Protein AF-A0AA38VNM4-F1 (afdb_monomer_lite)

Organism: NCBI:txid41990

pLDDT: mean 73.09, std 22.53, range [28.11, 98.56]

Sequence (414 aa):
MDPLDYALFFNTGIDGTDENDLSDDDDDDDLFGDGDLGDFEELPPVDTIAALPPLTLPQAPTPPLEPQTAAEAPQLTLPQIPPPPFSGSYGSVTRASYPNPTPFPPPTSPANPARPGQYLPVANQTSPVAYDHGMPLSGQVLPGSVARPQGTQWYPAVQSWVEDKTLEFRGYIAYSEDVADVKTIYTTLNNGSGRTQVPPCTDIPQTNEEKRKLVYRLFVAIRDTDDVIDTRRAVQSRDERGKPITGQWDFEDSCSVGRVKKMSSFEIELLAWELLEAIIEAQQGYVGFSPWAKDWKYERYDTFSERFNAVLREVKISKSLLIGMCDVPWLNRIAAAPFDEVSKKVSNGISNGEKNNDLMAYRQMKNGQAPKRASRAPVSTAAMAEIERITQRKAAKRKASSSDDHQGVKKRRQ

Secondary structure (DSSP, 8-state):
--TTGGGG----------------------------------PPP----PPPPP--PPPPPPPP-------PPPP--PPPPPPPPP----------PPPPPPPPPPPPPPPPPP----------------------------S--PPPPPGGGHHHHHHHHHH----S-------TTHHHHHHHHHHHHHHHHT---PPPPS-S--SHHHHHHHHHHHHHHHH--TT-SSPPEEEEEE-TTSPEEEEEEEEEPPHHHHHHHHS-HHHHHHHHHHHHHHHHHHHTT-----TT--S--PPP-SSHHHHHHHHHHHHHH-SHHHHHHHSPPHHHHHHH-HHHHHHHHHHHHHHHHHHHHHHHHHHHHHTT------------HHHHHHHHHHHHHHHHHHHHHHHHHHHHHHHT--

Foldseek 3Di:
DDPPPPPPPDDDDDDDDDDDDDDDDDDDDDDDDDDDDDDDDDDDDPPDDDDDDDDDDDDDDDDDDDDDDDDDDDDDDDDDDDDDDDDDDDDDDDDDDDDDDDDDDDDDDDDDDDDDDDDDDDDDDDDDDDDPPPDPPPDDPDPDPDPDDPAPVCQVVLVVVVVPPDPDDPCSPVDPVCVVRSLVNLLVVVLVVQQDPFPDAPPQDDDPVVLVVLLVLQLCLLLQPPQAPQFFDWDFDADPVRHGDPPDTDTHGHPLNVVSPPDDSVVSSVLSNVVSVCLSCLNSRRNSDDPPDPDDDRDHDNHSVVSSVVVSVCSNHHSVVVVVVVDDPVVVVCVVCVLVVLVVVVVVVVVVLVVVLVVQQVVCVVVVHHRPRPPRPPPPPVSVVVNVVVVVVVVVVVVVVVVVVVVVVVVVVD

Radius of gyration: 34.72 Å; chains: 1; bounding box: 80×88×98 Å

Structure (mmCIF, N/CA/C/O backbone):
data_AF-A0AA38VNM4-F1
#
_entry.id   AF-A0AA38VNM4-F1
#
loop_
_atom_site.group_PDB
_atom_site.id
_atom_site.type_symbol
_atom_site.label_atom_id
_atom_site.label_alt_id
_atom_site.label_comp_id
_atom_site.label_asym_id
_atom_site.label_entity_id
_atom_site.label_seq_id
_atom_site.pdbx_PDB_ins_code
_atom_site.Cartn_x
_atom_site.Cartn_y
_atom_site.Cartn_z
_atom_site.occupancy
_atom_site.B_iso_or_equiv
_atom_site.auth_seq_id
_atom_site.auth_comp_id
_atom_site.auth_asym_id
_atom_site.auth_atom_id
_atom_site.pdbx_PDB_model_num
ATOM 1 N N . MET A 1 1 ? -20.812 -15.150 -22.043 1.00 39.16 1 MET A N 1
ATOM 2 C CA . MET A 1 1 ? -19.853 -14.213 -21.421 1.00 39.16 1 MET A CA 1
ATOM 3 C C . MET A 1 1 ? -18.543 -14.957 -21.287 1.00 39.16 1 MET A C 1
ATOM 5 O O . MET A 1 1 ? -18.542 -16.021 -20.682 1.00 39.16 1 MET A O 1
ATOM 9 N N . ASP A 1 2 ? -17.506 -14.463 -21.956 1.00 31.34 2 ASP A N 1
ATOM 10 C CA . ASP A 1 2 ? -16.238 -15.159 -22.192 1.00 31.34 2 ASP A CA 1
ATOM 11 C C . ASP A 1 2 ? -15.255 -14.938 -21.013 1.00 31.34 2 ASP A C 1
ATOM 13 O O . ASP A 1 2 ? -15.162 -13.805 -20.533 1.00 31.34 2 ASP A O 1
ATOM 17 N N . PRO A 1 3 ? -14.513 -15.948 -20.511 1.00 36.22 3 PRO A N 1
ATOM 18 C CA . PRO A 1 3 ? -13.653 -15.815 -19.324 1.00 36.22 3 PRO A CA 1
ATOM 19 C C . PRO A 1 3 ? -12.335 -15.045 -19.540 1.00 36.22 3 PRO A C 1
ATOM 21 O O . PRO A 1 3 ? -11.512 -14.988 -18.627 1.00 36.22 3 PRO A O 1
ATOM 24 N N . LEU A 1 4 ? -12.100 -14.472 -20.726 1.00 36.69 4 LEU A N 1
ATOM 25 C CA . LEU A 1 4 ? -10.814 -13.867 -21.104 1.00 36.69 4 LEU A CA 1
ATOM 26 C C . LEU A 1 4 ? -10.732 -12.336 -20.954 1.00 36.69 4 LEU A C 1
ATOM 28 O O . LEU A 1 4 ? -9.645 -11.781 -21.101 1.00 36.69 4 LEU A O 1
ATOM 32 N N . ASP A 1 5 ? -11.813 -11.653 -20.565 1.00 39.25 5 ASP A N 1
ATOM 33 C CA . ASP A 1 5 ? -11.823 -10.181 -20.441 1.00 39.25 5 ASP A CA 1
ATOM 34 C C . ASP A 1 5 ? -11.394 -9.629 -19.063 1.00 39.25 5 ASP A C 1
ATOM 36 O O . ASP A 1 5 ? -11.282 -8.417 -18.878 1.00 39.25 5 ASP A O 1
ATOM 40 N N . TYR A 1 6 ? -11.082 -10.482 -18.080 1.00 40.19 6 TYR A N 1
ATOM 41 C CA . TYR A 1 6 ? -10.763 -10.026 -16.715 1.00 40.19 6 TYR A CA 1
ATOM 42 C C . TYR A 1 6 ? -9.297 -9.603 -16.478 1.00 40.19 6 TYR A C 1
ATOM 44 O O . TYR A 1 6 ? -8.968 -9.099 -15.405 1.00 40.19 6 TYR A O 1
ATOM 52 N N . ALA A 1 7 ? -8.401 -9.747 -17.460 1.00 37.00 7 ALA A N 1
ATOM 53 C CA . ALA A 1 7 ? -6.957 -9.568 -17.251 1.00 37.00 7 ALA A CA 1
ATOM 54 C C . ALA A 1 7 ? -6.400 -8.144 -17.500 1.00 37.00 7 ALA A C 1
ATOM 56 O O . ALA A 1 7 ? -5.182 -7.968 -17.496 1.00 37.00 7 ALA A O 1
ATOM 57 N N . LEU A 1 8 ? -7.235 -7.112 -17.700 1.00 38.75 8 LEU A N 1
ATOM 58 C CA . LEU A 1 8 ? -6.755 -5.759 -18.061 1.00 38.75 8 LEU A CA 1
ATOM 59 C C . LEU A 1 8 ? -7.098 -4.617 -17.085 1.00 38.75 8 LEU A C 1
ATOM 61 O O . LEU A 1 8 ? -6.762 -3.467 -17.361 1.00 38.75 8 LEU A O 1
ATOM 65 N N . PHE A 1 9 ? -7.662 -4.897 -15.908 1.00 34.09 9 PHE A N 1
ATOM 66 C CA . PHE A 1 9 ? -8.090 -3.860 -14.953 1.00 34.09 9 PHE A CA 1
ATOM 67 C C . PHE A 1 9 ? -7.186 -3.703 -13.718 1.00 34.09 9 PHE A C 1
ATOM 69 O O . PHE A 1 9 ? -7.661 -3.689 -12.594 1.00 34.09 9 PHE A O 1
ATOM 76 N N . PHE A 1 10 ? -5.879 -3.512 -13.907 1.00 33.75 10 PHE A N 1
ATOM 77 C CA . PHE A 1 10 ? -5.026 -2.858 -12.897 1.00 33.75 10 PHE A CA 1
ATOM 78 C C . PHE A 1 10 ? -3.936 -2.035 -13.589 1.00 33.75 10 PHE A C 1
ATOM 80 O O . PHE A 1 10 ? -2.748 -2.346 -13.535 1.00 33.75 10 PHE A O 1
ATOM 87 N N . ASN A 1 11 ? -4.348 -0.959 -14.259 1.00 32.94 11 ASN A N 1
ATOM 88 C CA . ASN A 1 11 ? -3.448 0.135 -14.602 1.00 32.94 11 ASN A CA 1
ATOM 89 C C . ASN A 1 11 ? -3.927 1.368 -13.832 1.00 32.94 11 ASN A C 1
ATOM 91 O O . ASN A 1 11 ? -5.045 1.838 -14.027 1.00 32.94 11 ASN A O 1
ATOM 95 N N . THR A 1 12 ? -3.113 1.827 -12.885 1.00 34.75 12 THR A N 1
ATOM 96 C CA . THR A 1 12 ? -3.387 2.999 -12.050 1.00 34.75 12 THR A CA 1
ATOM 97 C C . THR A 1 12 ? -3.655 4.211 -12.934 1.00 34.75 12 THR A C 1
ATOM 99 O O . THR A 1 12 ? -2.766 4.627 -13.682 1.00 34.75 12 THR A O 1
ATOM 102 N N . GLY A 1 13 ? -4.870 4.746 -12.833 1.00 28.11 13 GLY A N 1
ATOM 103 C CA . GLY A 1 13 ? -5.335 5.913 -13.564 1.00 28.11 13 GLY A CA 1
ATOM 104 C C . GLY A 1 13 ? -4.414 7.117 -13.379 1.00 28.11 13 GLY A C 1
ATOM 105 O O . GLY A 1 13 ? -4.150 7.577 -12.271 1.00 28.11 13 GLY A O 1
ATOM 106 N N . ILE A 1 14 ? -3.925 7.623 -14.503 1.00 37.06 14 ILE A N 1
ATOM 107 C CA . ILE A 1 14 ? -3.662 9.040 -14.709 1.00 37.06 14 ILE A CA 1
ATOM 108 C C . ILE A 1 14 ? -4.351 9.320 -16.035 1.00 37.06 14 ILE A C 1
ATOM 110 O O . ILE A 1 14 ? -3.781 9.011 -17.077 1.00 37.06 14 ILE A O 1
ATOM 114 N N . ASP A 1 15 ? -5.579 9.829 -15.983 1.00 35.97 15 ASP A N 1
ATOM 115 C CA . ASP A 1 15 ? -6.223 10.387 -17.164 1.00 35.97 15 ASP A CA 1
ATOM 116 C C . ASP A 1 15 ? -6.343 11.896 -16.973 1.00 35.97 15 ASP A C 1
ATOM 118 O O . ASP A 1 15 ? -6.948 12.389 -16.015 1.00 35.97 15 ASP A O 1
ATOM 122 N N . GLY A 1 16 ? -5.634 12.610 -17.841 1.00 32.44 16 GLY A N 1
ATOM 123 C CA . GLY A 1 16 ? -5.808 14.029 -18.063 1.00 32.44 16 GLY A CA 1
ATOM 124 C C . GLY A 1 16 ? -6.811 14.168 -19.191 1.00 32.44 16 GLY A C 1
ATOM 125 O O . GLY A 1 16 ? -6.517 13.810 -20.325 1.00 32.44 16 GLY A O 1
ATOM 126 N N . THR A 1 17 ? -7.989 14.679 -18.864 1.00 35.72 17 THR A N 1
ATOM 127 C CA . THR A 1 17 ? -8.937 15.198 -19.843 1.00 35.72 17 THR A CA 1
ATOM 128 C C . THR A 1 17 ? -8.306 16.410 -20.522 1.00 35.72 17 THR A C 1
ATOM 130 O O . THR A 1 17 ? -8.171 17.454 -19.884 1.00 35.72 17 THR A O 1
ATOM 133 N N . ASP A 1 18 ? -7.928 16.270 -21.788 1.00 34.50 18 ASP A N 1
ATOM 134 C CA . ASP A 1 18 ? -7.828 17.400 -22.709 1.00 34.50 18 ASP A CA 1
ATOM 135 C C . ASP A 1 18 ? -8.799 17.121 -23.856 1.00 34.50 18 ASP A C 1
ATOM 137 O O . ASP A 1 18 ? -8.580 16.256 -24.706 1.00 34.50 18 ASP A O 1
ATOM 141 N N . GLU A 1 19 ? -9.925 17.826 -23.805 1.00 43.19 19 GLU A N 1
ATOM 142 C CA . GLU A 1 19 ? -10.837 17.989 -24.922 1.00 43.19 19 GLU A CA 1
ATOM 143 C C . GLU A 1 19 ? -10.112 18.817 -25.985 1.00 43.19 19 GLU A C 1
ATOM 145 O O . GLU A 1 19 ? -9.837 19.996 -25.783 1.00 43.19 19 GLU A O 1
ATOM 150 N N . ASN A 1 20 ? -9.786 18.201 -27.117 1.00 40.03 20 ASN A N 1
ATOM 151 C CA . ASN A 1 20 ? -9.653 18.921 -28.375 1.00 40.03 20 ASN A CA 1
ATOM 152 C C . ASN A 1 20 ? -10.214 18.054 -29.496 1.00 40.03 20 ASN A C 1
ATOM 154 O O . ASN A 1 20 ? -9.561 17.175 -30.056 1.00 40.03 20 ASN A O 1
ATOM 158 N N . ASP A 1 21 ? -11.489 18.334 -29.720 1.00 44.72 21 ASP A N 1
ATOM 159 C CA . ASP A 1 21 ? -12.191 18.388 -30.989 1.00 44.72 21 ASP A CA 1
ATOM 160 C C . ASP A 1 21 ? -11.254 18.683 -32.177 1.00 44.72 21 ASP A C 1
ATOM 162 O O . ASP A 1 21 ? -10.745 19.794 -32.325 1.00 44.72 21 ASP A O 1
ATOM 166 N N . LEU A 1 22 ? -11.017 17.668 -33.006 1.00 43.31 22 LEU A N 1
ATOM 167 C CA . LEU A 1 22 ? -10.642 17.820 -34.407 1.00 43.31 22 LEU A CA 1
ATOM 168 C C . LEU A 1 22 ? -11.338 16.702 -35.180 1.00 43.31 22 LEU A C 1
ATOM 170 O O . LEU A 1 22 ? -10.845 15.578 -35.290 1.00 43.31 22 LEU A O 1
ATOM 174 N N . SER A 1 23 ? -12.526 17.049 -35.669 1.00 48.47 23 SER A N 1
ATOM 175 C CA . SER A 1 23 ? -13.037 16.575 -36.946 1.00 48.47 23 SER A CA 1
ATOM 176 C C . SER A 1 23 ? -11.930 16.637 -37.995 1.00 48.47 23 SER A C 1
ATOM 178 O O . SER A 1 23 ? -11.255 17.657 -38.088 1.00 48.47 23 SER A O 1
ATOM 180 N N . ASP A 1 24 ? -11.759 15.565 -38.752 1.00 40.00 24 ASP A N 1
ATOM 181 C CA . ASP A 1 24 ? -11.672 15.644 -40.207 1.00 40.00 24 ASP A CA 1
ATOM 182 C C . ASP A 1 24 ? -11.779 14.218 -40.756 1.00 40.00 24 ASP A C 1
ATOM 184 O O . ASP A 1 24 ? -10.956 13.341 -40.480 1.00 40.00 24 ASP A O 1
ATOM 188 N N . ASP A 1 25 ? -12.921 14.020 -41.409 1.00 47.03 25 ASP A N 1
ATOM 189 C CA . ASP A 1 25 ? -13.172 13.203 -42.588 1.00 47.03 25 ASP A CA 1
ATOM 190 C C . ASP A 1 25 ? -11.924 12.589 -43.234 1.00 47.03 25 ASP A C 1
ATOM 192 O O . ASP A 1 25 ? -10.979 13.295 -43.569 1.00 47.03 25 ASP A O 1
ATOM 196 N N . ASP A 1 26 ? -11.968 11.280 -43.475 1.00 41.75 26 ASP A N 1
ATOM 197 C CA . ASP A 1 26 ? -11.663 10.756 -44.803 1.00 41.75 26 ASP A CA 1
ATOM 198 C C . ASP A 1 26 ? -12.254 9.347 -44.934 1.00 41.75 26 ASP A C 1
ATOM 200 O O . ASP A 1 26 ? -12.048 8.456 -44.101 1.00 41.75 26 ASP A O 1
ATOM 204 N N . ASP A 1 27 ? -13.047 9.233 -45.991 1.00 48.78 27 ASP A N 1
ATOM 205 C CA . ASP A 1 27 ? -13.683 8.050 -46.536 1.00 48.78 27 ASP A CA 1
ATOM 206 C C . ASP A 1 27 ? -12.669 6.932 -46.804 1.00 48.78 27 ASP A C 1
ATOM 208 O O . ASP A 1 27 ? -11.605 7.185 -47.359 1.00 48.78 27 ASP A O 1
ATOM 212 N N . ASP A 1 28 ? -13.040 5.693 -46.486 1.00 44.41 28 ASP A N 1
ATOM 213 C CA . ASP A 1 28 ? -12.626 4.516 -47.251 1.00 44.41 28 ASP A CA 1
ATOM 214 C C . ASP A 1 28 ? -13.649 3.402 -46.987 1.00 44.41 28 ASP A C 1
ATOM 216 O O . ASP A 1 28 ? -13.585 2.633 -46.021 1.00 44.41 28 ASP A O 1
ATOM 220 N N . ASP A 1 29 ? -14.647 3.392 -47.868 1.00 44.78 29 ASP A N 1
ATOM 221 C CA . ASP A 1 29 ? -15.461 2.234 -48.195 1.00 44.78 29 ASP A CA 1
ATOM 222 C C . ASP A 1 29 ? -14.584 1.095 -48.760 1.00 44.78 29 ASP A C 1
ATOM 224 O O . ASP A 1 29 ? -13.509 1.308 -49.318 1.00 44.78 29 ASP A O 1
ATOM 228 N N . ASP A 1 30 ? -15.129 -0.118 -48.675 1.00 47.69 30 ASP A N 1
ATOM 229 C CA . ASP A 1 30 ? -14.712 -1.340 -49.369 1.00 47.69 30 ASP A CA 1
ATOM 230 C C . ASP A 1 30 ? -13.531 -2.139 -48.786 1.00 47.69 30 ASP A C 1
ATOM 232 O O . ASP A 1 30 ? -12.359 -1.841 -48.988 1.00 47.69 30 ASP A O 1
ATOM 236 N N . LEU A 1 31 ? -13.879 -3.267 -48.152 1.00 48.56 31 LEU A N 1
ATOM 237 C CA . LEU A 1 31 ? -13.368 -4.630 -48.408 1.00 48.56 31 LEU A CA 1
ATOM 238 C C . LEU A 1 31 ? -13.351 -5.465 -47.119 1.00 48.56 31 LEU A C 1
ATOM 240 O O . LEU A 1 31 ? -12.304 -5.688 -46.517 1.00 48.56 31 LEU A O 1
ATOM 244 N N . PHE A 1 32 ? -14.488 -6.062 -46.763 1.00 40.59 32 PHE A N 1
ATOM 245 C CA . PHE A 1 32 ? -14.458 -7.369 -46.107 1.00 40.59 32 PHE A CA 1
ATOM 246 C C . PHE A 1 32 ? -15.456 -8.288 -46.793 1.00 40.59 32 PHE A C 1
ATOM 248 O O . PHE A 1 32 ? -16.666 -8.138 -46.668 1.00 40.59 32 PHE A O 1
ATOM 255 N N . GLY A 1 33 ? -14.891 -9.205 -47.579 1.00 38.06 33 GLY A N 1
ATOM 256 C CA . GLY A 1 33 ? -15.604 -10.334 -48.140 1.00 38.06 33 GLY A CA 1
ATOM 257 C C . GLY A 1 33 ? -16.050 -11.290 -47.042 1.00 38.06 33 GLY A C 1
ATOM 258 O O . GLY A 1 33 ? -15.343 -11.512 -46.056 1.00 38.06 33 GLY A O 1
ATOM 259 N N . ASP A 1 34 ? -17.230 -11.847 -47.269 1.00 43.09 34 ASP A N 1
ATOM 260 C CA . ASP A 1 34 ? -17.873 -12.875 -46.471 1.00 43.09 34 ASP A CA 1
ATOM 261 C C . ASP A 1 34 ? -16.963 -14.104 -46.326 1.00 43.09 34 ASP A C 1
ATOM 263 O O . ASP A 1 34 ? -16.802 -14.917 -47.239 1.00 43.09 34 ASP A O 1
ATOM 267 N N . GLY A 1 35 ? -16.329 -14.211 -45.160 1.00 38.16 35 GLY A N 1
ATOM 268 C CA . GLY A 1 35 ? -15.582 -15.382 -44.723 1.00 38.16 35 GLY A CA 1
ATOM 269 C C . GLY A 1 35 ? -16.487 -16.324 -43.940 1.00 38.16 35 GLY A C 1
ATOM 270 O O . GLY A 1 35 ? -16.651 -16.163 -42.735 1.00 38.16 35 GLY A O 1
ATOM 271 N N . ASP A 1 36 ? -17.052 -17.279 -44.670 1.00 45.66 36 ASP A N 1
ATOM 272 C CA . ASP A 1 36 ? -17.715 -18.517 -44.252 1.00 45.66 36 ASP A CA 1
ATOM 273 C C . ASP A 1 36 ? -17.204 -19.075 -42.901 1.00 45.66 36 ASP A C 1
ATOM 275 O O . ASP A 1 36 ? -16.084 -19.586 -42.790 1.00 45.66 36 ASP A O 1
ATOM 279 N N . LEU A 1 37 ? -18.025 -18.939 -41.852 1.00 42.88 37 LEU A N 1
ATOM 280 C CA . LEU A 1 37 ? -17.796 -19.538 -40.538 1.00 42.88 37 LEU A CA 1
ATOM 281 C C . LEU A 1 37 ? -18.320 -20.974 -40.565 1.00 42.88 37 LEU A C 1
ATOM 283 O O . LEU A 1 37 ? -19.512 -21.213 -40.388 1.00 42.88 37 LEU A O 1
ATOM 287 N N . GLY A 1 38 ? -17.399 -21.909 -40.788 1.00 39.25 38 GLY A N 1
ATOM 288 C CA . GLY A 1 38 ? -17.662 -23.341 -40.748 1.00 39.25 38 GLY A CA 1
ATOM 289 C C . GLY A 1 38 ? -18.263 -23.812 -39.420 1.00 39.25 38 GLY A C 1
ATOM 290 O O . GLY A 1 38 ? -17.890 -23.348 -38.339 1.00 39.25 38 GLY A O 1
ATOM 291 N N . ASP A 1 39 ? -19.182 -24.764 -39.561 1.00 46.25 39 ASP A N 1
ATOM 292 C CA . ASP A 1 39 ? -19.949 -25.455 -38.530 1.00 46.25 39 ASP A CA 1
ATOM 293 C C . ASP A 1 39 ? -19.099 -25.887 -37.324 1.00 46.25 39 ASP A C 1
ATOM 295 O O . ASP A 1 39 ? -18.215 -26.743 -37.419 1.00 46.25 39 ASP A O 1
ATOM 299 N N . PHE A 1 40 ? -19.403 -25.310 -36.161 1.00 40.84 40 PHE A N 1
ATOM 300 C CA . PHE A 1 40 ? -18.873 -25.754 -34.878 1.00 40.84 40 PHE A CA 1
ATOM 301 C C . PHE A 1 40 ? -19.798 -26.843 -34.322 1.00 40.84 40 PHE A C 1
ATOM 303 O O . PHE A 1 40 ? -20.945 -26.568 -33.968 1.00 40.84 40 PHE A O 1
ATOM 310 N N . GLU A 1 41 ? -19.298 -28.081 -34.292 1.00 49.38 41 GLU A N 1
ATOM 311 C CA . GLU A 1 41 ? -19.999 -29.266 -33.789 1.00 49.38 41 GLU A CA 1
ATOM 312 C C . GLU A 1 41 ? -20.574 -29.049 -32.380 1.00 49.38 41 GLU A C 1
ATOM 314 O O . GLU A 1 41 ? -19.887 -28.687 -31.422 1.00 49.38 41 GLU A O 1
ATOM 319 N N . GLU A 1 42 ? -21.873 -29.311 -32.282 1.00 49.06 42 GLU A N 1
ATOM 320 C CA . GLU A 1 42 ? -22.701 -29.272 -31.087 1.00 49.06 42 GLU A CA 1
ATOM 321 C C . GLU A 1 42 ? -22.240 -30.357 -30.092 1.00 49.06 42 GLU A C 1
ATOM 323 O O . GLU A 1 42 ? -22.363 -31.558 -30.343 1.00 49.06 42 GLU A O 1
ATOM 328 N N . LEU A 1 43 ? -21.671 -29.950 -28.951 1.00 55.84 43 LEU A N 1
ATOM 329 C CA . LEU A 1 43 ? -21.332 -30.878 -27.868 1.00 55.84 43 LEU A CA 1
ATOM 330 C C . LEU A 1 43 ? -22.613 -31.384 -27.177 1.00 55.84 43 LEU A C 1
ATOM 332 O O . LEU A 1 43 ? -23.520 -30.591 -26.914 1.00 55.84 43 LEU A O 1
ATOM 336 N N . PRO A 1 44 ? -22.696 -32.684 -26.831 1.00 60.19 44 PRO A N 1
ATOM 337 C CA . PRO A 1 44 ? -23.902 -33.269 -26.258 1.00 60.19 44 PRO A CA 1
ATOM 338 C C . PRO A 1 44 ? -24.186 -32.772 -24.826 1.00 60.19 44 PRO A C 1
ATOM 340 O O . PRO A 1 44 ? -23.259 -32.424 -24.087 1.00 60.19 44 PRO A O 1
ATOM 343 N N . PRO A 1 45 ? -25.465 -32.780 -24.402 1.00 48.81 45 PRO A N 1
ATOM 344 C CA . PRO A 1 45 ? -25.889 -32.282 -23.098 1.00 48.81 45 PRO A CA 1
ATOM 345 C C . PRO A 1 45 ? -25.356 -33.143 -21.944 1.00 48.81 45 PRO A C 1
ATOM 347 O O . PRO A 1 45 ? -25.457 -34.371 -21.942 1.00 48.81 45 PRO A O 1
ATOM 350 N N . VAL A 1 46 ? -24.807 -32.465 -20.934 1.00 49.34 46 VAL A N 1
ATOM 351 C CA . VAL A 1 46 ? -24.312 -33.054 -19.685 1.00 49.34 46 VAL A CA 1
ATOM 352 C C . VAL A 1 46 ? -25.487 -33.280 -18.734 1.00 49.34 46 VAL A C 1
ATOM 354 O O . VAL A 1 46 ? -25.692 -32.520 -17.795 1.00 49.34 46 VAL A O 1
ATOM 357 N N . ASP A 1 47 ? -26.242 -34.348 -18.963 1.00 47.22 47 ASP A N 1
ATOM 358 C CA . ASP A 1 47 ? -27.186 -34.885 -17.985 1.00 47.22 47 ASP A CA 1
ATOM 359 C C . ASP A 1 47 ? -26.738 -36.294 -17.608 1.00 47.22 47 ASP A C 1
ATOM 361 O O . ASP A 1 47 ? -26.901 -37.224 -18.391 1.00 47.22 47 ASP A O 1
ATOM 365 N N . THR A 1 48 ? -26.115 -36.431 -16.431 1.00 46.31 48 THR A N 1
ATOM 366 C CA . THR A 1 48 ? -26.222 -37.550 -15.463 1.00 46.31 48 THR A CA 1
ATOM 367 C C . THR A 1 48 ? -25.077 -37.419 -14.447 1.00 46.31 48 THR A C 1
ATOM 369 O O . THR A 1 48 ? -24.047 -38.083 -14.553 1.00 46.31 48 THR A O 1
ATOM 372 N N . ILE A 1 49 ? -25.239 -36.567 -13.428 1.00 42.59 49 ILE A N 1
ATOM 373 C CA . ILE A 1 49 ? -24.422 -36.669 -12.210 1.00 42.59 49 ILE A CA 1
ATOM 374 C C . ILE A 1 49 ? -25.126 -37.672 -11.297 1.00 42.59 49 ILE A C 1
ATOM 376 O O . ILE A 1 49 ? -26.135 -37.369 -10.662 1.00 42.59 49 ILE A O 1
ATOM 380 N N . ALA A 1 50 ? -24.605 -38.897 -11.279 1.00 45.75 50 ALA A N 1
ATOM 381 C CA . ALA A 1 50 ? -25.020 -39.935 -10.351 1.00 45.75 50 ALA A CA 1
ATOM 382 C C . ALA A 1 50 ? -24.733 -39.495 -8.904 1.00 45.75 50 ALA A C 1
ATOM 384 O O . ALA A 1 50 ? -23.630 -39.057 -8.576 1.00 45.75 50 ALA A O 1
ATOM 385 N N . ALA A 1 51 ? -25.744 -39.621 -8.045 1.00 46.56 51 ALA A N 1
ATOM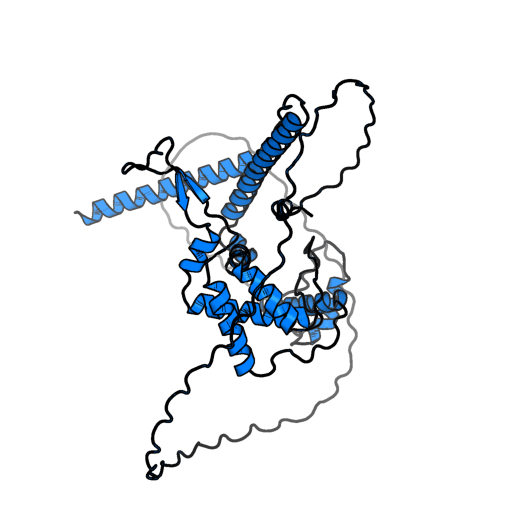 386 C CA . ALA A 1 51 ? -25.664 -39.328 -6.622 1.00 46.56 51 ALA A CA 1
ATOM 387 C C . ALA A 1 51 ? -24.566 -40.169 -5.949 1.00 46.56 51 ALA A C 1
ATOM 389 O O . ALA A 1 51 ? -24.616 -41.401 -5.951 1.00 46.56 51 ALA A O 1
ATOM 390 N N . LEU A 1 52 ? -23.582 -39.493 -5.356 1.00 55.28 52 LEU A N 1
ATOM 391 C CA . LEU A 1 52 ? -22.584 -40.121 -4.496 1.00 55.28 52 LEU A CA 1
ATOM 392 C C . LEU A 1 52 ? -23.238 -40.572 -3.175 1.00 55.28 52 LEU A C 1
ATOM 394 O O . LEU A 1 52 ? -24.041 -39.826 -2.608 1.00 55.28 52 LEU A O 1
ATOM 398 N N . PRO A 1 53 ? -22.905 -41.769 -2.658 1.00 65.56 53 PRO A N 1
ATOM 399 C CA . PRO A 1 53 ? -23.411 -42.243 -1.375 1.00 65.56 53 PRO A CA 1
ATOM 400 C C . PRO A 1 53 ? -22.816 -41.444 -0.198 1.00 65.56 53 PRO A C 1
ATOM 402 O O . PRO A 1 53 ? -21.693 -40.941 -0.291 1.00 65.56 53 PRO A O 1
ATOM 405 N N . PRO A 1 54 ? -23.541 -41.336 0.932 1.00 55.00 54 PRO A N 1
ATOM 406 C CA . PRO A 1 54 ? -23.095 -40.571 2.091 1.00 55.00 54 PRO A CA 1
ATOM 407 C C . PRO A 1 54 ? -21.855 -41.196 2.746 1.00 55.00 54 PRO A C 1
ATOM 409 O O . PRO A 1 54 ? -21.835 -42.376 3.096 1.00 55.00 54 PRO A O 1
ATOM 412 N N . LEU A 1 55 ? -20.828 -40.368 2.950 1.00 47.12 55 LEU A N 1
ATOM 413 C CA . LEU A 1 55 ? -19.626 -40.688 3.719 1.00 47.12 55 LEU A CA 1
ATOM 414 C C . LEU A 1 55 ? -19.970 -40.830 5.211 1.00 47.12 55 LEU A C 1
ATOM 416 O O . LEU A 1 55 ? -20.159 -39.842 5.919 1.00 47.12 55 LEU A O 1
ATOM 420 N N . THR A 1 56 ? -20.015 -42.064 5.707 1.00 50.84 56 THR A N 1
ATOM 421 C CA . THR A 1 56 ? -19.979 -42.371 7.145 1.00 50.84 56 THR A CA 1
ATOM 422 C C . THR A 1 56 ? -18.582 -42.097 7.702 1.00 50.84 56 THR A C 1
ATOM 424 O O . THR A 1 56 ? -17.631 -42.815 7.394 1.00 50.84 56 THR A O 1
ATOM 427 N N . LEU A 1 57 ? -18.458 -41.061 8.534 1.00 55.66 57 LEU A N 1
ATOM 428 C CA . LEU A 1 57 ? -17.250 -40.776 9.310 1.00 55.66 57 LEU A CA 1
ATOM 429 C C . LEU A 1 57 ? -17.063 -41.824 10.427 1.00 55.66 57 LEU A C 1
ATOM 431 O O . LEU A 1 57 ? -18.026 -42.118 11.142 1.00 55.66 57 LEU A O 1
ATOM 435 N N . PRO A 1 58 ? -15.849 -42.368 10.628 1.00 52.16 58 PRO A N 1
ATOM 436 C CA . PRO A 1 58 ? -15.563 -43.255 11.749 1.00 52.16 58 PRO A CA 1
ATOM 437 C C . PRO A 1 58 ? -15.587 -42.477 13.074 1.00 52.16 58 PRO A C 1
ATOM 439 O O . PRO A 1 58 ? -14.921 -41.452 13.223 1.00 52.16 58 PRO A O 1
ATOM 442 N N . GLN A 1 59 ? -16.359 -42.975 14.044 1.00 52.66 59 GLN A N 1
ATOM 443 C CA . GLN A 1 59 ? -16.369 -42.468 15.417 1.00 52.66 59 GLN A CA 1
ATOM 444 C C . GLN A 1 59 ? -14.991 -42.661 16.060 1.00 52.66 59 GLN A C 1
ATOM 446 O O . GLN A 1 59 ? -14.446 -43.765 16.071 1.00 52.66 59 GLN A O 1
ATOM 451 N N . ALA A 1 60 ? -14.437 -41.578 16.605 1.00 55.88 60 ALA A N 1
ATOM 452 C CA . ALA A 1 60 ? -13.206 -41.618 17.379 1.00 55.88 60 ALA A CA 1
ATOM 453 C C . ALA A 1 60 ? -13.429 -42.366 18.711 1.00 55.88 60 ALA A C 1
ATOM 455 O O . ALA A 1 60 ? -14.470 -42.175 19.346 1.00 55.88 60 ALA A O 1
ATOM 456 N N . PRO A 1 61 ? -12.472 -43.199 19.157 1.00 57.34 61 PRO A N 1
ATOM 457 C CA . PRO A 1 61 ? -12.574 -43.912 20.422 1.00 57.34 61 PRO A CA 1
ATOM 458 C C . PRO A 1 61 ? -12.492 -42.943 21.606 1.00 57.34 61 PRO A C 1
ATOM 460 O O . PRO A 1 61 ? -11.556 -42.152 21.732 1.00 57.34 61 PRO A O 1
ATOM 463 N N . THR A 1 62 ? -13.485 -43.032 22.486 1.00 62.00 62 THR A N 1
ATOM 464 C CA . THR A 1 62 ? -13.559 -42.317 23.760 1.00 62.00 62 THR A CA 1
ATOM 465 C C . THR A 1 62 ? -12.390 -42.734 24.666 1.00 62.00 62 THR A C 1
ATOM 467 O O . THR A 1 62 ? -12.236 -43.932 24.919 1.00 62.00 62 THR A O 1
ATOM 470 N N . PRO A 1 63 ? -11.562 -41.802 25.174 1.00 65.75 63 PRO A N 1
ATOM 471 C CA . PRO A 1 63 ? -10.511 -42.142 26.126 1.00 65.75 63 PRO A CA 1
ATOM 472 C C . PRO A 1 63 ? -11.099 -42.503 27.506 1.00 65.75 63 PRO A C 1
ATOM 474 O O . PRO A 1 63 ? -12.147 -41.971 27.889 1.00 65.75 63 PRO A O 1
ATOM 477 N N . PRO A 1 64 ? -10.444 -43.403 28.263 1.00 61.75 64 PRO A N 1
ATOM 478 C CA . PRO A 1 64 ? -10.908 -43.834 29.575 1.00 61.75 64 PRO A CA 1
ATOM 479 C C . PRO A 1 64 ? -10.719 -42.728 30.623 1.00 61.75 64 PRO A C 1
ATOM 481 O O . PRO A 1 64 ? -9.684 -42.070 30.683 1.00 61.75 64 PRO A O 1
ATOM 484 N N . LEU A 1 65 ? -11.745 -42.546 31.455 1.00 53.31 65 LEU A N 1
ATOM 485 C CA . LEU A 1 65 ? -11.752 -41.662 32.620 1.00 53.31 65 LEU A CA 1
ATOM 486 C C . LEU A 1 65 ? -10.747 -42.153 33.674 1.00 53.31 65 LEU A C 1
ATOM 488 O O . LEU A 1 65 ? -10.966 -43.190 34.301 1.00 53.31 65 LEU A O 1
ATOM 492 N N . GLU A 1 66 ? -9.683 -41.385 33.902 1.00 62.41 66 GLU A N 1
ATOM 493 C CA . GLU A 1 66 ? -8.848 -41.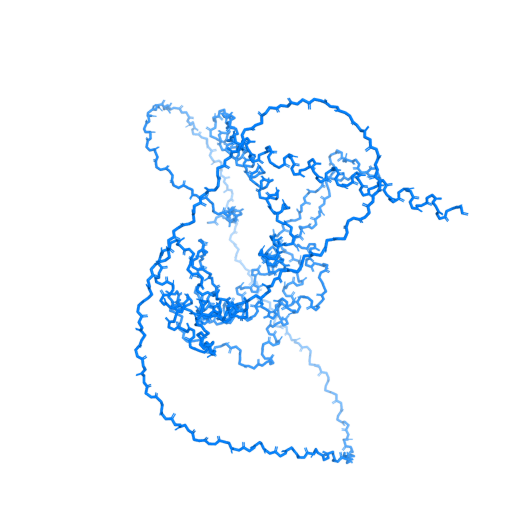506 35.101 1.00 62.41 66 GLU A CA 1
ATOM 494 C C . GLU A 1 66 ? -9.472 -40.736 36.285 1.00 62.41 66 GLU A C 1
ATOM 496 O O . GLU A 1 66 ? -10.004 -39.635 36.101 1.00 62.41 66 GLU A O 1
ATOM 501 N N . PRO A 1 67 ? -9.413 -41.283 37.513 1.00 60.00 67 PRO A N 1
ATOM 502 C CA . PRO A 1 67 ? -9.904 -40.617 38.713 1.00 60.00 67 PRO A CA 1
ATOM 503 C C . PRO A 1 67 ? -8.957 -39.488 39.146 1.00 60.00 67 PRO A C 1
ATOM 505 O O . PRO A 1 67 ? -7.792 -39.716 39.466 1.00 60.00 67 PRO A O 1
ATOM 508 N N . GLN A 1 68 ? -9.476 -38.259 39.195 1.00 45.72 68 GLN A N 1
ATOM 509 C CA . GLN A 1 68 ? -8.763 -37.108 39.743 1.00 45.72 68 GLN A CA 1
ATOM 510 C C . GLN A 1 68 ? -8.725 -37.183 41.273 1.00 45.72 68 GLN A C 1
ATOM 512 O O . GLN A 1 68 ? -9.735 -36.995 41.952 1.00 45.72 68 GLN A O 1
ATOM 517 N N . THR A 1 69 ? -7.538 -37.430 41.818 1.00 49.06 69 THR A N 1
ATOM 518 C CA . THR A 1 69 ? -7.229 -37.238 43.236 1.00 49.06 69 THR A CA 1
ATOM 519 C C . THR A 1 69 ? -7.012 -35.746 43.485 1.00 49.06 69 THR A C 1
ATOM 521 O O . THR A 1 69 ? -6.109 -35.138 42.911 1.00 49.06 69 THR A O 1
ATOM 524 N N . ALA A 1 70 ? -7.854 -35.145 44.325 1.00 46.78 70 ALA A N 1
ATOM 525 C CA . ALA A 1 70 ? -7.752 -33.749 44.728 1.00 46.78 70 ALA A CA 1
ATOM 526 C C . ALA A 1 70 ? -6.472 -33.512 45.549 1.00 46.78 70 ALA A C 1
ATOM 528 O O . ALA A 1 70 ? -6.359 -33.988 46.678 1.00 46.78 70 ALA A O 1
ATOM 529 N N . ALA A 1 71 ? -5.523 -32.768 44.980 1.00 46.34 71 ALA A N 1
ATOM 530 C CA . ALA A 1 71 ? -4.410 -32.172 45.708 1.00 46.34 71 ALA A CA 1
ATOM 531 C C . ALA A 1 71 ? -4.654 -30.662 45.831 1.00 46.34 71 ALA A C 1
ATOM 533 O O . ALA A 1 71 ? -4.838 -29.948 44.846 1.00 46.34 71 ALA A O 1
ATOM 534 N N . GLU A 1 72 ? -4.705 -30.225 47.080 1.00 50.22 72 GLU A N 1
ATOM 535 C CA . GLU A 1 72 ? -4.952 -28.875 47.566 1.00 50.22 72 GLU A CA 1
ATOM 536 C C . GLU A 1 72 ? -3.847 -27.911 47.094 1.00 50.22 72 GLU A C 1
ATOM 538 O O . GLU A 1 72 ? -2.669 -28.085 47.406 1.00 50.22 72 GLU A O 1
ATOM 543 N N . ALA A 1 73 ? -4.221 -26.905 46.298 1.00 51.16 73 ALA A N 1
ATOM 544 C CA . ALA A 1 73 ? -3.309 -25.865 45.832 1.00 51.16 73 ALA A CA 1
ATOM 545 C C . ALA A 1 73 ? -3.150 -24.761 46.901 1.00 51.16 73 ALA A C 1
ATOM 547 O O . ALA A 1 73 ? -4.152 -24.314 47.467 1.00 51.16 73 ALA A O 1
ATOM 548 N N . PRO A 1 74 ? -1.924 -24.271 47.166 1.00 52.50 74 PRO A N 1
ATOM 549 C CA . PRO A 1 74 ? -1.689 -23.202 48.132 1.00 52.50 74 PRO A CA 1
ATOM 550 C C . PRO A 1 74 ? -2.232 -21.860 47.619 1.00 52.50 74 PRO A C 1
ATOM 552 O O . PRO A 1 74 ? -1.923 -21.423 46.510 1.00 52.50 74 PRO A O 1
ATOM 555 N N . GLN A 1 75 ? -3.036 -21.192 48.450 1.00 44.19 75 GLN A N 1
ATOM 556 C CA . GLN A 1 75 ? -3.567 -19.857 48.177 1.00 44.19 75 GLN A CA 1
ATOM 557 C C . GLN A 1 75 ? -2.440 -18.813 48.189 1.00 44.19 75 GLN A C 1
ATOM 559 O O . GLN A 1 75 ? -1.796 -18.587 49.212 1.00 44.19 75 GLN A O 1
ATOM 564 N N . LEU A 1 76 ? -2.225 -18.154 47.049 1.00 42.25 76 LEU A N 1
ATOM 565 C CA . LEU A 1 76 ? -1.397 -16.954 46.934 1.00 42.25 76 LEU A CA 1
ATOM 566 C C . LEU A 1 76 ? -2.246 -15.721 47.261 1.00 42.25 76 LEU A C 1
ATOM 568 O O . LEU A 1 76 ? -3.113 -15.317 46.486 1.00 42.25 76 LEU A O 1
ATOM 572 N N . THR A 1 77 ? -1.984 -15.116 48.415 1.00 47.84 77 THR A N 1
ATOM 573 C CA . THR A 1 77 ? -2.539 -13.828 48.841 1.00 47.84 77 THR A CA 1
ATOM 574 C C . THR A 1 77 ? -1.877 -12.689 48.059 1.00 47.84 77 THR A C 1
ATOM 576 O O . THR A 1 77 ? -0.686 -12.421 48.215 1.00 47.84 77 THR A O 1
ATOM 579 N N . LEU A 1 78 ? -2.650 -12.001 47.216 1.00 50.31 78 LEU A N 1
ATOM 580 C CA . LEU A 1 78 ? -2.234 -10.764 46.548 1.00 50.31 78 LEU A CA 1
ATOM 581 C C . LEU A 1 78 ? -2.250 -9.578 47.538 1.00 50.31 78 LEU A C 1
ATOM 583 O O . LEU A 1 78 ? -3.217 -9.437 48.293 1.00 50.31 78 LEU A O 1
ATOM 587 N N . PRO A 1 79 ? -1.230 -8.698 47.535 1.00 47.19 79 PRO A N 1
ATOM 588 C CA . PRO A 1 79 ? -1.223 -7.496 48.363 1.00 47.19 79 PRO A CA 1
ATOM 589 C C . PRO A 1 79 ? -2.230 -6.453 47.850 1.00 47.19 79 PRO A C 1
ATOM 591 O O . PRO A 1 79 ? -2.264 -6.125 46.664 1.00 47.19 79 PRO A O 1
ATOM 594 N N . GLN A 1 80 ? -3.046 -5.919 48.764 1.00 48.59 80 GLN A N 1
ATOM 595 C CA . GLN A 1 80 ? -3.988 -4.832 48.493 1.00 48.59 80 GLN A CA 1
ATOM 596 C C . GLN A 1 80 ? -3.250 -3.518 48.210 1.00 48.59 80 GLN A C 1
ATOM 598 O O . GLN A 1 80 ? -2.438 -3.061 49.014 1.00 48.59 80 GLN A O 1
ATOM 603 N N . ILE A 1 81 ? -3.579 -2.889 47.081 1.00 53.44 81 ILE A N 1
ATOM 604 C CA . ILE A 1 81 ? -3.137 -1.539 46.718 1.00 53.44 81 ILE A CA 1
ATOM 605 C C . ILE A 1 81 ? -4.194 -0.541 47.230 1.00 53.44 81 ILE A C 1
ATOM 607 O O . ILE A 1 81 ? -5.374 -0.718 46.915 1.00 53.44 81 ILE A O 1
ATOM 611 N N . PRO A 1 82 ? -3.823 0.492 48.011 1.00 62.25 82 PRO A N 1
ATOM 612 C CA . PRO A 1 82 ? -4.774 1.490 48.493 1.00 62.25 82 PRO A CA 1
ATOM 613 C C . PRO A 1 82 ? -5.250 2.421 47.359 1.00 62.25 82 PRO A C 1
ATOM 615 O O . PRO A 1 82 ? -4.471 2.737 46.455 1.00 62.25 82 PRO A O 1
ATOM 618 N N . PRO A 1 83 ? -6.511 2.891 47.400 1.00 62.62 83 PRO A N 1
ATOM 619 C CA . PRO A 1 83 ? -7.049 3.800 46.393 1.00 62.62 83 PRO A CA 1
ATOM 620 C C . PRO A 1 83 ? -6.422 5.204 46.492 1.00 62.62 83 PRO A C 1
ATOM 622 O O . PRO A 1 83 ? -6.072 5.649 47.590 1.00 62.62 83 PRO A O 1
ATOM 625 N N . PRO A 1 84 ? -6.300 5.931 45.365 1.00 54.66 84 PRO A N 1
ATOM 626 C CA . PRO A 1 84 ? -5.767 7.288 45.358 1.00 54.66 84 PRO A CA 1
ATOM 627 C C . PRO A 1 84 ? -6.729 8.284 46.033 1.00 54.66 84 PRO A C 1
ATOM 629 O O . PRO A 1 84 ? -7.950 8.104 45.978 1.00 54.66 84 PRO A O 1
ATOM 632 N N . PRO A 1 85 ? -6.203 9.357 46.653 1.00 54.16 85 PRO A N 1
ATOM 633 C CA . PRO A 1 85 ? -7.027 10.360 47.309 1.00 54.16 85 PRO A CA 1
ATOM 634 C C . PRO A 1 85 ? -7.801 11.207 46.291 1.00 54.16 85 PRO A C 1
ATOM 636 O O . PRO A 1 85 ? -7.245 11.758 45.341 1.00 54.16 85 PRO A O 1
ATOM 639 N N . PHE A 1 86 ? -9.101 11.334 46.550 1.00 52.16 86 PHE A N 1
ATOM 640 C CA . PHE A 1 86 ? -10.008 12.305 45.946 1.00 52.16 86 PHE A CA 1
ATOM 641 C C . PHE A 1 86 ? -9.472 13.733 46.149 1.00 52.16 86 PHE A C 1
ATOM 643 O O . PHE A 1 86 ? -9.298 14.172 47.285 1.00 52.16 86 PHE A O 1
ATOM 650 N N . SER A 1 87 ? -9.274 14.476 45.057 1.00 46.44 87 SER A N 1
ATOM 651 C CA . SER A 1 87 ? -9.114 15.934 45.077 1.00 46.44 87 SER A CA 1
ATOM 652 C C . SER A 1 87 ? -10.292 16.560 44.338 1.00 46.44 87 SER A C 1
ATOM 654 O O . SER A 1 87 ? -10.611 16.168 43.216 1.00 46.44 87 SER A O 1
ATOM 656 N N . GLY A 1 88 ? -10.986 17.464 45.023 1.00 40.78 88 GLY A N 1
ATOM 657 C CA . GLY A 1 88 ? -12.249 18.042 44.596 1.00 40.78 88 GLY A CA 1
ATOM 658 C C . GLY A 1 88 ? -12.149 19.410 43.921 1.00 40.78 88 GLY A C 1
ATOM 659 O O . GLY A 1 88 ? -11.079 19.974 43.725 1.00 40.78 88 GLY A O 1
ATOM 660 N N . SER A 1 89 ? -13.350 19.948 43.696 1.00 39.31 89 SER A N 1
ATOM 661 C CA . SER A 1 89 ? -13.701 21.350 43.441 1.00 39.31 89 SER A CA 1
ATOM 662 C C . SER A 1 89 ? -13.311 21.945 42.080 1.00 39.31 89 SER A C 1
ATOM 664 O O . SER A 1 89 ? -12.225 22.484 41.885 1.00 39.31 89 SER A O 1
ATOM 666 N N . TYR A 1 90 ? -14.279 21.945 41.159 1.00 37.47 90 TYR A N 1
ATOM 667 C CA . TYR A 1 90 ? -14.280 22.805 39.977 1.00 37.47 90 TYR A CA 1
ATOM 668 C C . TYR A 1 90 ? -14.777 24.206 40.362 1.00 37.47 90 TYR A C 1
ATOM 670 O O . TYR A 1 90 ? -15.951 24.391 40.681 1.00 37.47 90 TYR A O 1
ATOM 678 N N . GLY A 1 91 ? -13.884 25.194 40.316 1.00 35.94 91 GLY A N 1
ATOM 679 C CA . GLY A 1 91 ? -14.237 26.612 40.316 1.00 35.94 91 GLY A CA 1
ATOM 680 C C . GLY A 1 91 ? -14.444 27.117 38.886 1.00 35.94 91 GLY A C 1
ATOM 681 O O . GLY A 1 91 ? -13.569 26.955 38.039 1.00 35.94 91 GLY A O 1
ATOM 682 N N . SER A 1 92 ? -15.597 27.732 38.620 1.00 45.16 92 SER A N 1
ATOM 683 C CA . SER A 1 92 ? -15.890 28.446 37.372 1.00 45.16 92 SER A CA 1
ATOM 684 C C . SER A 1 92 ? -14.966 29.651 37.193 1.00 45.16 92 SER A C 1
ATOM 686 O O . SER A 1 92 ? -14.898 30.506 38.075 1.00 45.16 92 SER A O 1
ATOM 688 N N . VAL A 1 93 ? -14.327 29.772 36.026 1.00 36.56 93 VAL A N 1
ATOM 689 C CA . VAL A 1 93 ? -13.621 30.994 35.610 1.00 36.56 93 VAL A CA 1
ATOM 690 C C . VAL A 1 93 ? -14.272 31.558 34.349 1.00 36.56 93 VAL A C 1
ATOM 692 O O . VAL A 1 93 ? -14.469 30.869 33.350 1.00 36.56 93 VAL A O 1
ATOM 695 N N . THR A 1 94 ? -14.639 32.831 34.443 1.00 42.62 94 THR A N 1
ATOM 696 C CA . THR A 1 94 ? -15.263 33.669 33.418 1.00 42.62 94 THR A CA 1
ATOM 697 C C . THR A 1 94 ? -14.336 33.988 32.242 1.00 42.62 94 THR A C 1
ATOM 699 O O . THR A 1 94 ? -13.145 34.236 32.403 1.00 42.62 94 THR A O 1
ATOM 702 N N . ARG A 1 95 ? -14.950 34.029 31.056 1.00 35.53 95 ARG A N 1
ATOM 703 C CA . ARG A 1 95 ? -14.402 34.295 29.717 1.00 35.53 95 ARG A CA 1
ATOM 704 C C . ARG A 1 95 ? -13.847 35.723 29.582 1.00 35.53 95 ARG A C 1
ATOM 706 O O . ARG A 1 95 ? -14.585 36.677 29.809 1.00 35.53 95 ARG A O 1
ATOM 713 N N . ALA A 1 96 ? -12.597 35.867 29.136 1.00 36.09 96 ALA A N 1
ATOM 714 C CA . ALA A 1 96 ? -12.020 37.141 28.694 1.00 36.09 96 ALA A CA 1
ATOM 715 C C . ALA A 1 96 ? -11.870 37.166 27.159 1.00 36.09 96 ALA A C 1
ATOM 717 O O . ALA A 1 96 ? -11.480 36.171 26.550 1.00 36.09 96 ALA A O 1
ATOM 718 N N . SER A 1 97 ? -12.223 38.300 26.548 1.00 43.81 97 SER A N 1
ATOM 719 C CA . SER A 1 97 ? -12.139 38.569 25.105 1.00 43.81 97 SER A CA 1
ATOM 720 C C . SER A 1 97 ? -10.694 38.753 24.630 1.00 43.81 97 SER A C 1
ATOM 722 O O . SER A 1 97 ? -9.914 39.449 25.277 1.00 43.81 97 SER A O 1
ATOM 724 N N . TYR A 1 98 ? -10.365 38.191 23.466 1.00 36.97 98 TYR A N 1
ATOM 725 C CA . TYR A 1 98 ? -9.075 38.366 22.790 1.00 36.97 98 TYR A CA 1
ATOM 726 C C . TYR A 1 98 ? -9.086 39.593 21.859 1.00 36.97 98 TYR A C 1
ATOM 728 O O . TYR A 1 98 ? -10.083 39.799 21.161 1.00 36.97 98 TYR A O 1
ATOM 736 N N . PRO A 1 99 ? -7.998 40.385 21.786 1.00 49.47 99 PRO A N 1
ATOM 737 C CA . PRO A 1 99 ? -7.824 41.398 20.754 1.00 49.47 99 PRO A CA 1
ATOM 738 C C . PRO A 1 99 ? -7.183 40.824 19.477 1.00 49.47 99 PRO A C 1
ATOM 740 O O . PRO A 1 99 ? -6.388 39.887 19.507 1.00 49.47 99 PRO A O 1
ATOM 743 N N . ASN A 1 100 ? -7.567 41.427 18.354 1.00 44.12 100 ASN A N 1
ATOM 744 C CA . ASN A 1 100 ? -7.198 41.103 16.975 1.00 44.12 100 ASN A CA 1
ATOM 745 C C . ASN A 1 100 ? -5.697 41.385 16.701 1.00 44.12 100 ASN A C 1
ATOM 747 O O . ASN A 1 100 ? -5.238 42.469 17.072 1.00 44.12 100 ASN A O 1
ATOM 751 N N . PRO A 1 101 ? -4.921 40.485 16.062 1.00 46.47 101 PRO A N 1
ATOM 752 C CA . PRO A 1 101 ? -3.507 40.735 15.784 1.00 46.47 101 PRO A CA 1
ATOM 753 C C . PRO A 1 101 ? -3.294 41.623 14.546 1.00 46.47 101 PRO A C 1
ATOM 755 O O . PRO A 1 101 ? -3.918 41.443 13.501 1.00 46.47 101 PRO A O 1
ATOM 758 N N . THR A 1 102 ? -2.375 42.582 14.669 1.00 48.81 102 THR A N 1
ATOM 759 C CA . THR A 1 102 ? -1.878 43.437 13.582 1.00 48.81 102 THR A CA 1
ATOM 760 C C . THR A 1 102 ? -0.852 42.706 12.699 1.00 48.81 102 THR A C 1
ATOM 762 O O . THR A 1 102 ? -0.083 41.886 13.203 1.00 48.81 102 THR A O 1
ATOM 765 N N . PRO A 1 103 ? -0.800 43.003 11.386 1.00 46.91 103 PRO A N 1
ATOM 766 C CA . PRO A 1 103 ? 0.086 42.322 10.443 1.00 46.91 103 PRO A CA 1
ATOM 767 C C . PRO A 1 103 ? 1.542 42.814 10.531 1.00 46.91 103 PRO A C 1
ATOM 769 O O . PRO A 1 103 ? 1.806 44.007 10.689 1.00 46.91 103 PRO A O 1
ATOM 772 N N . PHE A 1 104 ? 2.489 41.883 10.385 1.00 50.16 104 PHE A N 1
ATOM 773 C CA . PHE A 1 104 ? 3.927 42.157 10.286 1.00 50.16 104 PHE A CA 1
ATOM 774 C C . PHE A 1 104 ? 4.319 42.673 8.886 1.00 50.16 104 PHE A C 1
ATOM 776 O O . PHE A 1 104 ? 3.742 42.227 7.892 1.00 50.16 104 PHE A O 1
ATOM 783 N N . PRO A 1 105 ? 5.321 43.568 8.775 1.00 51.69 105 PRO A N 1
ATOM 784 C CA . PRO A 1 105 ? 5.844 44.010 7.485 1.00 51.69 105 PRO A CA 1
ATOM 785 C C . PRO A 1 105 ? 6.764 42.953 6.835 1.00 51.69 105 PRO A C 1
ATOM 787 O O . PRO A 1 105 ? 7.426 42.190 7.545 1.00 51.69 105 PRO A O 1
ATOM 790 N N . PRO A 1 106 ? 6.843 42.913 5.491 1.00 49.53 106 PRO A N 1
ATOM 791 C CA . PRO A 1 106 ? 7.642 41.929 4.765 1.00 49.53 106 PRO A CA 1
ATOM 792 C C . PRO A 1 106 ? 9.156 42.215 4.839 1.00 49.53 106 PRO A C 1
ATOM 794 O O . PRO A 1 106 ? 9.565 43.372 4.973 1.00 49.53 106 PRO A O 1
ATOM 797 N N . PRO A 1 107 ? 10.007 41.178 4.711 1.00 47.78 107 PRO A N 1
ATOM 798 C CA . PRO A 1 107 ? 11.458 41.321 4.770 1.00 47.78 107 PRO A CA 1
ATOM 799 C C . PRO A 1 107 ? 12.033 41.964 3.500 1.00 47.78 107 PRO A C 1
ATOM 801 O O . PRO A 1 107 ? 11.710 41.587 2.372 1.00 47.78 107 PRO A O 1
ATOM 804 N N . THR A 1 108 ? 12.943 42.918 3.690 1.00 47.38 108 THR A N 1
ATOM 805 C CA . THR A 1 108 ? 13.741 43.545 2.633 1.00 47.38 108 THR A CA 1
ATOM 806 C C . THR A 1 108 ? 14.880 42.623 2.180 1.00 47.38 108 THR A C 1
ATOM 808 O O . THR A 1 108 ? 15.633 42.081 2.987 1.00 47.38 108 THR A O 1
ATOM 811 N N . SER A 1 109 ? 15.010 42.443 0.861 1.00 42.66 109 SER A N 1
ATOM 812 C CA . SER A 1 109 ? 16.084 41.665 0.223 1.00 42.66 109 SER A CA 1
ATOM 813 C C . SER A 1 109 ? 17.427 42.406 0.255 1.00 42.66 109 SER A C 1
ATOM 815 O O . SER A 1 109 ? 17.450 43.601 -0.051 1.00 42.66 109 SER A O 1
ATOM 817 N N . PRO A 1 110 ? 18.561 41.734 0.532 1.00 49.50 110 PRO A N 1
ATOM 818 C CA . PRO A 1 110 ? 19.873 42.340 0.361 1.00 49.50 110 PRO A CA 1
ATOM 819 C C . PRO A 1 110 ? 20.364 42.233 -1.090 1.00 49.50 110 PRO A C 1
ATOM 821 O O . PRO A 1 110 ? 20.224 41.209 -1.760 1.00 49.50 110 PRO A O 1
ATOM 824 N N . ALA A 1 111 ? 20.949 43.334 -1.554 1.00 39.53 111 ALA A N 1
ATOM 825 C CA . ALA A 1 111 ? 21.503 43.522 -2.883 1.00 39.53 111 ALA A CA 1
ATOM 826 C C . ALA A 1 111 ? 22.777 42.692 -3.132 1.00 39.53 111 ALA A C 1
ATOM 828 O O . ALA A 1 111 ? 23.601 42.465 -2.249 1.00 39.53 111 ALA A O 1
ATOM 829 N N . ASN A 1 112 ? 22.926 42.289 -4.390 1.00 42.91 112 ASN A N 1
ATOM 830 C CA . ASN A 1 112 ? 24.009 41.502 -4.968 1.00 42.91 112 ASN A CA 1
ATOM 831 C C . ASN A 1 112 ? 25.184 42.417 -5.385 1.00 42.91 112 ASN A C 1
ATOM 833 O O . ASN A 1 112 ? 24.936 43.341 -6.164 1.00 42.91 112 ASN A O 1
ATOM 837 N N . PRO A 1 113 ? 26.445 42.197 -4.958 1.00 50.19 113 PRO A N 1
ATOM 838 C CA . PRO A 1 113 ? 27.583 42.875 -5.559 1.00 50.19 113 PRO A CA 1
ATOM 839 C C . PRO A 1 113 ? 28.311 41.993 -6.582 1.00 50.19 113 PRO A C 1
ATOM 841 O O . PRO A 1 113 ? 28.624 40.823 -6.363 1.00 50.19 113 PRO A O 1
ATOM 844 N N . ALA A 1 114 ? 28.586 42.627 -7.718 1.00 40.12 114 ALA A N 1
ATOM 845 C CA . ALA A 1 114 ? 29.275 42.109 -8.884 1.00 40.12 114 ALA A CA 1
ATOM 846 C C . ALA A 1 114 ? 30.718 41.644 -8.608 1.00 40.12 114 ALA A C 1
ATOM 848 O O . ALA A 1 114 ? 31.420 42.159 -7.740 1.00 40.12 114 ALA A O 1
ATOM 849 N N . ARG A 1 115 ? 31.175 40.704 -9.439 1.00 36.94 115 ARG A N 1
ATOM 850 C CA . ARG A 1 115 ? 32.546 40.178 -9.502 1.00 36.94 115 ARG A CA 1
ATOM 851 C C . ARG A 1 115 ? 33.254 40.747 -10.740 1.00 36.94 115 ARG A C 1
ATOM 853 O O . ARG A 1 115 ? 32.654 40.734 -11.814 1.00 36.94 115 ARG A O 1
ATOM 860 N N . PRO A 1 116 ? 34.541 41.116 -10.639 1.00 47.38 116 PRO A N 1
ATOM 861 C CA . PRO A 1 116 ? 35.490 40.644 -11.648 1.00 47.38 116 PRO A CA 1
ATOM 862 C C . PRO A 1 116 ? 36.774 40.080 -11.017 1.00 47.38 116 PRO A C 1
ATOM 864 O O . PRO A 1 116 ? 37.144 40.413 -9.895 1.00 47.38 116 PRO A O 1
ATOM 867 N N . GLY A 1 117 ? 37.397 39.138 -11.729 1.00 47.62 117 GLY A N 1
ATOM 868 C CA . GLY A 1 117 ? 38.495 38.308 -11.234 1.00 47.62 117 GLY A CA 1
ATOM 869 C C . GLY A 1 117 ? 39.873 38.963 -11.248 1.00 47.62 117 GLY A C 1
ATOM 870 O O . GLY A 1 117 ? 40.054 40.018 -11.840 1.00 47.62 117 GLY A O 1
ATOM 871 N N . GLN A 1 118 ? 40.839 38.269 -10.636 1.00 39.50 118 GLN A N 1
ATOM 872 C CA . GLN A 1 118 ? 42.235 38.136 -11.071 1.00 39.50 118 GLN A CA 1
ATOM 873 C C . GLN A 1 118 ? 42.970 37.081 -10.211 1.00 39.50 118 GLN A C 1
ATOM 875 O O . GLN A 1 118 ? 42.465 36.627 -9.188 1.00 39.50 118 GLN A O 1
ATOM 880 N N . TYR A 1 119 ? 44.108 36.624 -10.731 1.00 41.88 119 TYR A N 1
ATOM 881 C CA . TYR A 1 119 ? 44.851 35.391 -10.443 1.00 41.88 119 TYR A CA 1
ATOM 882 C C . TYR A 1 119 ? 45.963 35.538 -9.365 1.00 41.88 119 TYR A C 1
ATOM 884 O O . TYR A 1 119 ? 46.632 36.563 -9.343 1.00 41.88 119 TYR A O 1
ATOM 892 N N . LEU A 1 120 ? 46.239 34.423 -8.647 1.00 33.94 120 LEU A N 1
ATOM 893 C CA . LEU A 1 120 ? 47.507 33.962 -7.992 1.00 33.94 120 LEU A CA 1
ATOM 894 C C . LEU A 1 120 ? 48.029 34.663 -6.703 1.00 33.94 120 LEU A C 1
ATOM 896 O O . LEU A 1 120 ? 47.697 35.815 -6.465 1.00 33.94 120 LEU A O 1
ATOM 900 N N . PRO A 1 121 ? 48.979 34.055 -5.939 1.00 50.00 121 PRO A N 1
ATOM 901 C CA . PRO A 1 121 ? 49.140 32.645 -5.546 1.00 50.00 121 PRO A CA 1
ATOM 902 C C . PRO A 1 121 ? 49.367 32.431 -4.019 1.00 50.00 121 PRO A C 1
ATOM 904 O O . PRO A 1 121 ? 49.489 33.353 -3.223 1.00 50.00 121 PRO A O 1
ATOM 907 N N . VAL A 1 122 ? 49.438 31.145 -3.663 1.00 44.44 122 VAL A N 1
ATOM 908 C CA . VAL A 1 122 ? 49.729 30.483 -2.377 1.00 44.44 122 VAL A CA 1
ATOM 909 C C . VAL A 1 122 ? 50.835 31.123 -1.520 1.00 44.44 122 VAL A C 1
ATOM 911 O O . VAL A 1 122 ? 51.963 31.281 -1.979 1.00 44.44 122 VAL A O 1
ATOM 914 N N . ALA A 1 123 ? 50.556 31.294 -0.221 1.00 35.09 123 ALA A N 1
ATOM 915 C CA . ALA A 1 123 ? 51.559 31.209 0.841 1.00 35.09 123 ALA A CA 1
ATOM 916 C C . ALA A 1 123 ? 50.944 30.632 2.129 1.00 35.09 123 ALA A C 1
ATOM 918 O O . ALA A 1 123 ? 49.930 31.111 2.633 1.00 35.09 123 ALA A O 1
ATOM 919 N N . ASN A 1 124 ? 51.588 29.580 2.636 1.00 41.78 124 ASN A N 1
ATOM 920 C CA . ASN A 1 124 ? 51.391 28.987 3.955 1.00 41.78 124 ASN A CA 1
ATOM 921 C C . ASN A 1 124 ? 51.565 30.035 5.058 1.00 41.78 124 ASN A C 1
ATOM 923 O O . ASN A 1 124 ? 52.606 30.690 5.092 1.00 41.78 124 ASN A O 1
ATOM 927 N N . GLN A 1 125 ? 50.642 30.076 6.022 1.00 36.19 125 GLN A N 1
ATOM 928 C CA . GLN A 1 125 ? 50.989 30.356 7.416 1.00 36.19 125 GLN A CA 1
ATOM 929 C C . GLN A 1 125 ? 49.876 29.924 8.378 1.00 36.19 125 GLN A C 1
ATOM 931 O O . GLN A 1 125 ? 48.740 30.384 8.340 1.00 36.19 125 GLN A O 1
ATOM 936 N N . THR A 1 126 ? 50.258 28.992 9.239 1.00 42.72 126 THR A N 1
ATOM 937 C CA . THR A 1 126 ? 49.584 28.522 10.444 1.00 42.72 126 THR A CA 1
ATOM 938 C C . THR A 1 126 ? 49.493 29.615 11.507 1.00 42.72 126 THR A C 1
ATOM 940 O O . THR A 1 126 ? 50.523 30.155 11.905 1.00 42.72 126 THR A O 1
ATOM 943 N N . SER A 1 127 ? 48.295 29.856 12.045 1.00 39.94 127 SER A N 1
ATOM 944 C CA . SER A 1 127 ? 48.068 30.263 13.443 1.00 39.94 127 SER A CA 1
ATOM 945 C C . SER A 1 127 ? 46.591 30.058 13.820 1.00 39.94 127 SER A C 1
ATOM 947 O O . SER A 1 127 ? 45.720 30.324 12.989 1.00 39.94 127 SER A O 1
ATOM 949 N N . PRO A 1 128 ? 46.281 29.575 15.037 1.00 45.00 128 PRO A N 1
ATOM 950 C CA . PRO A 1 128 ? 44.911 29.378 15.492 1.00 45.00 128 PRO A CA 1
ATOM 951 C C . PRO A 1 128 ? 44.350 30.694 16.042 1.00 45.00 128 PRO A C 1
ATOM 953 O O . PRO A 1 128 ? 44.837 31.219 17.041 1.00 45.00 128 PRO A O 1
ATOM 956 N N . VAL A 1 129 ? 43.312 31.227 15.398 1.00 40.09 129 VAL A N 1
ATOM 957 C CA . VAL A 1 129 ? 42.506 32.321 15.953 1.00 40.09 129 VAL A CA 1
ATOM 958 C C . VAL A 1 129 ? 41.372 31.692 16.754 1.00 40.09 129 VAL A C 1
ATOM 960 O O . VAL A 1 129 ? 40.527 30.982 16.210 1.00 40.09 129 VAL A O 1
ATOM 963 N N . ALA A 1 130 ? 41.393 31.922 18.064 1.00 38.47 130 ALA A N 1
ATOM 964 C CA . ALA A 1 130 ? 40.292 31.617 18.959 1.00 38.47 130 ALA A CA 1
ATOM 965 C C . ALA A 1 130 ? 39.085 32.485 18.574 1.00 38.47 130 ALA A C 1
ATOM 967 O O . ALA A 1 130 ? 39.139 33.709 18.673 1.00 38.47 130 ALA A O 1
ATOM 968 N N . TYR A 1 131 ? 38.006 31.851 18.117 1.00 39.09 131 TYR A N 1
ATOM 969 C CA . TYR A 1 131 ? 36.711 32.505 17.968 1.00 39.09 131 TYR A CA 1
ATOM 970 C C . TYR A 1 131 ? 36.002 32.497 19.320 1.00 39.09 131 TYR A C 1
ATOM 972 O O . TYR A 1 131 ? 35.345 31.526 19.691 1.00 39.09 131 TYR A O 1
ATOM 980 N N . ASP A 1 132 ? 36.160 33.596 20.048 1.00 41.75 132 ASP A N 1
ATOM 981 C CA . ASP A 1 132 ? 35.260 33.993 21.123 1.00 41.75 132 ASP A CA 1
ATOM 982 C C . ASP A 1 132 ? 34.039 34.679 20.486 1.00 41.75 132 ASP A C 1
ATOM 984 O O . ASP A 1 132 ? 34.053 35.865 20.156 1.00 41.75 132 ASP A O 1
ATOM 988 N N . HIS A 1 133 ? 32.997 33.891 20.214 1.00 41.38 133 HIS A N 1
ATOM 989 C CA . HIS A 1 133 ? 31.677 34.390 19.835 1.00 41.38 133 HIS A CA 1
ATOM 990 C C . HIS A 1 133 ? 30.729 34.272 21.030 1.00 41.38 133 HIS A C 1
ATOM 992 O O . HIS A 1 133 ? 29.828 33.433 21.065 1.00 41.38 133 HIS A O 1
ATOM 998 N N . GLY A 1 134 ? 30.918 35.163 22.002 1.00 35.03 134 GLY A N 1
ATOM 999 C CA . GLY A 1 134 ? 29.878 35.538 22.949 1.00 35.03 134 GLY A CA 1
ATOM 1000 C C . GLY A 1 134 ? 28.727 36.241 22.226 1.00 35.03 134 GLY A C 1
ATOM 1001 O O . GLY A 1 134 ? 28.725 37.460 22.080 1.00 35.03 134 GLY A O 1
ATOM 1002 N N . MET A 1 135 ? 27.740 35.473 21.765 1.00 38.25 135 MET A N 1
ATOM 1003 C CA . MET A 1 135 ? 26.419 36.002 21.425 1.00 38.25 135 MET A CA 1
ATOM 1004 C C . MET A 1 135 ? 25.634 36.169 22.734 1.00 38.25 135 MET A C 1
ATOM 1006 O O . MET A 1 135 ? 25.368 35.165 23.400 1.00 38.25 135 MET A O 1
ATOM 1010 N N . PRO A 1 136 ? 25.249 37.391 23.142 1.00 43.69 136 PRO A N 1
ATOM 1011 C CA . PRO A 1 136 ? 24.350 37.552 24.270 1.00 43.69 136 PRO A CA 1
ATOM 1012 C C . PRO A 1 136 ? 22.972 37.021 23.864 1.00 43.69 136 PRO A C 1
ATOM 1014 O O . PRO A 1 136 ? 22.262 37.637 23.070 1.00 43.69 136 PRO A O 1
ATOM 1017 N N . LEU A 1 137 ? 22.586 35.871 24.421 1.00 43.72 137 LEU A N 1
ATOM 1018 C CA . LEU A 1 137 ? 21.200 35.407 24.450 1.00 43.72 137 LEU A CA 1
ATOM 1019 C C . LEU A 1 137 ? 20.398 36.373 25.333 1.00 43.72 137 LEU A C 1
ATOM 1021 O O . LEU A 1 137 ? 20.153 36.124 26.511 1.00 43.72 137 LEU A O 1
ATOM 1025 N N . SER A 1 138 ? 20.039 37.525 24.769 1.00 44.91 138 SER A N 1
ATOM 1026 C CA . SER A 1 138 ? 19.054 38.417 25.360 1.00 44.91 138 SER A CA 1
ATOM 1027 C C . SER A 1 138 ? 17.698 37.728 25.241 1.00 44.91 138 SER A C 1
ATOM 1029 O O . SER A 1 138 ? 17.173 37.542 24.142 1.00 44.91 138 SER A O 1
ATOM 1031 N N . GLY A 1 139 ? 17.179 37.273 26.380 1.00 44.28 139 GLY A N 1
ATOM 1032 C CA . GLY A 1 139 ? 15.875 36.640 26.493 1.00 44.28 139 GLY A CA 1
ATOM 1033 C C . GLY A 1 139 ? 14.761 37.612 26.121 1.00 44.28 139 GLY A C 1
ATOM 1034 O O . GLY A 1 139 ? 14.238 38.319 26.978 1.00 44.28 139 GLY A O 1
ATOM 1035 N N . GLN A 1 140 ? 14.361 37.615 24.851 1.00 40.56 140 GLN A N 1
ATOM 1036 C CA . GLN A 1 140 ? 13.005 38.006 24.504 1.00 40.56 140 GLN A CA 1
ATOM 1037 C C . GLN A 1 140 ? 12.073 36.853 24.869 1.00 40.56 140 GLN A C 1
ATOM 1039 O O . GLN A 1 140 ? 12.056 35.805 24.228 1.00 40.56 140 GLN A O 1
ATOM 1044 N N . VAL A 1 141 ? 11.297 37.063 25.929 1.00 41.59 141 VAL A N 1
ATOM 1045 C CA . VAL A 1 141 ? 10.094 36.282 26.206 1.00 41.59 141 VAL A CA 1
ATOM 1046 C C . VAL A 1 141 ? 9.134 36.552 25.048 1.00 41.59 141 VAL A C 1
ATOM 1048 O O . VAL A 1 141 ? 8.620 37.663 24.928 1.00 41.59 141 VAL A O 1
ATOM 1051 N N . LEU A 1 142 ? 8.940 35.564 24.169 1.00 44.56 142 LEU A N 1
ATOM 1052 C CA . LEU A 1 142 ? 7.934 35.637 23.111 1.00 44.56 142 LEU A CA 1
ATOM 1053 C C . LEU A 1 142 ? 6.567 35.927 23.762 1.00 44.56 142 LEU A C 1
ATOM 1055 O O . LEU A 1 142 ? 6.128 35.152 24.619 1.00 44.56 142 LEU A O 1
ATOM 1059 N N . PRO A 1 143 ? 5.898 37.040 23.418 1.00 38.34 143 PRO A N 1
ATOM 1060 C CA . PRO A 1 143 ? 4.588 37.351 23.960 1.00 38.34 143 PRO A CA 1
ATOM 1061 C C . PRO A 1 143 ? 3.572 36.363 23.382 1.00 38.34 143 PRO A C 1
ATOM 1063 O O . PRO A 1 143 ? 3.314 36.358 22.182 1.00 38.34 143 PRO A O 1
ATOM 1066 N N . GLY A 1 144 ? 3.000 35.527 24.249 1.00 44.78 144 GLY A N 1
ATOM 1067 C CA . GLY A 1 144 ? 1.919 34.608 23.894 1.00 44.78 144 GLY A CA 1
ATOM 1068 C C . GLY A 1 144 ? 2.291 33.134 24.010 1.00 44.78 144 GLY A C 1
ATOM 1069 O O . GLY A 1 144 ? 2.201 32.396 23.037 1.00 44.78 144 GLY A O 1
ATOM 1070 N N . SER A 1 145 ? 2.639 32.678 25.216 1.00 44.34 145 SER A N 1
ATOM 1071 C CA . SER A 1 145 ? 2.484 31.258 25.551 1.00 44.34 145 SER A CA 1
ATOM 1072 C C . SER A 1 145 ? 0.983 30.980 25.658 1.00 44.34 145 SER A C 1
ATOM 1074 O O . SER A 1 145 ? 0.379 31.110 26.724 1.00 44.34 145 SER A O 1
ATOM 1076 N N . VAL A 1 146 ? 0.339 30.743 24.513 1.00 57.12 146 VAL A N 1
ATOM 1077 C CA . VAL A 1 146 ? -1.051 30.289 24.468 1.00 57.12 146 VAL A CA 1
ATOM 1078 C C . VAL A 1 146 ? -1.063 28.918 25.130 1.00 57.12 146 VAL A C 1
ATOM 1080 O O . VAL A 1 146 ? -0.295 28.038 24.745 1.00 57.12 146 VAL A O 1
ATOM 1083 N N . ALA A 1 147 ? -1.878 28.763 26.174 1.00 61.03 147 ALA A N 1
ATOM 1084 C CA . ALA A 1 147 ? -1.994 27.504 26.893 1.00 61.03 147 ALA A CA 1
ATOM 1085 C C . ALA A 1 147 ? -2.237 26.366 25.892 1.00 61.03 147 ALA A C 1
ATOM 1087 O O . ALA A 1 147 ? -3.160 26.441 25.078 1.00 61.03 147 ALA A O 1
ATOM 1088 N N . ARG A 1 148 ? -1.380 25.340 25.942 1.00 62.91 148 ARG A N 1
ATOM 1089 C CA . ARG A 1 148 ? -1.457 24.177 25.059 1.00 62.91 148 ARG A CA 1
ATOM 1090 C C . ARG A 1 148 ? -2.836 23.522 25.225 1.00 62.91 148 ARG A C 1
ATOM 1092 O O . ARG A 1 148 ? -3.146 23.105 26.346 1.00 62.91 148 ARG A O 1
ATOM 1099 N N . PRO A 1 149 ? -3.653 23.416 24.164 1.00 65.25 149 PRO A N 1
ATOM 1100 C CA . PRO A 1 149 ? -4.898 22.667 24.234 1.00 65.25 149 PRO A CA 1
ATOM 1101 C C . PRO A 1 149 ? -4.558 21.210 24.558 1.00 65.25 149 PRO A C 1
ATOM 1103 O O . PRO A 1 149 ? -3.749 20.592 23.868 1.00 65.25 149 PRO A O 1
ATOM 1106 N N . GLN A 1 150 ? -5.130 20.660 25.628 1.00 66.00 150 GLN A N 1
ATOM 1107 C CA . GLN A 1 150 ? -4.968 19.241 25.949 1.00 66.00 150 GLN A CA 1
ATOM 1108 C C . GLN A 1 150 ? -6.157 18.447 25.387 1.00 66.00 150 GLN A C 1
ATOM 1110 O O . GLN A 1 150 ? -7.313 18.761 25.679 1.00 66.00 150 GLN A O 1
ATOM 1115 N N . GLY A 1 151 ? -5.877 17.410 24.591 1.00 65.75 151 GLY A N 1
ATOM 1116 C CA . GLY A 1 151 ? -6.861 16.421 24.135 1.00 65.75 151 GLY A CA 1
ATOM 1117 C C . GLY A 1 151 ? -7.946 16.956 23.188 1.00 65.75 151 GLY A C 1
ATOM 1118 O O . GLY A 1 151 ? -7.663 17.604 22.184 1.00 65.75 151 GLY A O 1
ATOM 1119 N N . THR A 1 152 ? -9.216 16.669 23.500 1.00 65.25 152 THR A N 1
ATOM 1120 C CA . THR A 1 152 ? -10.421 16.907 22.670 1.00 65.25 152 THR A CA 1
ATOM 1121 C C . THR A 1 152 ? -10.653 18.364 22.245 1.00 65.25 152 THR A C 1
ATOM 1123 O O . THR A 1 152 ? -11.501 18.627 21.392 1.00 65.25 152 THR A O 1
ATOM 1126 N N . GLN A 1 153 ? -9.903 19.318 22.802 1.00 78.62 153 GLN A N 1
ATOM 1127 C CA . GLN A 1 153 ? -10.001 20.745 22.479 1.00 78.62 153 GLN A CA 1
ATOM 1128 C C . GLN A 1 153 ? -9.546 21.093 21.056 1.00 78.62 153 GLN A C 1
ATOM 1130 O O . GLN A 1 153 ? -9.905 22.153 20.547 1.00 78.62 153 GLN A O 1
ATOM 1135 N N . TRP A 1 154 ? -8.804 20.206 20.393 1.00 81.94 154 TRP A N 1
ATOM 1136 C CA . TRP A 1 154 ? -8.386 20.408 19.007 1.00 81.94 154 TRP A CA 1
ATOM 1137 C C . TRP A 1 154 ? -9.543 20.296 18.004 1.00 81.94 154 TRP A C 1
ATOM 1139 O O . TRP A 1 154 ? -9.444 20.858 16.919 1.00 81.94 154 TRP A O 1
ATOM 1149 N N . TYR A 1 155 ? -10.655 19.630 18.341 1.00 81.88 155 TYR A N 1
ATOM 1150 C CA . TYR A 1 155 ? -11.707 19.318 17.363 1.00 81.88 155 TYR A CA 1
ATOM 1151 C C . TYR A 1 155 ? -12.301 20.556 16.655 1.00 81.88 155 TYR A C 1
ATOM 1153 O O . TYR A 1 155 ? -12.272 20.587 15.423 1.00 81.88 155 TYR A O 1
ATOM 1161 N N . PRO A 1 156 ? -12.763 21.616 17.358 1.00 85.31 156 PRO A N 1
ATOM 1162 C CA . PRO A 1 156 ? -13.325 22.796 16.693 1.00 85.31 156 PRO A CA 1
ATOM 1163 C C . PRO A 1 156 ? -12.281 23.591 15.898 1.00 85.31 156 PRO A C 1
ATOM 1165 O O . PRO A 1 156 ? -12.613 24.224 14.899 1.00 85.31 156 PRO A O 1
ATOM 1168 N N . ALA A 1 157 ? -11.020 23.563 16.342 1.00 88.50 157 ALA A N 1
ATOM 1169 C CA . ALA A 1 157 ? -9.922 24.228 15.651 1.00 88.50 157 ALA A CA 1
ATOM 1170 C C . ALA A 1 157 ? -9.580 23.501 14.345 1.00 88.50 157 ALA A C 1
ATOM 1172 O O . ALA A 1 157 ? -9.552 24.126 13.294 1.00 88.50 157 ALA A O 1
ATOM 1173 N N . VAL A 1 158 ? -9.413 22.176 14.382 1.00 89.06 158 VAL A N 1
ATOM 1174 C CA . VAL A 1 158 ? -9.136 21.389 13.174 1.00 89.06 158 VAL A CA 1
ATOM 1175 C C . VAL A 1 158 ? -10.289 21.508 12.181 1.00 89.06 158 VAL A C 1
ATOM 1177 O O . VAL A 1 158 ? -10.032 21.677 10.996 1.00 89.06 158 VAL A O 1
ATOM 1180 N N . GLN A 1 159 ? -11.545 21.493 12.638 1.00 89.19 159 GLN A N 1
ATOM 1181 C CA . GLN A 1 159 ? -12.692 21.684 11.748 1.00 89.19 159 GLN A CA 1
ATOM 1182 C C . GLN A 1 159 ? -12.627 23.023 10.995 1.00 89.19 159 GLN A C 1
ATOM 1184 O O . GLN A 1 159 ? -12.766 23.031 9.773 1.00 89.19 159 GLN A O 1
ATOM 1189 N N . SER A 1 160 ? -12.354 24.135 11.685 1.00 92.94 160 SER A N 1
ATOM 1190 C CA . SER A 1 160 ? -12.234 25.437 11.015 1.00 92.94 160 SER A CA 1
ATOM 1191 C C . SER A 1 160 ? -11.018 25.510 10.084 1.00 92.94 160 SER A C 1
ATOM 1193 O O . SER A 1 160 ? -11.099 26.137 9.031 1.00 92.94 160 SER A O 1
ATOM 1195 N N . TRP A 1 161 ? -9.917 24.821 10.405 1.00 92.88 161 TRP A N 1
ATOM 1196 C CA . TRP A 1 161 ? -8.748 24.727 9.522 1.00 92.88 161 TRP A CA 1
ATOM 1197 C C . TRP A 1 161 ? -9.020 23.922 8.251 1.00 92.88 161 TRP A C 1
ATOM 1199 O O . TRP A 1 161 ? -8.448 24.223 7.212 1.00 92.88 161 TRP A O 1
ATOM 1209 N N . VAL A 1 162 ? -9.879 22.900 8.314 1.00 89.56 162 VAL A N 1
ATOM 1210 C CA . VAL A 1 162 ? -10.293 22.128 7.129 1.00 89.56 162 VAL A CA 1
ATOM 1211 C C . VAL A 1 162 ? -11.174 22.963 6.197 1.00 89.56 162 VAL A C 1
ATOM 1213 O O . VAL A 1 162 ? -11.127 22.789 4.978 1.00 89.56 162 VAL A O 1
ATOM 1216 N N . GLU A 1 163 ? -11.972 23.870 6.756 1.00 89.81 163 GLU A N 1
ATOM 1217 C CA . GLU A 1 163 ? -12.805 24.805 5.993 1.00 89.81 163 GLU A CA 1
ATOM 1218 C C . GLU A 1 163 ? -11.987 25.958 5.384 1.00 89.81 163 GLU A C 1
ATOM 1220 O O . GLU A 1 163 ? -12.371 26.503 4.344 1.00 89.81 163 GLU A O 1
ATOM 1225 N N . ASP A 1 164 ? -10.842 26.301 5.984 1.00 90.94 164 ASP A N 1
ATOM 1226 C CA . ASP A 1 164 ? -9.895 27.276 5.446 1.00 90.94 164 ASP A CA 1
ATOM 1227 C C . ASP A 1 164 ? -9.178 26.708 4.207 1.00 90.94 164 ASP A C 1
ATOM 1229 O O . ASP A 1 164 ? -8.271 25.882 4.281 1.00 90.94 164 ASP A O 1
ATOM 1233 N N . LYS A 1 165 ? -9.598 27.173 3.027 1.00 89.06 165 LYS A N 1
ATOM 1234 C CA . LYS A 1 165 ? -9.020 26.783 1.730 1.00 89.06 165 LYS A CA 1
ATOM 1235 C C . LYS A 1 165 ? -7.862 27.682 1.290 1.00 89.06 165 LYS A C 1
ATOM 1237 O O . LYS A 1 165 ? -7.505 27.673 0.108 1.00 89.06 165 LYS A O 1
ATOM 1242 N N . THR A 1 166 ? -7.300 28.501 2.181 1.00 91.31 166 THR A N 1
ATOM 1243 C CA . THR A 1 166 ? -6.137 29.320 1.828 1.00 91.31 166 THR A CA 1
ATOM 1244 C C . THR A 1 166 ? -4.910 28.433 1.603 1.00 91.31 166 THR A C 1
ATOM 1246 O O . THR A 1 166 ? -4.658 27.478 2.328 1.00 91.31 166 THR A O 1
ATOM 1249 N N . LEU A 1 167 ? -4.127 28.740 0.564 1.00 88.25 167 LEU A N 1
ATOM 1250 C CA . LEU A 1 167 ? -2.882 28.023 0.247 1.00 88.25 167 LEU A CA 1
ATOM 1251 C C . LEU A 1 167 ? -1.671 28.583 1.021 1.00 88.25 167 LEU A C 1
ATOM 1253 O O . LEU A 1 167 ? -0.526 28.249 0.720 1.00 88.25 167 LEU A O 1
ATOM 1257 N N . GLU A 1 168 ? -1.909 29.472 1.988 1.00 93.62 168 GLU A N 1
ATOM 1258 C CA . GLU A 1 168 ? -0.865 30.128 2.773 1.00 93.62 168 GLU A CA 1
ATOM 1259 C C . GLU A 1 168 ? -0.444 29.263 3.966 1.00 93.62 168 GLU A C 1
ATOM 1261 O O . GLU A 1 168 ? -1.266 28.637 4.632 1.00 93.62 168 GLU A O 1
ATOM 1266 N N . PHE A 1 169 ? 0.851 29.258 4.289 1.00 93.50 169 PHE A N 1
ATOM 1267 C CA . PHE A 1 169 ? 1.331 28.593 5.497 1.00 93.50 169 PHE A CA 1
ATOM 1268 C C . PHE A 1 169 ? 0.885 29.369 6.745 1.00 93.50 169 PHE A C 1
ATOM 1270 O O . PHE A 1 169 ? 1.361 30.474 7.004 1.00 93.50 169 PHE A O 1
ATOM 1277 N N . ARG A 1 170 ? -0.019 28.774 7.529 1.00 93.19 170 ARG A N 1
ATOM 1278 C CA . ARG A 1 170 ? -0.602 29.388 8.738 1.00 93.19 170 ARG A CA 1
ATOM 1279 C C . ARG A 1 170 ? 0.032 28.934 10.052 1.00 93.19 170 ARG A C 1
ATOM 1281 O O . ARG A 1 170 ? -0.237 29.536 11.083 1.00 93.19 170 ARG A O 1
ATOM 1288 N N . GLY A 1 171 ? 0.848 27.878 10.036 1.00 93.69 171 GLY A N 1
ATOM 1289 C CA . GLY A 1 171 ? 1.462 27.341 11.254 1.00 93.69 171 GLY A CA 1
ATOM 1290 C C . GLY A 1 171 ? 0.454 26.802 12.277 1.00 93.69 171 GLY A C 1
ATOM 1291 O O . GLY A 1 171 ? 0.702 26.904 13.472 1.00 93.69 171 GLY A O 1
ATOM 1292 N N . TYR A 1 172 ? -0.678 26.241 11.826 1.00 92.62 172 TYR A N 1
ATOM 1293 C CA . TYR A 1 172 ? -1.739 25.731 12.710 1.00 92.62 172 TYR A CA 1
ATOM 1294 C C . TYR A 1 172 ? -1.238 24.729 13.761 1.00 92.62 172 TYR A C 1
ATOM 1296 O O . TYR A 1 172 ? -1.725 24.712 14.888 1.00 92.62 172 TYR A O 1
ATOM 1304 N N . ILE A 1 173 ? -0.251 23.909 13.394 1.00 93.00 173 ILE A N 1
ATOM 1305 C CA . ILE A 1 173 ? 0.400 22.955 14.290 1.00 93.00 173 ILE A CA 1
ATOM 1306 C C . ILE A 1 173 ? 1.752 23.543 14.694 1.00 93.00 173 ILE A C 1
ATOM 1308 O O . ILE A 1 173 ? 2.688 23.566 13.894 1.00 93.00 173 ILE A O 1
ATOM 1312 N N . ALA A 1 174 ? 1.841 24.035 15.930 1.00 91.62 174 ALA A N 1
ATOM 1313 C CA . ALA A 1 174 ? 3.052 24.664 16.453 1.00 91.62 174 ALA A CA 1
ATOM 1314 C C . ALA A 1 174 ? 4.086 23.646 16.967 1.00 91.62 174 ALA A C 1
ATOM 1316 O O . ALA A 1 174 ? 5.285 23.918 16.923 1.00 91.62 174 ALA A O 1
ATOM 1317 N N . TYR A 1 175 ? 3.630 22.479 17.439 1.00 92.25 175 TYR A N 1
ATOM 1318 C CA . TYR A 1 175 ? 4.462 21.478 18.108 1.00 92.25 175 TYR A CA 1
ATOM 1319 C C . TYR A 1 175 ? 4.371 20.111 17.426 1.00 92.25 175 TYR A C 1
ATOM 1321 O O . TYR A 1 175 ? 3.314 19.697 16.950 1.00 92.25 175 TYR A O 1
ATOM 1329 N N . SER A 1 176 ? 5.490 19.387 17.397 1.00 91.12 176 SER A N 1
ATOM 1330 C CA . SER A 1 176 ? 5.583 18.066 16.758 1.00 91.12 176 SER A CA 1
ATOM 1331 C C . SER A 1 176 ? 4.724 17.003 17.448 1.00 91.12 176 SER A C 1
ATOM 1333 O O . SER A 1 176 ? 4.199 16.095 16.809 1.00 91.12 176 SER A O 1
ATOM 1335 N N . GLU A 1 177 ? 4.544 17.160 18.752 1.00 92.19 177 GLU A N 1
ATOM 1336 C CA . GLU A 1 177 ? 3.789 16.291 19.640 1.00 92.19 177 GLU A CA 1
ATOM 1337 C C . GLU A 1 177 ? 2.289 16.342 19.335 1.00 92.19 177 GLU A C 1
ATOM 1339 O O . GLU A 1 177 ? 1.591 15.355 19.538 1.00 92.19 177 GLU A O 1
ATOM 1344 N N . ASP A 1 178 ? 1.803 17.466 18.800 1.00 91.31 178 ASP A N 1
ATOM 1345 C CA . ASP A 1 178 ? 0.386 17.663 18.482 1.00 91.31 178 ASP A CA 1
ATOM 1346 C C . ASP A 1 178 ? 0.014 17.064 17.110 1.00 91.31 178 ASP A C 1
ATOM 1348 O O . ASP A 1 178 ? -1.164 16.904 16.791 1.00 91.31 178 ASP A O 1
ATOM 1352 N N . VAL A 1 179 ? 1.001 16.688 16.283 1.00 91.06 179 VAL A N 1
ATOM 1353 C CA . VAL A 1 179 ? 0.768 16.163 14.924 1.00 91.06 179 VAL A CA 1
ATOM 1354 C C . VAL A 1 179 ? -0.053 14.873 14.949 1.00 91.06 179 VAL A C 1
ATOM 1356 O O . VAL A 1 179 ? -0.931 14.694 14.105 1.00 91.06 179 VAL A O 1
ATOM 1359 N N . ALA A 1 180 ? 0.216 13.971 15.897 1.00 89.81 180 ALA A N 1
ATOM 1360 C CA . ALA A 1 180 ? -0.494 12.695 15.997 1.00 89.81 180 ALA A CA 1
ATOM 1361 C C . ALA A 1 180 ? -1.971 12.895 16.373 1.00 89.81 180 ALA A C 1
ATOM 1363 O O . ALA A 1 180 ? -2.856 12.310 15.740 1.00 89.81 180 ALA A O 1
ATOM 1364 N N . ASP A 1 181 ? -2.238 13.779 17.334 1.00 90.00 181 ASP A N 1
ATOM 1365 C CA . ASP A 1 181 ? -3.591 14.110 17.784 1.00 90.00 181 ASP A CA 1
ATOM 1366 C C . ASP A 1 181 ? -4.377 14.811 16.672 1.00 90.00 181 ASP A C 1
ATOM 1368 O O . ASP A 1 181 ? -5.482 14.389 16.320 1.00 90.00 181 ASP A O 1
ATOM 1372 N N . VAL A 1 182 ? -3.779 15.826 16.038 1.00 90.94 182 VAL A N 1
ATOM 1373 C CA . VAL A 1 182 ? -4.399 16.553 14.921 1.00 90.94 182 VAL A CA 1
ATOM 1374 C C . VAL A 1 182 ? -4.657 15.622 13.739 1.00 90.94 182 VAL A C 1
ATOM 1376 O O . VAL A 1 182 ? -5.734 15.682 13.150 1.00 90.94 182 VAL A O 1
ATOM 1379 N N . LYS A 1 183 ? -3.730 14.714 13.411 1.00 90.38 183 LYS A N 1
ATOM 1380 C CA . LYS A 1 183 ? -3.933 13.718 12.349 1.00 90.38 183 LYS A CA 1
ATOM 1381 C C . LYS A 1 183 ? -5.087 12.771 12.676 1.00 90.38 183 LYS A C 1
ATOM 1383 O O . LYS A 1 183 ? -5.884 12.465 11.789 1.00 90.38 183 LYS A O 1
ATOM 1388 N N . THR A 1 184 ? -5.203 12.336 13.928 1.00 89.12 184 THR A N 1
ATOM 1389 C CA . THR A 1 184 ? -6.303 11.476 14.391 1.00 89.12 184 THR A CA 1
ATOM 1390 C C . THR A 1 184 ? -7.647 12.195 14.262 1.00 89.12 184 THR A C 1
ATOM 1392 O O . THR A 1 184 ? -8.600 11.646 13.703 1.00 89.12 184 THR A O 1
ATOM 1395 N N . ILE A 1 185 ? -7.715 13.459 14.684 1.00 89.88 185 ILE A N 1
ATOM 1396 C CA . ILE A 1 185 ? -8.921 14.292 14.582 1.00 89.88 185 ILE A CA 1
ATOM 1397 C C . ILE A 1 185 ? -9.273 14.582 13.125 1.00 89.88 185 ILE A C 1
ATOM 1399 O O . ILE A 1 185 ? -10.424 14.418 12.733 1.00 89.88 185 ILE A O 1
ATOM 1403 N N . TYR A 1 186 ? -8.293 14.954 12.304 1.00 90.06 186 TYR A N 1
ATOM 1404 C CA . TYR A 1 186 ? -8.480 15.198 10.875 1.00 90.06 186 TYR A CA 1
ATOM 1405 C C . TYR A 1 186 ? -9.007 13.953 10.154 1.00 90.06 186 TYR A C 1
ATOM 1407 O O . TYR A 1 186 ? -9.952 14.034 9.372 1.00 90.06 186 TYR A O 1
ATOM 1415 N N . THR A 1 187 ? -8.446 12.782 10.462 1.00 87.12 187 THR A N 1
ATOM 1416 C CA . THR A 1 187 ? -8.918 11.500 9.918 1.00 87.12 187 THR A CA 1
ATOM 1417 C C . THR A 1 187 ? -10.352 11.219 10.371 1.00 87.12 187 THR A C 1
ATOM 1419 O O . THR A 1 187 ? -11.190 10.841 9.559 1.00 87.12 187 THR A O 1
ATOM 1422 N N . THR A 1 188 ? -10.675 11.495 11.638 1.00 86.12 188 THR A N 1
ATOM 1423 C CA . THR A 1 188 ? -12.035 11.346 12.181 1.00 86.12 188 THR A CA 1
ATOM 1424 C C . THR A 1 188 ? -13.039 12.280 11.493 1.00 86.12 188 THR A C 1
ATOM 1426 O O . THR A 1 188 ? -14.134 11.846 11.138 1.00 86.12 188 THR A O 1
ATOM 1429 N N . LEU A 1 189 ? -12.663 13.540 11.256 1.00 86.12 189 LEU A N 1
ATOM 1430 C CA . LEU A 1 189 ? -13.490 14.530 10.557 1.00 86.12 189 LEU A CA 1
ATOM 1431 C C . LEU A 1 189 ? -13.758 14.126 9.103 1.00 86.12 189 LEU A C 1
ATOM 1433 O O . LEU A 1 189 ? -14.905 14.166 8.660 1.00 86.12 189 LEU A O 1
ATOM 1437 N N . ASN A 1 190 ? -12.726 13.679 8.382 1.00 82.56 190 ASN A N 1
ATOM 1438 C CA . ASN A 1 190 ? -12.876 13.213 6.999 1.00 82.56 190 ASN A CA 1
ATOM 1439 C C . ASN A 1 190 ? -13.687 11.924 6.898 1.00 82.56 190 ASN A C 1
ATOM 1441 O O . ASN A 1 190 ? -14.479 11.756 5.973 1.00 82.56 190 ASN A O 1
ATOM 1445 N N . ASN A 1 191 ? -13.547 11.030 7.877 1.00 78.06 191 ASN A N 1
ATOM 1446 C CA . ASN A 1 191 ? -14.412 9.864 7.963 1.00 78.06 191 ASN A CA 1
ATOM 1447 C C . ASN A 1 191 ? -15.879 10.285 8.146 1.00 78.06 191 ASN A C 1
ATOM 1449 O O . ASN A 1 191 ? -16.758 9.623 7.611 1.00 78.06 191 ASN A O 1
ATOM 1453 N N . GLY A 1 192 ? -16.157 11.385 8.857 1.00 65.69 192 GLY A N 1
ATOM 1454 C CA . GLY A 1 192 ? -17.506 11.921 9.062 1.00 65.69 192 GLY A CA 1
ATOM 1455 C C . GLY A 1 192 ? -18.146 12.521 7.807 1.00 65.69 192 GLY A C 1
ATOM 1456 O O . GLY A 1 192 ? -19.335 12.306 7.575 1.00 65.69 192 GLY A O 1
ATOM 1457 N N . SER A 1 193 ? -17.374 13.228 6.979 1.00 61.09 193 SER A N 1
ATOM 1458 C CA . SER A 1 193 ? -17.861 13.799 5.713 1.00 61.09 193 SER A CA 1
ATOM 1459 C C . SER A 1 193 ? -18.034 12.756 4.602 1.00 61.09 193 SER A C 1
ATOM 1461 O O . SER A 1 193 ? -18.776 12.998 3.652 1.00 61.09 193 SER A O 1
ATOM 1463 N N . GLY A 1 194 ? -17.391 11.591 4.744 1.00 57.62 194 GLY A N 1
ATOM 1464 C CA . GLY A 1 194 ? -17.425 10.481 3.793 1.00 57.62 194 GLY A CA 1
ATOM 1465 C C . GLY A 1 194 ? -18.019 9.175 4.325 1.00 57.62 194 GLY A C 1
ATOM 1466 O O . GLY A 1 194 ? -17.818 8.152 3.671 1.00 57.62 194 GLY A O 1
ATOM 1467 N N . ARG A 1 195 ? -18.723 9.161 5.476 1.00 63.44 195 ARG A N 1
ATOM 1468 C CA . ARG A 1 195 ? -19.360 7.928 5.974 1.00 63.44 195 ARG A CA 1
ATOM 1469 C C . ARG A 1 195 ? -20.318 7.422 4.912 1.00 63.44 195 ARG A C 1
ATOM 1471 O O . ARG A 1 195 ? -21.389 7.991 4.689 1.00 63.44 195 ARG A O 1
ATOM 1478 N N . THR A 1 196 ? -19.955 6.309 4.294 1.00 73.12 196 THR A N 1
ATOM 1479 C CA . THR A 1 196 ? -20.933 5.514 3.577 1.00 73.12 196 THR A CA 1
ATOM 1480 C C . THR A 1 196 ? -21.991 5.111 4.597 1.00 73.12 196 THR A C 1
ATOM 1482 O O . THR A 1 196 ? -21.682 4.748 5.732 1.00 73.12 196 THR A O 1
ATOM 1485 N N . GLN A 1 197 ? -23.266 5.294 4.253 1.00 81.25 197 GLN A N 1
ATOM 1486 C CA . GLN A 1 197 ? -24.357 4.907 5.142 1.00 81.25 197 GLN A CA 1
ATOM 1487 C C . GLN A 1 197 ? -24.396 3.378 5.197 1.00 81.25 197 GLN A C 1
ATOM 1489 O O . GLN A 1 197 ? -25.049 2.733 4.372 1.00 81.25 197 GLN A O 1
ATOM 1494 N N . VAL A 1 198 ? -23.636 2.803 6.128 1.00 86.06 198 VAL A N 1
ATOM 1495 C CA . VAL A 1 198 ? -23.610 1.364 6.372 1.00 86.06 198 VAL A CA 1
ATOM 1496 C C . VAL A 1 198 ? -24.613 1.045 7.481 1.00 86.06 198 VAL A C 1
ATOM 1498 O O . VAL A 1 198 ? -24.577 1.685 8.536 1.00 86.06 198 VAL A O 1
ATOM 1501 N N . PRO A 1 199 ? -25.536 0.094 7.263 1.00 88.81 199 PRO A N 1
ATOM 1502 C CA . PRO A 1 199 ? -26.413 -0.390 8.316 1.00 88.81 199 PRO A CA 1
ATOM 1503 C C . PRO A 1 199 ? -25.604 -0.918 9.510 1.00 88.81 199 PRO A C 1
ATOM 1505 O O . PRO A 1 199 ? -24.516 -1.463 9.316 1.00 88.81 199 PRO A O 1
ATOM 1508 N N . PRO A 1 200 ? -26.123 -0.800 10.744 1.00 91.06 200 PRO A N 1
ATOM 1509 C CA . PRO A 1 200 ? -25.511 -1.439 11.901 1.00 91.06 200 PRO A CA 1
ATOM 1510 C C . PRO A 1 200 ? -25.328 -2.940 11.651 1.00 91.06 200 PRO A C 1
ATOM 1512 O O . PRO A 1 200 ? -26.280 -3.641 11.316 1.00 91.06 200 PRO A O 1
ATOM 1515 N N . CYS A 1 201 ? -24.100 -3.420 11.818 1.00 93.56 201 CYS A N 1
ATOM 1516 C CA . CYS A 1 201 ? -23.712 -4.795 11.530 1.00 93.56 201 CYS A CA 1
ATOM 1517 C C . CYS A 1 201 ? -23.577 -5.571 12.847 1.00 93.56 201 CYS A C 1
ATOM 1519 O O . CYS A 1 201 ? -22.791 -5.178 13.710 1.00 93.56 201 CYS A O 1
ATOM 1521 N N . THR A 1 202 ? -24.343 -6.648 13.030 1.00 96.38 202 THR A N 1
ATOM 1522 C CA . THR A 1 202 ? -24.393 -7.391 14.306 1.00 96.38 202 THR A CA 1
ATOM 1523 C C . THR A 1 202 ? -23.384 -8.534 14.405 1.00 96.38 202 THR A C 1
ATOM 1525 O O . THR A 1 202 ? -23.180 -9.062 15.492 1.00 96.38 202 THR A O 1
ATOM 1528 N N . ASP A 1 203 ? -22.760 -8.934 13.297 1.00 97.38 203 ASP A N 1
ATOM 1529 C CA . ASP A 1 203 ? -21.840 -10.078 13.208 1.00 97.38 203 ASP A CA 1
ATOM 1530 C C . ASP A 1 203 ? -20.351 -9.689 13.311 1.00 97.38 203 ASP A C 1
ATOM 1532 O O . ASP A 1 203 ? -19.470 -10.502 13.032 1.00 97.38 203 ASP A O 1
ATOM 1536 N N . ILE A 1 204 ? -20.050 -8.453 13.727 1.00 97.25 204 ILE A N 1
ATOM 1537 C CA . ILE A 1 204 ? -18.675 -8.013 14.004 1.00 97.25 204 ILE A CA 1
ATOM 1538 C C . ILE A 1 204 ? -18.152 -8.754 15.250 1.00 97.25 204 ILE A C 1
ATOM 1540 O O . ILE A 1 204 ? -18.833 -8.731 16.282 1.00 97.25 204 ILE A O 1
ATOM 1544 N N . PRO A 1 205 ? -16.945 -9.356 15.207 1.00 97.81 205 PRO A N 1
ATOM 1545 C CA . PRO A 1 205 ? -16.372 -10.084 16.340 1.00 97.81 205 PRO A CA 1
ATOM 1546 C C . PRO A 1 205 ? -16.187 -9.161 17.550 1.00 97.81 205 PRO A C 1
ATOM 1548 O O . PRO A 1 205 ? -15.536 -8.118 17.451 1.00 97.81 205 PRO A O 1
ATOM 1551 N N . GLN A 1 206 ? -16.733 -9.556 18.700 1.00 97.25 206 GLN A N 1
ATOM 1552 C CA . GLN A 1 206 ? -16.693 -8.753 19.930 1.00 97.25 206 GLN A CA 1
ATOM 1553 C C . GLN A 1 206 ? -15.570 -9.204 20.861 1.00 97.25 206 GLN A C 1
ATOM 1555 O O . GLN A 1 206 ? -15.003 -8.404 21.608 1.00 97.25 206 GLN A O 1
ATOM 1560 N N . THR A 1 207 ? -15.231 -10.492 20.825 1.00 98.06 207 THR A N 1
ATOM 1561 C CA . THR A 1 207 ? -14.244 -11.076 21.735 1.00 98.06 207 THR A CA 1
ATOM 1562 C C . THR A 1 207 ? -12.879 -11.230 21.069 1.00 98.06 207 THR A C 1
ATOM 1564 O O . THR A 1 207 ? -12.755 -11.500 19.873 1.00 98.06 207 THR A O 1
ATOM 1567 N N . ASN A 1 208 ? -11.814 -11.132 21.868 1.00 97.69 208 ASN A N 1
ATOM 1568 C CA . ASN A 1 208 ? -10.454 -11.384 21.382 1.00 97.69 208 ASN A CA 1
ATOM 1569 C C . ASN A 1 208 ? -10.267 -12.817 20.860 1.00 97.69 208 ASN A C 1
ATOM 1571 O O . ASN A 1 208 ? -9.426 -13.050 19.994 1.00 97.69 208 ASN A O 1
ATOM 1575 N N . GLU A 1 209 ? -11.035 -13.782 21.368 1.00 98.00 209 GLU A N 1
ATOM 1576 C CA . GLU A 1 209 ? -10.979 -15.165 20.897 1.00 98.00 209 GLU A CA 1
ATOM 1577 C C . GLU A 1 209 ? -11.559 -15.311 19.482 1.00 98.00 209 GLU A C 1
ATOM 1579 O O . GLU A 1 209 ? -10.947 -15.957 18.629 1.00 98.00 209 GLU A O 1
ATOM 1584 N N . GLU A 1 210 ? -12.695 -14.667 19.200 1.00 97.81 210 GLU A N 1
ATOM 1585 C CA . GLU A 1 210 ? -13.270 -14.603 17.849 1.00 97.81 210 GLU A CA 1
ATOM 1586 C C . GLU A 1 210 ? -12.311 -13.920 16.876 1.00 97.81 210 GLU A C 1
ATOM 1588 O O . GLU A 1 210 ? -12.031 -14.464 15.804 1.00 97.81 210 GLU A O 1
ATOM 1593 N N . LYS A 1 211 ? -11.734 -12.778 17.278 1.00 98.25 211 LYS A N 1
ATOM 1594 C CA . LYS A 1 211 ? -10.727 -12.080 16.471 1.00 98.25 211 LYS A CA 1
ATOM 1595 C C . LYS A 1 211 ? -9.538 -12.989 16.155 1.00 98.25 211 LYS A C 1
ATOM 1597 O O . LYS A 1 211 ? -9.178 -13.120 14.991 1.00 98.25 211 LYS A O 1
ATOM 1602 N N . ARG A 1 212 ? -8.990 -13.712 17.141 1.00 98.19 212 ARG A N 1
ATOM 1603 C CA . ARG A 1 212 ? -7.887 -14.673 16.926 1.00 98.19 212 ARG A CA 1
ATOM 1604 C C . ARG A 1 212 ? -8.231 -15.766 15.913 1.00 98.19 212 ARG A C 1
ATOM 1606 O O . ARG A 1 212 ? -7.385 -16.114 15.092 1.00 98.19 212 ARG A O 1
ATOM 1613 N N . LYS A 1 213 ? -9.460 -16.295 15.930 1.00 98.31 213 LYS A N 1
ATOM 1614 C CA . LYS A 1 213 ? -9.913 -17.294 14.941 1.00 98.31 213 LYS A CA 1
ATOM 1615 C C . LYS A 1 213 ? -9.922 -16.713 13.523 1.00 98.31 213 LYS A C 1
ATOM 1617 O O . LYS A 1 213 ? -9.502 -17.386 12.583 1.00 98.31 213 LYS A O 1
ATOM 1622 N N . LEU A 1 214 ? -10.354 -15.463 13.364 1.00 98.38 214 LEU A N 1
ATOM 1623 C CA . LEU A 1 214 ? -10.341 -14.762 12.075 1.00 98.38 214 LEU A CA 1
ATOM 1624 C C . LEU A 1 214 ? -8.917 -14.429 11.612 1.00 98.38 214 LEU A C 1
ATOM 1626 O O . LEU A 1 214 ? -8.587 -14.675 10.452 1.00 98.38 214 LEU A O 1
ATOM 1630 N N . VAL A 1 215 ? -8.052 -13.969 12.519 1.00 98.44 215 VAL A N 1
ATOM 1631 C CA . VAL A 1 215 ? -6.621 -13.744 12.248 1.00 98.44 215 VAL A CA 1
ATOM 1632 C C . VAL A 1 215 ? -5.954 -15.027 11.776 1.00 98.44 215 VAL A C 1
ATOM 1634 O O . VAL A 1 215 ? -5.229 -15.001 10.789 1.00 98.44 215 VAL A O 1
ATOM 1637 N N . TYR A 1 216 ? -6.241 -16.170 12.403 1.00 98.56 216 TYR A N 1
ATOM 1638 C CA . TYR A 1 216 ? -5.704 -17.453 11.951 1.00 98.56 216 TYR A CA 1
ATOM 1639 C C . TYR A 1 216 ? -6.141 -17.799 10.517 1.00 98.56 216 TYR A C 1
ATOM 1641 O O . TYR A 1 216 ? -5.330 -18.263 9.717 1.00 98.56 216 TYR A O 1
ATOM 1649 N N . ARG A 1 217 ? -7.400 -17.521 10.145 1.00 98.50 217 ARG A N 1
ATOM 1650 C CA . ARG A 1 217 ? -7.874 -17.715 8.761 1.00 98.50 217 ARG A CA 1
ATOM 1651 C C . ARG A 1 217 ? -7.122 -16.816 7.777 1.00 98.50 217 ARG A C 1
ATOM 1653 O O . ARG A 1 217 ? -6.708 -17.307 6.729 1.00 98.50 217 ARG A O 1
ATOM 1660 N N . LEU A 1 218 ? -6.915 -15.542 8.122 1.00 98.50 218 LEU A N 1
ATOM 1661 C CA . LEU A 1 218 ? -6.106 -14.612 7.325 1.00 98.50 218 LEU A CA 1
ATOM 1662 C C . LEU A 1 218 ? -4.650 -15.078 7.228 1.00 98.50 218 LEU A C 1
ATOM 1664 O O . LEU A 1 218 ? -4.100 -15.097 6.136 1.00 98.50 218 LEU A O 1
ATOM 1668 N N . PHE A 1 219 ? -4.048 -15.528 8.329 1.00 98.25 219 PHE A N 1
ATOM 1669 C CA . PHE A 1 219 ? -2.686 -16.061 8.361 1.00 98.25 219 PHE A CA 1
ATOM 1670 C C . PHE A 1 219 ? -2.511 -17.220 7.373 1.00 98.25 219 PHE A C 1
ATOM 1672 O O . PHE A 1 219 ? -1.585 -17.210 6.560 1.00 98.25 219 PHE A O 1
ATOM 1679 N N . VAL A 1 220 ? -3.421 -18.201 7.412 1.00 98.31 220 VAL A N 1
ATOM 1680 C CA . VAL A 1 220 ? -3.402 -19.340 6.482 1.00 98.31 220 VAL A CA 1
ATOM 1681 C C . VAL A 1 220 ? -3.574 -18.851 5.045 1.00 98.31 220 VAL A C 1
ATOM 1683 O O . VAL A 1 220 ? -2.804 -19.253 4.184 1.00 98.31 220 VAL A O 1
ATOM 1686 N N . ALA A 1 221 ? -4.521 -17.945 4.791 1.00 97.56 221 ALA A N 1
ATOM 1687 C CA . ALA A 1 221 ? -4.762 -17.388 3.461 1.00 97.56 221 ALA A CA 1
ATOM 1688 C C . ALA A 1 221 ? -3.580 -16.583 2.904 1.00 97.56 221 ALA A C 1
ATOM 1690 O O . ALA A 1 221 ? -3.289 -16.674 1.717 1.00 97.56 221 ALA A O 1
ATOM 1691 N N . ILE A 1 222 ? -2.886 -15.802 3.733 1.00 97.69 222 ILE A N 1
ATOM 1692 C CA . ILE A 1 222 ? -1.695 -15.046 3.331 1.00 97.69 222 ILE A CA 1
ATOM 1693 C C . ILE A 1 222 ? -0.576 -16.016 2.954 1.00 97.69 222 ILE A C 1
ATOM 1695 O O . ILE A 1 222 ? 0.034 -15.855 1.897 1.00 97.69 222 ILE A O 1
ATOM 1699 N N . ARG A 1 223 ? -0.340 -17.029 3.796 1.00 97.44 223 ARG A N 1
ATOM 1700 C CA . ARG A 1 223 ? 0.729 -18.018 3.622 1.00 97.44 223 ARG A CA 1
ATOM 1701 C C . ARG A 1 223 ? 0.490 -18.975 2.455 1.00 97.44 223 ARG A C 1
ATOM 1703 O O . ARG A 1 223 ? 1.458 -19.470 1.886 1.00 97.44 223 ARG A O 1
ATOM 1710 N N . ASP A 1 224 ? -0.768 -19.241 2.135 1.00 97.12 224 ASP A N 1
ATOM 1711 C CA . ASP A 1 224 ? -1.177 -20.048 0.992 1.00 97.12 224 ASP A CA 1
ATOM 1712 C C . ASP A 1 224 ? -0.758 -19.357 -0.310 1.00 97.12 224 ASP A C 1
ATOM 1714 O O . ASP A 1 224 ? -1.289 -18.306 -0.659 1.00 97.12 224 ASP A O 1
ATOM 1718 N N . THR A 1 225 ? 0.246 -19.904 -0.991 1.00 96.31 225 THR A N 1
ATOM 1719 C CA . THR A 1 225 ? 0.758 -19.381 -2.268 1.00 96.31 225 THR A CA 1
ATOM 1720 C C . THR A 1 225 ? 0.430 -20.295 -3.441 1.00 96.31 225 THR A C 1
ATOM 1722 O O . THR A 1 225 ? 1.033 -20.147 -4.507 1.00 96.31 225 THR A O 1
ATOM 1725 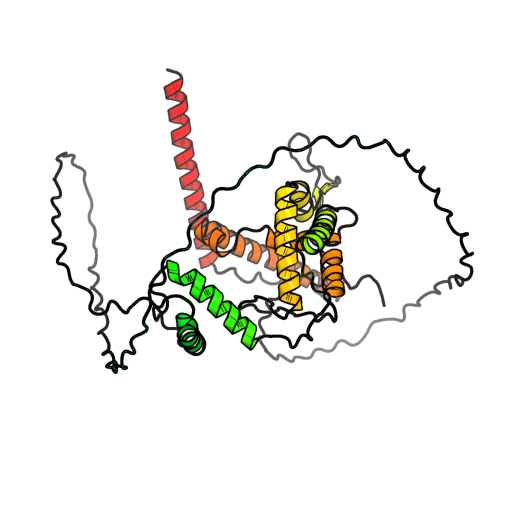N N . ASP A 1 226 ? -0.474 -21.247 -3.230 1.00 93.50 226 ASP A N 1
ATOM 1726 C CA . ASP A 1 226 ? -0.954 -22.130 -4.279 1.00 93.50 226 ASP A CA 1
ATOM 1727 C C . ASP A 1 226 ? -2.041 -21.386 -5.082 1.00 93.50 226 ASP A C 1
ATOM 1729 O O . ASP A 1 226 ? -2.756 -20.540 -4.546 1.00 93.50 226 ASP A O 1
ATOM 1733 N N . ASP A 1 227 ? -2.104 -21.620 -6.396 1.00 91.94 227 ASP A N 1
ATOM 1734 C CA . ASP A 1 227 ? -3.107 -21.037 -7.309 1.00 91.94 227 ASP A CA 1
ATOM 1735 C C . ASP A 1 227 ? -3.246 -19.496 -7.290 1.00 91.94 227 ASP A C 1
ATOM 1737 O O . ASP A 1 227 ? -4.314 -18.932 -7.532 1.00 91.94 227 ASP A O 1
ATOM 1741 N N . VAL A 1 228 ? -2.142 -18.788 -7.043 1.00 94.81 228 VAL A N 1
ATOM 1742 C CA . VAL A 1 228 ? -2.093 -17.317 -7.082 1.00 94.81 228 VAL A CA 1
ATOM 1743 C C . VAL A 1 228 ? -2.138 -16.775 -8.518 1.00 94.81 228 VAL A C 1
ATOM 1745 O O . VAL A 1 228 ? -1.429 -17.258 -9.403 1.00 94.81 228 VAL A O 1
ATOM 1748 N N . ILE A 1 229 ? -2.910 -15.704 -8.744 1.00 93.75 229 ILE A N 1
ATOM 1749 C CA . ILE A 1 229 ? -2.985 -14.993 -10.036 1.00 93.75 229 ILE A CA 1
ATOM 1750 C C . ILE A 1 229 ? -1.691 -14.254 -10.370 1.00 93.75 229 ILE A C 1
ATOM 1752 O O . ILE A 1 229 ? -1.448 -13.928 -11.529 1.00 93.75 229 ILE A O 1
ATOM 1756 N N . ASP A 1 230 ? -0.860 -13.971 -9.361 1.00 89.94 230 ASP A N 1
ATOM 1757 C CA . ASP A 1 230 ? 0.451 -13.360 -9.541 1.00 89.94 230 ASP A CA 1
ATOM 1758 C C . ASP A 1 230 ? 1.357 -14.336 -10.313 1.00 89.94 230 ASP A C 1
ATOM 1760 O O . ASP A 1 230 ? 2.137 -15.093 -9.727 1.00 89.94 230 ASP A O 1
ATOM 1764 N N . THR A 1 231 ? 1.223 -14.325 -11.642 1.00 83.19 231 THR A N 1
ATOM 1765 C CA . THR A 1 231 ? 1.827 -15.298 -12.550 1.00 83.19 231 THR A CA 1
ATOM 1766 C C . THR A 1 231 ? 3.323 -15.400 -12.319 1.00 83.19 231 THR A C 1
ATOM 1768 O O . THR A 1 231 ? 4.010 -14.386 -12.132 1.00 83.19 231 THR A O 1
ATOM 1771 N N . ARG A 1 232 ? 3.847 -16.626 -12.414 1.00 89.38 232 ARG A N 1
ATOM 1772 C CA . ARG A 1 232 ? 5.291 -16.831 -12.481 1.00 89.38 232 ARG A CA 1
ATOM 1773 C C . ARG A 1 232 ? 5.853 -16.035 -13.644 1.00 89.38 232 ARG A C 1
ATOM 1775 O O . ARG A 1 232 ? 5.325 -16.057 -14.756 1.00 89.38 232 ARG A O 1
ATOM 1782 N N . ARG A 1 233 ? 6.937 -15.323 -13.377 1.00 88.69 233 ARG A N 1
ATOM 1783 C CA . ARG A 1 233 ? 7.617 -14.542 -14.393 1.00 88.69 233 ARG A CA 1
ATOM 1784 C C . ARG A 1 233 ? 8.551 -15.471 -15.153 1.00 88.69 233 ARG A C 1
ATOM 1786 O O . ARG A 1 233 ? 9.412 -16.104 -14.549 1.00 88.69 233 ARG A O 1
ATOM 1793 N N . ALA A 1 234 ? 8.412 -15.502 -16.475 1.00 89.19 234 ALA A N 1
ATOM 1794 C CA . ALA A 1 234 ? 9.434 -16.083 -17.330 1.00 89.19 234 ALA A CA 1
ATOM 1795 C C . ALA A 1 234 ? 10.704 -15.224 -17.230 1.00 89.19 234 ALA A C 1
ATOM 1797 O O . ALA A 1 234 ? 10.698 -14.026 -17.542 1.00 89.19 234 ALA A O 1
ATOM 1798 N N . VAL A 1 235 ? 11.785 -15.829 -16.758 1.00 92.00 235 VAL A N 1
ATOM 1799 C CA . VAL A 1 235 ? 13.108 -15.220 -16.642 1.00 92.00 235 VAL A CA 1
ATOM 1800 C C . VAL A 1 235 ? 14.044 -15.996 -17.551 1.00 92.00 235 VAL A C 1
ATOM 1802 O O . VAL A 1 235 ? 14.042 -17.220 -17.574 1.00 92.00 235 VAL A O 1
ATOM 1805 N N . GLN A 1 236 ? 14.827 -15.282 -18.355 1.00 93.00 236 GLN A N 1
ATOM 1806 C CA . GLN A 1 236 ? 15.771 -15.930 -19.253 1.00 93.00 236 GLN A CA 1
ATOM 1807 C C . GLN A 1 236 ? 16.837 -16.663 -18.433 1.00 93.00 236 GLN A C 1
ATOM 1809 O O . GLN A 1 236 ? 17.521 -16.029 -17.618 1.00 93.00 236 GLN A O 1
ATOM 1814 N N . SER A 1 237 ? 16.980 -17.970 -18.667 1.00 94.50 237 SER A N 1
ATOM 1815 C CA . SER A 1 237 ? 17.941 -18.808 -17.950 1.00 94.50 237 SER A CA 1
ATOM 1816 C C . SER A 1 237 ? 19.354 -18.282 -18.135 1.00 94.50 237 SER A C 1
ATOM 1818 O O . SER A 1 237 ? 19.701 -17.757 -19.198 1.00 94.50 237 SER A O 1
ATOM 1820 N N . ARG A 1 238 ? 20.190 -18.426 -17.108 1.00 96.06 238 ARG A N 1
ATOM 1821 C CA . ARG A 1 238 ? 21.591 -18.002 -17.151 1.00 96.06 238 ARG A CA 1
ATOM 1822 C C . ARG A 1 238 ? 22.522 -19.188 -16.962 1.00 96.06 238 ARG A C 1
ATOM 1824 O O . ARG A 1 238 ? 22.267 -20.043 -16.122 1.00 96.06 238 ARG A O 1
ATOM 1831 N N . ASP A 1 239 ? 23.600 -19.218 -17.740 1.00 96.19 239 ASP A N 1
ATOM 1832 C CA . ASP A 1 239 ? 24.670 -20.200 -17.575 1.00 96.19 239 ASP A CA 1
ATOM 1833 C C . ASP A 1 239 ? 25.466 -19.954 -16.278 1.00 96.19 239 ASP A C 1
ATOM 1835 O O . ASP A 1 239 ? 25.287 -18.946 -15.588 1.00 96.19 239 ASP A O 1
ATOM 1839 N N . GLU A 1 240 ? 26.402 -20.851 -15.958 1.00 96.25 240 GLU A N 1
ATOM 1840 C CA . GLU A 1 240 ? 27.291 -20.732 -14.787 1.00 96.25 240 GLU A CA 1
ATOM 1841 C C . GLU A 1 240 ? 28.114 -19.426 -14.768 1.00 96.25 240 GLU A C 1
ATOM 1843 O O . GLU A 1 240 ? 28.643 -19.026 -13.731 1.00 96.25 240 GLU A O 1
ATOM 1848 N N . ARG A 1 241 ? 28.232 -18.739 -15.912 1.00 95.12 241 ARG A N 1
ATOM 1849 C CA . ARG A 1 241 ? 28.944 -17.462 -16.075 1.00 95.12 241 ARG A CA 1
ATOM 1850 C C . ARG A 1 241 ? 27.995 -16.259 -16.032 1.00 95.12 241 ARG A C 1
ATOM 1852 O O . ARG A 1 241 ? 28.440 -15.127 -16.233 1.00 95.12 241 ARG A O 1
ATOM 1859 N N . GLY A 1 242 ? 26.705 -16.482 -15.783 1.00 94.12 242 GLY A N 1
ATOM 1860 C CA . GLY A 1 242 ? 25.668 -15.459 -15.718 1.00 94.12 242 GLY A CA 1
ATOM 1861 C C . GLY A 1 242 ? 25.199 -14.932 -17.077 1.00 94.12 242 GLY A C 1
ATOM 1862 O O . GLY A 1 242 ? 24.489 -13.917 -17.100 1.00 94.12 242 GLY A O 1
ATOM 1863 N N . LYS A 1 243 ? 25.588 -15.564 -18.193 1.00 94.44 243 LYS A N 1
ATOM 1864 C CA . LYS A 1 243 ? 25.151 -15.188 -19.544 1.00 94.44 243 LYS A CA 1
ATOM 1865 C C . LYS A 1 243 ? 23.790 -15.808 -19.863 1.00 94.44 243 LYS A C 1
ATOM 1867 O O . LYS A 1 243 ? 23.569 -16.966 -19.521 1.00 94.44 243 LYS A O 1
ATOM 1872 N N . PRO A 1 244 ? 22.889 -15.072 -20.535 1.00 94.88 244 PRO A N 1
ATOM 1873 C CA . PRO A 1 244 ? 21.596 -15.609 -20.931 1.00 94.88 244 PRO A CA 1
ATOM 1874 C C . PRO A 1 244 ? 21.753 -16.776 -21.915 1.00 94.88 244 PRO A C 1
ATOM 1876 O O . PRO A 1 244 ? 22.460 -16.656 -22.920 1.00 94.88 244 PRO A O 1
ATOM 1879 N N . ILE A 1 245 ? 21.071 -17.887 -21.644 1.00 96.12 245 ILE A N 1
ATOM 1880 C CA . ILE A 1 245 ? 20.990 -19.046 -22.532 1.00 96.12 245 ILE A CA 1
ATOM 1881 C C . ILE A 1 245 ? 19.862 -18.781 -23.532 1.00 96.12 245 ILE A C 1
ATOM 1883 O O . ILE A 1 245 ? 18.717 -18.509 -23.169 1.00 96.12 245 ILE A O 1
ATOM 1887 N N . THR A 1 246 ? 20.190 -18.801 -24.821 1.00 95.56 246 THR A N 1
ATOM 1888 C CA . THR A 1 246 ? 19.208 -18.509 -25.873 1.00 95.56 246 THR A CA 1
ATOM 1889 C C . THR A 1 246 ? 18.199 -19.651 -25.972 1.00 95.56 246 THR A C 1
ATOM 1891 O O . THR A 1 246 ? 18.592 -20.806 -26.082 1.00 95.56 246 THR A O 1
ATOM 1894 N N . GLY A 1 247 ? 16.904 -19.327 -25.942 1.00 94.00 247 GLY A N 1
ATOM 1895 C CA . GLY A 1 247 ? 15.816 -20.305 -26.061 1.00 94.00 247 GLY A CA 1
ATOM 1896 C C . GLY A 1 247 ? 15.444 -21.033 -24.767 1.00 94.00 247 GLY A C 1
ATOM 1897 O O . GLY A 1 247 ? 14.485 -21.797 -24.780 1.00 94.00 247 GLY A O 1
ATOM 1898 N N . GLN A 1 248 ? 16.144 -20.777 -23.657 1.00 95.56 248 GLN A N 1
ATOM 1899 C CA . GLN A 1 248 ? 15.824 -21.366 -22.359 1.00 95.56 248 GLN A CA 1
ATOM 1900 C C . GLN A 1 248 ? 15.253 -20.303 -21.410 1.00 95.56 248 GLN A C 1
ATOM 1902 O O . GLN A 1 248 ? 15.834 -19.228 -21.226 1.00 95.56 248 GLN A O 1
ATOM 1907 N N . TRP A 1 249 ? 14.094 -20.614 -20.836 1.00 94.94 249 TRP A N 1
ATOM 1908 C CA . TRP A 1 249 ? 13.369 -19.760 -19.903 1.00 94.94 249 TRP A CA 1
ATOM 1909 C C . TRP A 1 249 ? 13.086 -20.544 -18.629 1.00 94.94 249 TRP A C 1
ATOM 1911 O O . TRP A 1 249 ? 12.505 -21.628 -18.683 1.00 94.94 249 TRP A O 1
ATOM 1921 N N . ASP A 1 250 ? 13.468 -19.965 -17.499 1.00 93.94 250 ASP A N 1
ATOM 1922 C CA . ASP A 1 250 ? 13.068 -20.425 -16.179 1.00 93.94 250 ASP A CA 1
ATOM 1923 C C . ASP A 1 250 ? 11.818 -19.665 -15.734 1.00 93.94 250 ASP A C 1
ATOM 1925 O O . ASP A 1 250 ? 11.530 -18.556 -16.191 1.00 93.94 250 ASP A O 1
ATOM 1929 N N . PHE A 1 251 ? 11.063 -20.262 -14.820 1.00 93.31 251 PHE A N 1
ATOM 1930 C CA . PHE A 1 251 ? 9.902 -19.625 -14.214 1.00 93.31 251 PHE A CA 1
ATOM 1931 C C . PHE A 1 251 ? 10.217 -19.310 -12.763 1.00 93.31 251 PHE A C 1
ATOM 1933 O O . PHE A 1 251 ? 10.337 -20.211 -11.934 1.00 93.31 251 PHE A O 1
ATOM 1940 N N . GLU A 1 252 ? 10.332 -18.022 -12.464 1.00 93.94 252 GLU A N 1
ATOM 1941 C CA . GLU A 1 252 ? 10.518 -17.535 -11.104 1.00 93.94 252 GLU A CA 1
ATOM 1942 C C . GLU A 1 252 ? 9.179 -17.080 -10.525 1.00 93.94 252 GLU A C 1
ATOM 1944 O O . GLU A 1 252 ? 8.306 -16.566 -11.232 1.00 93.94 252 GLU A O 1
ATOM 19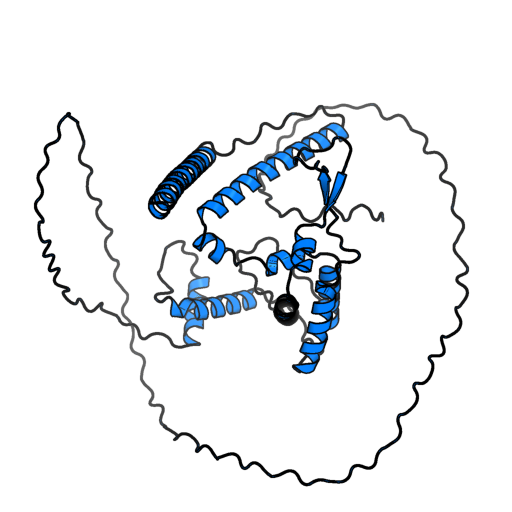49 N N . ASP A 1 253 ? 9.016 -17.254 -9.215 1.00 94.50 253 ASP A N 1
ATOM 1950 C CA . ASP A 1 253 ? 7.890 -16.667 -8.497 1.00 94.50 253 ASP A CA 1
ATOM 1951 C C . ASP A 1 253 ? 7.868 -15.145 -8.700 1.00 94.50 253 ASP A C 1
ATOM 1953 O O . ASP A 1 253 ? 8.908 -14.484 -8.806 1.00 94.50 253 ASP A O 1
ATOM 1957 N N . SER A 1 254 ? 6.668 -14.565 -8.712 1.00 93.81 254 SER A N 1
ATOM 1958 C CA . SER A 1 254 ? 6.529 -13.112 -8.701 1.00 93.81 254 SER A CA 1
ATOM 1959 C C . SER A 1 254 ? 7.213 -12.512 -7.462 1.00 93.81 254 SER A C 1
ATOM 1961 O O . SER A 1 254 ? 7.365 -13.164 -6.424 1.00 93.81 254 SER A O 1
ATOM 1963 N N . CYS A 1 255 ? 7.609 -11.236 -7.539 1.00 91.88 255 CYS A N 1
ATOM 1964 C CA . CYS A 1 255 ? 8.225 -10.540 -6.402 1.00 91.88 255 CYS A CA 1
ATOM 1965 C C . CYS A 1 255 ? 7.326 -10.596 -5.150 1.00 91.88 255 CYS A C 1
ATOM 1967 O O . CYS A 1 255 ? 7.827 -10.766 -4.039 1.00 91.88 255 CYS A O 1
ATOM 1969 N N . SER A 1 256 ? 6.003 -10.533 -5.340 1.00 94.25 256 SER A N 1
ATOM 1970 C CA . SER A 1 256 ? 4.986 -10.652 -4.290 1.00 94.25 256 SER A CA 1
ATOM 1971 C C . SER A 1 256 ? 5.029 -11.992 -3.588 1.00 94.25 256 SER A C 1
ATOM 1973 O O . SER A 1 256 ? 5.203 -12.050 -2.371 1.00 94.25 256 SER A O 1
ATOM 1975 N N . VAL A 1 257 ? 4.941 -13.069 -4.361 1.00 95.56 257 VAL A N 1
ATOM 1976 C CA . VAL A 1 257 ? 4.937 -14.435 -3.838 1.00 95.56 257 VAL A CA 1
ATOM 1977 C C . VAL A 1 257 ? 6.273 -14.743 -3.169 1.00 95.56 257 VAL A C 1
ATOM 1979 O O . VAL A 1 257 ? 6.307 -15.222 -2.035 1.00 95.56 257 VAL A O 1
ATOM 1982 N N . GLY A 1 258 ? 7.384 -14.381 -3.817 1.00 95.12 258 GLY A N 1
ATOM 1983 C CA . GLY A 1 258 ? 8.723 -14.555 -3.264 1.00 95.12 258 GLY A CA 1
ATOM 1984 C C . GLY A 1 258 ? 8.953 -13.767 -1.971 1.00 95.12 258 GLY A C 1
ATOM 1985 O O . GLY A 1 258 ? 9.691 -14.238 -1.104 1.00 95.12 258 GLY A O 1
ATOM 1986 N N . ARG A 1 259 ? 8.327 -12.591 -1.811 1.00 95.62 259 ARG A N 1
ATOM 1987 C CA . ARG A 1 259 ? 8.374 -11.815 -0.563 1.00 95.62 259 ARG A CA 1
ATOM 1988 C C . ARG A 1 259 ? 7.573 -12.505 0.533 1.00 95.62 259 ARG A C 1
ATOM 1990 O O . ARG A 1 259 ? 8.148 -12.747 1.587 1.00 95.62 259 ARG A O 1
ATOM 1997 N N . VAL A 1 260 ? 6.320 -12.883 0.271 1.00 96.25 260 VAL A N 1
ATOM 1998 C CA . VAL A 1 260 ? 5.455 -13.579 1.244 1.00 96.25 260 VAL A CA 1
ATOM 1999 C C . VAL A 1 260 ? 6.096 -14.880 1.734 1.00 96.25 260 VAL A C 1
ATOM 2001 O O . VAL A 1 260 ? 6.162 -15.105 2.939 1.00 96.25 260 VAL A O 1
ATOM 2004 N N . LYS A 1 261 ? 6.678 -15.689 0.836 1.00 96.50 261 LYS A N 1
ATOM 2005 C CA . LYS A 1 261 ? 7.395 -16.930 1.198 1.00 96.50 261 LYS A CA 1
ATOM 2006 C C . LYS A 1 261 ? 8.587 -16.712 2.138 1.00 96.50 261 LYS A C 1
ATOM 2008 O O . LYS A 1 261 ? 8.982 -17.638 2.839 1.00 96.50 261 LYS A O 1
ATOM 2013 N N . LYS A 1 262 ? 9.185 -15.517 2.129 1.00 96.62 262 LYS A N 1
ATOM 2014 C CA . LYS A 1 262 ? 10.331 -15.154 2.979 1.00 96.62 262 LYS A CA 1
ATOM 2015 C C . LYS A 1 262 ? 9.919 -14.520 4.307 1.00 96.62 262 LYS A C 1
ATOM 2017 O O . LYS A 1 262 ? 10.788 -14.343 5.157 1.00 96.62 262 LYS A O 1
ATOM 2022 N N . MET A 1 263 ? 8.648 -14.158 4.480 1.00 96.88 263 MET A N 1
ATOM 2023 C CA . MET A 1 263 ? 8.172 -13.545 5.718 1.00 96.88 263 MET A CA 1
ATOM 2024 C C . MET A 1 263 ? 8.146 -14.571 6.846 1.00 96.88 263 MET A C 1
ATOM 2026 O O . MET A 1 263 ? 7.806 -15.742 6.656 1.00 96.88 263 MET A O 1
ATOM 2030 N N . SER A 1 264 ? 8.499 -14.119 8.041 1.00 97.56 264 SER A N 1
ATOM 2031 C CA . SER A 1 264 ? 8.350 -14.913 9.251 1.00 97.56 264 SER A CA 1
ATOM 2032 C C . SER A 1 264 ? 6.873 -15.070 9.624 1.00 97.56 264 SER A C 1
ATOM 2034 O O . SER A 1 264 ? 6.037 -14.221 9.314 1.00 97.56 264 SER A O 1
ATOM 2036 N N . SER A 1 265 ? 6.545 -16.141 10.355 1.00 97.81 265 SER A N 1
ATOM 2037 C CA . SER A 1 265 ? 5.185 -16.342 10.874 1.00 97.81 265 SER A CA 1
ATOM 2038 C C . SER A 1 265 ? 4.709 -15.152 11.715 1.00 97.81 265 SER A C 1
ATOM 2040 O O . SER A 1 265 ? 3.546 -14.782 11.636 1.00 97.81 265 SER A O 1
ATOM 2042 N N . PHE A 1 266 ? 5.609 -14.528 12.480 1.00 97.81 266 PHE A N 1
ATOM 2043 C CA . PHE A 1 266 ? 5.290 -13.351 13.287 1.00 97.81 266 PHE A CA 1
ATOM 2044 C C . PHE A 1 266 ? 4.884 -12.148 12.423 1.00 97.81 266 PHE A C 1
ATOM 2046 O O . PHE A 1 266 ? 3.880 -11.507 12.712 1.00 97.81 266 PHE A O 1
ATOM 2053 N N . GLU A 1 267 ? 5.615 -11.862 11.341 1.00 96.38 267 GLU A N 1
ATOM 2054 C CA . GLU A 1 267 ? 5.264 -10.764 10.427 1.00 96.38 267 GLU A CA 1
ATOM 2055 C C . GLU A 1 267 ? 3.924 -11.016 9.724 1.00 96.38 267 GLU A C 1
ATOM 2057 O O . GLU A 1 267 ? 3.126 -10.093 9.581 1.00 96.38 267 GLU A O 1
ATOM 2062 N N . ILE A 1 268 ? 3.648 -12.262 9.320 1.00 97.44 268 ILE A N 1
ATOM 2063 C CA . ILE A 1 268 ? 2.358 -12.627 8.713 1.00 97.44 268 ILE A CA 1
ATOM 2064 C C . ILE A 1 268 ? 1.218 -12.480 9.729 1.00 97.44 268 ILE A C 1
ATOM 2066 O O . ILE A 1 268 ? 0.148 -11.988 9.377 1.00 97.44 268 ILE A O 1
ATOM 2070 N N . GLU A 1 269 ? 1.427 -12.891 10.982 1.00 97.81 269 GLU A N 1
ATOM 2071 C CA . GLU A 1 269 ? 0.432 -12.725 12.046 1.00 97.81 269 GLU A CA 1
ATOM 2072 C C . GLU A 1 269 ? 0.161 -11.244 12.334 1.00 97.81 269 GLU A C 1
ATOM 2074 O O . GLU A 1 269 ? -1.000 -10.849 12.436 1.00 97.81 269 GLU A O 1
ATOM 2079 N N . LEU A 1 270 ? 1.206 -10.414 12.401 1.00 96.81 270 LEU A N 1
ATOM 2080 C CA . LEU A 1 270 ? 1.069 -8.971 12.594 1.00 96.81 270 LEU A CA 1
ATOM 2081 C C . LEU A 1 270 ? 0.258 -8.325 11.461 1.00 96.81 270 LEU A C 1
ATOM 2083 O O . LEU A 1 270 ? -0.699 -7.602 11.730 1.00 96.81 270 LEU A O 1
ATOM 2087 N N . LEU A 1 271 ? 0.569 -8.657 10.204 1.00 96.38 271 LEU A N 1
ATOM 2088 C CA . LEU A 1 271 ? -0.199 -8.189 9.046 1.00 96.38 271 LEU A CA 1
ATOM 2089 C C . LEU A 1 271 ? -1.656 -8.653 9.081 1.00 96.38 271 LEU A C 1
ATOM 2091 O O . LEU A 1 271 ? -2.553 -7.898 8.716 1.00 96.38 271 LEU A O 1
ATOM 2095 N N . ALA A 1 272 ? -1.907 -9.889 9.516 1.00 97.56 272 ALA A N 1
ATOM 2096 C CA . ALA A 1 272 ? -3.259 -10.418 9.635 1.00 97.56 272 ALA A CA 1
ATOM 2097 C C . ALA A 1 272 ? -4.085 -9.664 10.695 1.00 97.56 272 ALA A C 1
ATOM 2099 O O . ALA A 1 272 ? -5.282 -9.461 10.490 1.00 97.56 272 ALA A O 1
ATOM 2100 N N . TRP A 1 273 ? -3.464 -9.213 11.792 1.00 97.94 273 TRP A N 1
ATOM 2101 C CA . TRP A 1 273 ? -4.109 -8.338 12.778 1.00 97.94 273 TRP A CA 1
ATOM 2102 C C . TRP A 1 273 ? -4.438 -6.961 12.205 1.00 97.94 273 TRP A C 1
ATOM 2104 O O . TRP A 1 273 ? -5.579 -6.517 12.322 1.00 97.94 273 TRP A O 1
ATOM 2114 N N . GLU A 1 274 ? -3.470 -6.308 11.559 1.00 96.44 274 GLU A N 1
ATOM 2115 C CA . GLU A 1 274 ? -3.675 -4.988 10.946 1.00 96.44 274 GLU A CA 1
ATOM 2116 C C . GLU A 1 274 ? -4.773 -5.029 9.876 1.00 96.44 274 GLU A C 1
ATOM 2118 O O . GLU A 1 274 ? -5.654 -4.169 9.844 1.00 96.44 274 GLU A O 1
ATOM 2123 N N . LEU A 1 275 ? -4.773 -6.074 9.042 1.00 97.00 275 LEU A N 1
ATOM 2124 C CA . LEU A 1 275 ? -5.800 -6.276 8.028 1.00 97.00 275 LEU A CA 1
ATOM 2125 C C . LEU A 1 275 ? -7.179 -6.530 8.652 1.00 97.00 275 LEU A C 1
ATOM 2127 O O . LEU A 1 275 ? -8.169 -5.996 8.159 1.00 97.00 275 LEU A O 1
ATOM 2131 N N . LEU A 1 276 ? -7.271 -7.310 9.737 1.00 97.56 276 LEU A N 1
ATOM 2132 C CA . LEU A 1 276 ? -8.546 -7.557 10.415 1.00 97.56 276 LEU A CA 1
ATOM 2133 C C . LEU A 1 276 ? -9.154 -6.268 10.981 1.00 97.56 276 LEU A C 1
ATOM 2135 O O . LEU A 1 276 ? -10.348 -6.037 10.788 1.00 97.56 276 LEU A O 1
ATOM 2139 N N . GLU A 1 277 ? -8.361 -5.432 11.655 1.00 96.69 277 GLU A N 1
ATOM 2140 C CA . GLU A 1 277 ? -8.852 -4.155 12.189 1.00 96.69 277 GLU A CA 1
ATOM 2141 C C . GLU A 1 277 ? -9.316 -3.228 11.053 1.00 96.69 277 GLU A C 1
ATOM 2143 O O . GLU A 1 277 ? -10.417 -2.683 11.127 1.00 96.69 277 GLU A O 1
ATOM 2148 N N . ALA A 1 278 ? -8.578 -3.166 9.937 1.00 95.69 278 ALA A N 1
ATOM 2149 C CA . ALA A 1 278 ? -9.002 -2.409 8.757 1.00 95.69 278 ALA A CA 1
ATOM 2150 C C . ALA A 1 278 ? -10.327 -2.925 8.150 1.00 95.69 278 ALA A C 1
ATOM 2152 O O . ALA A 1 278 ? -11.162 -2.129 7.720 1.00 95.69 278 ALA A O 1
ATOM 2153 N N . ILE A 1 279 ? -10.565 -4.244 8.135 1.00 97.06 279 ILE A N 1
ATOM 2154 C CA . ILE A 1 279 ? -11.844 -4.824 7.676 1.00 97.06 279 ILE A CA 1
ATOM 2155 C C . ILE A 1 279 ? -12.991 -4.425 8.616 1.00 97.06 279 ILE A C 1
ATOM 2157 O O . ILE A 1 279 ? -14.082 -4.096 8.139 1.00 97.06 279 ILE A O 1
ATOM 2161 N N . ILE A 1 280 ? -12.765 -4.458 9.936 1.00 96.50 280 ILE A N 1
ATOM 2162 C CA . ILE A 1 280 ? -13.761 -4.059 10.944 1.00 96.50 280 ILE A CA 1
ATOM 2163 C C . ILE A 1 280 ? -14.118 -2.579 10.771 1.00 96.50 280 ILE A C 1
ATOM 2165 O O . ILE A 1 280 ? -15.301 -2.242 10.691 1.00 96.50 280 ILE A O 1
ATOM 2169 N N . GLU A 1 281 ? -13.112 -1.712 10.658 1.00 93.88 281 GLU A N 1
ATOM 2170 C CA . GLU A 1 281 ? -13.293 -0.279 10.417 1.00 93.88 281 GLU A CA 1
ATOM 2171 C C . GLU A 1 281 ? -14.068 -0.026 9.115 1.00 93.88 281 GLU A C 1
ATOM 2173 O O . GLU A 1 281 ? -15.083 0.679 9.123 1.00 93.88 281 GLU A O 1
ATOM 2178 N N . ALA A 1 282 ? -13.685 -0.692 8.021 1.00 94.06 282 ALA A N 1
ATOM 2179 C CA . ALA A 1 282 ? -14.362 -0.567 6.734 1.00 94.06 282 ALA A CA 1
ATOM 2180 C C . ALA A 1 282 ? -15.831 -1.017 6.791 1.00 94.06 282 ALA A C 1
ATOM 2182 O O . ALA A 1 282 ? -16.686 -0.370 6.178 1.00 94.06 282 ALA A O 1
ATOM 2183 N N . GLN A 1 283 ? -16.156 -2.083 7.534 1.00 95.88 283 GLN A N 1
ATOM 2184 C CA . GLN A 1 283 ? -17.544 -2.527 7.722 1.00 95.88 283 GLN A CA 1
ATOM 2185 C C . GLN A 1 283 ? -18.370 -1.532 8.542 1.00 95.88 283 GLN A C 1
ATOM 2187 O O . GLN A 1 283 ? -19.572 -1.416 8.339 1.00 95.88 283 GLN A O 1
ATOM 2192 N N . GLN A 1 284 ? -17.742 -0.772 9.433 1.00 93.19 284 GLN A N 1
ATOM 2193 C CA . GLN A 1 284 ? -18.403 0.298 10.183 1.00 93.19 284 GLN A CA 1
ATOM 2194 C C . GLN A 1 284 ? -18.518 1.612 9.383 1.00 93.19 284 GLN A C 1
ATOM 2196 O O . GLN A 1 284 ? -19.021 2.611 9.900 1.00 93.19 284 GLN A O 1
ATOM 2201 N N . GLY A 1 285 ? -18.061 1.621 8.126 1.00 91.25 285 GLY A N 1
ATOM 2202 C CA . GLY A 1 285 ? -18.060 2.795 7.252 1.00 91.25 285 GLY A CA 1
ATOM 2203 C C . GLY A 1 285 ? -16.847 3.711 7.438 1.00 91.25 285 GLY A C 1
ATOM 2204 O O . GLY A 1 285 ? -16.832 4.813 6.888 1.00 91.25 285 GLY A O 1
ATOM 2205 N N . TYR A 1 286 ? -15.827 3.286 8.191 1.00 90.00 286 TYR A N 1
ATOM 2206 C CA . TYR A 1 286 ? -14.558 4.001 8.318 1.00 90.00 286 TYR A CA 1
ATOM 2207 C C . TYR A 1 286 ? -13.577 3.482 7.276 1.00 90.00 286 TYR A C 1
ATOM 2209 O O . TYR A 1 286 ? -13.004 2.409 7.415 1.00 90.00 286 TYR A O 1
ATOM 2217 N N . VAL A 1 287 ? -13.388 4.250 6.209 1.00 84.62 287 VAL A N 1
ATOM 2218 C CA . VAL A 1 287 ? -12.493 3.837 5.121 1.00 84.62 287 VAL A CA 1
ATOM 2219 C C . VAL A 1 287 ? -11.062 4.346 5.336 1.00 84.62 287 VAL A C 1
ATOM 2221 O O . VAL A 1 287 ? -10.123 3.831 4.741 1.00 84.62 287 VAL A O 1
ATOM 2224 N N . GLY A 1 288 ? -10.872 5.358 6.192 1.00 82.62 288 GLY A N 1
ATOM 2225 C CA . GLY A 1 288 ? -9.545 5.858 6.564 1.00 82.62 288 GLY A CA 1
ATOM 2226 C C . GLY A 1 288 ? -8.779 6.532 5.420 1.00 82.62 288 GLY A C 1
ATOM 2227 O O . GLY A 1 288 ? -7.594 6.840 5.563 1.00 82.62 288 GLY A O 1
ATOM 2228 N N . PHE A 1 289 ? -9.428 6.785 4.280 1.00 83.25 289 PHE A N 1
ATOM 2229 C CA . PHE A 1 289 ? -8.798 7.470 3.163 1.00 83.25 289 PHE A CA 1
ATOM 2230 C C . PHE A 1 289 ? -8.714 8.969 3.415 1.00 83.25 289 PHE A C 1
ATOM 2232 O O . PHE A 1 289 ? -9.642 9.617 3.896 1.00 83.25 289 PHE A O 1
ATOM 2239 N N . SER A 1 290 ? -7.566 9.535 3.058 1.00 82.69 290 SER A N 1
ATOM 2240 C CA . SER A 1 290 ? -7.405 10.983 3.050 1.00 82.69 290 SER A CA 1
ATOM 2241 C C . SER A 1 290 ? -8.237 11.597 1.915 1.00 82.69 290 SER A C 1
ATOM 2243 O O . SER A 1 290 ? -8.349 10.982 0.856 1.00 82.69 290 SER A O 1
ATOM 2245 N N . PRO A 1 291 ? -8.765 12.822 2.062 1.00 79.50 291 PRO A N 1
ATOM 2246 C CA . PRO A 1 291 ? -9.657 13.430 1.069 1.00 79.50 291 PRO A CA 1
ATOM 2247 C C . PRO A 1 291 ? -8.962 13.759 -0.259 1.00 79.50 291 PRO A C 1
ATOM 2249 O O . PRO A 1 291 ? -9.621 13.999 -1.263 1.00 79.50 291 PRO A O 1
ATOM 2252 N N . TRP A 1 292 ? -7.628 13.762 -0.283 1.00 81.62 292 TRP A N 1
ATOM 2253 C CA . TRP A 1 292 ? -6.837 13.894 -1.507 1.00 81.62 292 TRP A CA 1
ATOM 2254 C C . TRP A 1 292 ? -6.568 12.556 -2.213 1.00 81.62 292 TRP A C 1
ATOM 2256 O O . TRP A 1 292 ? -5.932 12.553 -3.269 1.00 81.62 292 TRP A O 1
ATOM 2266 N N . ALA A 1 293 ? -6.995 11.421 -1.649 1.00 85.50 293 ALA A N 1
ATOM 2267 C CA . ALA A 1 293 ? -6.947 10.144 -2.347 1.00 85.50 293 ALA A CA 1
ATOM 2268 C C . ALA A 1 293 ? -7.956 10.178 -3.502 1.00 85.50 293 ALA A C 1
ATOM 2270 O O . ALA A 1 293 ? -9.152 10.379 -3.292 1.00 85.50 293 ALA A O 1
ATOM 2271 N N . LYS A 1 294 ? -7.458 10.005 -4.726 1.00 83.44 294 LYS A N 1
ATOM 2272 C CA . LYS A 1 294 ? -8.280 9.894 -5.934 1.00 83.44 294 LYS A CA 1
ATOM 2273 C C . LYS A 1 294 ? -8.577 8.420 -6.218 1.00 83.44 294 LYS A C 1
ATOM 2275 O O . LYS A 1 294 ? -7.841 7.549 -5.761 1.00 83.44 294 LYS A O 1
ATOM 2280 N N . ASP A 1 295 ? -9.652 8.167 -6.956 1.00 83.12 295 ASP A N 1
ATOM 2281 C CA . ASP A 1 295 ? -9.957 6.863 -7.567 1.00 83.12 295 ASP A CA 1
ATOM 2282 C C . ASP A 1 295 ? -10.186 5.690 -6.600 1.00 83.12 295 ASP A C 1
ATOM 2284 O O . ASP A 1 295 ? -10.040 4.527 -6.976 1.00 83.12 295 ASP A O 1
ATOM 2288 N N . TRP A 1 296 ? -10.587 5.964 -5.357 1.00 85.06 296 TRP A N 1
ATOM 2289 C CA . TRP A 1 296 ? -11.005 4.908 -4.439 1.00 85.06 296 TRP A CA 1
ATOM 2290 C C . TRP A 1 296 ? -12.487 4.573 -4.634 1.00 85.06 296 TRP A C 1
ATOM 2292 O O . TRP A 1 296 ? -13.319 5.438 -4.913 1.00 85.06 296 TRP A O 1
ATOM 2302 N N . LYS A 1 297 ? -12.820 3.291 -4.476 1.00 88.56 297 LYS A N 1
ATOM 2303 C CA . LYS A 1 297 ? -14.192 2.781 -4.527 1.00 88.56 297 LYS A CA 1
ATOM 2304 C C . LYS A 1 297 ? -14.502 2.087 -3.212 1.00 88.56 297 LYS A C 1
ATOM 2306 O O . LYS A 1 297 ? -13.699 1.296 -2.725 1.00 88.56 297 LYS A O 1
ATOM 2311 N N . TYR A 1 298 ? -15.663 2.391 -2.642 1.00 91.00 298 TYR A N 1
ATOM 2312 C CA . TYR A 1 298 ? -16.173 1.666 -1.488 1.00 91.00 298 TYR A CA 1
ATOM 2313 C C . TYR A 1 298 ? -17.154 0.598 -1.938 1.00 91.00 298 TYR A C 1
ATOM 2315 O O . TYR A 1 298 ? -18.227 0.905 -2.456 1.00 91.00 298 TYR A O 1
ATOM 2323 N N . GLU A 1 299 ? -16.799 -0.654 -1.690 1.00 93.88 299 GLU A N 1
ATOM 2324 C CA . GLU A 1 299 ? -17.715 -1.772 -1.851 1.00 93.88 299 GLU A CA 1
ATOM 2325 C C . GLU A 1 299 ? -18.522 -1.962 -0.566 1.00 93.88 299 GLU A C 1
ATOM 2327 O O . GLU A 1 299 ? -17.971 -2.089 0.540 1.00 93.88 299 GLU A O 1
ATOM 2332 N N . ARG A 1 300 ? -19.848 -1.945 -0.716 1.00 93.56 300 ARG A N 1
ATOM 2333 C CA . ARG A 1 300 ? -20.794 -2.180 0.371 1.00 93.56 300 ARG A CA 1
ATOM 2334 C C . ARG A 1 300 ? -21.069 -3.675 0.480 1.00 93.56 300 ARG A C 1
ATOM 2336 O O . ARG A 1 300 ? -21.330 -4.324 -0.522 1.00 93.56 300 ARG A O 1
ATOM 2343 N N . TYR A 1 301 ? -21.047 -4.161 1.712 1.00 95.75 301 TYR A N 1
ATOM 2344 C CA . TYR A 1 301 ? -21.348 -5.539 2.079 1.00 95.75 301 TYR A CA 1
ATOM 2345 C C . TYR A 1 301 ? -22.396 -5.516 3.189 1.00 95.75 301 TYR A C 1
ATOM 2347 O O . TYR A 1 301 ? -22.344 -4.635 4.059 1.00 95.75 301 TYR A O 1
ATOM 2355 N N . ASP A 1 302 ? -23.333 -6.461 3.166 1.00 95.19 302 ASP A N 1
ATOM 2356 C CA . ASP A 1 302 ? -24.457 -6.465 4.109 1.00 95.19 302 ASP A CA 1
ATOM 2357 C C . ASP A 1 302 ? -24.044 -6.987 5.489 1.00 95.19 302 ASP A C 1
ATOM 2359 O O . ASP A 1 302 ? -24.600 -6.575 6.508 1.00 95.19 302 ASP A O 1
ATOM 2363 N N . THR A 1 303 ? -23.034 -7.859 5.529 1.00 96.94 303 THR A N 1
ATOM 2364 C CA . THR A 1 303 ? -22.514 -8.465 6.762 1.00 96.94 303 THR A CA 1
ATOM 2365 C C . THR A 1 303 ? -20.993 -8.361 6.844 1.00 96.94 303 THR A C 1
ATOM 2367 O O . THR A 1 303 ? -20.296 -8.303 5.824 1.00 96.94 303 THR A O 1
ATOM 2370 N N . PHE A 1 304 ? -20.454 -8.368 8.066 1.00 97.56 304 PHE A N 1
ATOM 2371 C CA . PHE A 1 304 ? -19.010 -8.400 8.287 1.00 97.56 304 PHE A CA 1
ATOM 2372 C C . PHE A 1 304 ? -18.399 -9.676 7.702 1.00 97.56 304 PHE A C 1
ATOM 2374 O O . PHE A 1 304 ? -17.341 -9.623 7.074 1.00 97.56 304 PHE A O 1
ATOM 2381 N N . SER A 1 305 ? -19.077 -10.813 7.867 1.00 98.00 305 SER A N 1
ATOM 2382 C CA . SER A 1 305 ? -18.634 -12.103 7.342 1.00 98.00 305 SER A CA 1
ATOM 2383 C C . SER A 1 305 ? -18.472 -12.082 5.819 1.00 98.00 305 SER A C 1
ATOM 2385 O O . SER A 1 305 ? -17.482 -12.601 5.301 1.00 98.00 305 SER A O 1
ATOM 2387 N N . GLU A 1 306 ? -19.392 -11.445 5.092 1.00 97.62 306 GLU A N 1
ATOM 2388 C CA . GLU A 1 306 ? -19.310 -11.312 3.634 1.00 97.62 306 GLU A CA 1
ATOM 2389 C C . GLU A 1 306 ? -18.079 -10.500 3.209 1.00 97.62 306 GLU A C 1
ATOM 2391 O O . GLU A 1 306 ? -17.262 -11.000 2.430 1.00 97.62 306 GLU A O 1
ATOM 2396 N N . ARG A 1 307 ? -17.873 -9.313 3.805 1.00 97.81 307 ARG A N 1
ATOM 2397 C CA . ARG A 1 307 ? -16.673 -8.492 3.561 1.00 97.81 307 ARG A CA 1
ATOM 2398 C C . ARG A 1 307 ? -15.395 -9.253 3.906 1.00 97.81 307 ARG A C 1
ATOM 2400 O O . ARG A 1 307 ? -14.442 -9.252 3.130 1.00 97.81 307 ARG A O 1
ATOM 2407 N N . PHE A 1 308 ? -15.368 -9.916 5.061 1.00 98.44 308 PHE A N 1
ATOM 2408 C CA . PHE A 1 308 ? -14.216 -10.689 5.513 1.00 98.44 308 PHE A CA 1
ATOM 2409 C C . PHE A 1 308 ? -13.880 -11.818 4.534 1.00 98.44 308 PHE A C 1
ATOM 2411 O O . PHE A 1 308 ? -12.718 -11.985 4.173 1.00 98.44 308 PHE A O 1
ATOM 2418 N N . ASN A 1 309 ? -14.876 -12.581 4.073 1.00 98.19 309 ASN A N 1
ATOM 2419 C CA . ASN A 1 309 ? -14.660 -13.671 3.121 1.00 98.19 309 ASN A CA 1
ATOM 2420 C C . ASN A 1 309 ? -14.249 -13.157 1.733 1.00 98.19 309 ASN A C 1
ATOM 2422 O O . ASN A 1 309 ? -13.436 -13.811 1.080 1.00 98.19 309 ASN A O 1
ATOM 2426 N N . ALA A 1 310 ? -14.756 -11.997 1.303 1.00 97.88 310 ALA A N 1
ATOM 2427 C CA . ALA A 1 310 ? -14.304 -11.339 0.080 1.00 97.88 310 ALA A CA 1
ATOM 2428 C C . ALA A 1 310 ? -12.814 -10.983 0.179 1.00 97.88 310 ALA A C 1
ATOM 2430 O O . ALA A 1 310 ? -12.023 -11.461 -0.630 1.00 97.88 310 ALA A O 1
ATOM 2431 N N . VAL A 1 311 ? -12.397 -10.270 1.233 1.00 97.94 311 VAL A N 1
ATOM 2432 C CA . VAL A 1 311 ? -10.977 -9.934 1.450 1.00 97.94 311 VAL A CA 1
ATOM 2433 C C . VAL A 1 311 ? -10.119 -11.194 1.579 1.00 97.94 311 VAL A C 1
ATOM 2435 O O . VAL A 1 311 ? -9.051 -11.274 0.978 1.00 97.94 311 VAL A O 1
ATOM 2438 N N . LEU A 1 312 ? -10.594 -12.212 2.301 1.00 97.94 312 LEU A N 1
ATOM 2439 C CA . LEU A 1 312 ? -9.907 -13.497 2.432 1.00 97.94 312 LEU A CA 1
ATOM 2440 C C . LEU A 1 312 ? -9.664 -14.154 1.065 1.00 97.94 312 LEU A C 1
ATOM 2442 O O . LEU A 1 312 ? -8.578 -14.681 0.831 1.00 97.94 312 LEU A O 1
ATOM 2446 N N . ARG A 1 313 ? -10.657 -14.130 0.168 1.00 97.38 313 ARG A N 1
ATOM 2447 C CA . ARG A 1 313 ? -10.543 -14.662 -1.196 1.00 97.38 313 ARG A CA 1
ATOM 2448 C C . ARG A 1 313 ? -9.541 -13.857 -2.021 1.00 97.38 313 ARG A C 1
ATOM 2450 O O . ARG A 1 313 ? -8.650 -14.459 -2.614 1.00 97.38 313 ARG A O 1
ATOM 2457 N N . GLU A 1 314 ? -9.637 -12.531 -2.016 1.00 97.31 314 GLU A N 1
ATOM 2458 C CA . GLU A 1 314 ? -8.729 -11.683 -2.800 1.00 97.31 314 GLU A CA 1
ATOM 2459 C C . GLU A 1 314 ? -7.273 -11.820 -2.333 1.00 97.31 314 GLU A C 1
ATOM 2461 O O . GLU A 1 314 ? -6.361 -11.924 -3.150 1.00 97.31 314 GLU A O 1
ATOM 2466 N N . VAL A 1 315 ? -7.044 -11.931 -1.020 1.00 97.06 315 VAL A N 1
ATOM 2467 C CA . VAL A 1 315 ? -5.711 -12.172 -0.443 1.00 97.06 315 VAL A CA 1
ATOM 2468 C C . VAL A 1 315 ? -5.155 -13.549 -0.814 1.00 97.06 315 VAL A C 1
ATOM 2470 O O . VAL A 1 315 ? -3.939 -13.703 -0.960 1.00 97.06 315 VAL A O 1
ATOM 2473 N N . LYS A 1 316 ? -6.008 -14.569 -0.972 1.00 96.56 316 LYS A N 1
ATOM 2474 C CA . LYS A 1 316 ? -5.571 -15.878 -1.481 1.00 96.56 316 LYS A CA 1
ATOM 2475 C C . LYS A 1 316 ? -5.116 -15.778 -2.927 1.00 96.56 316 LYS A C 1
ATOM 2477 O O . LYS A 1 316 ? -4.022 -16.231 -3.234 1.00 96.56 316 LYS A O 1
ATOM 2482 N N . ILE A 1 317 ? -5.923 -15.135 -3.767 1.00 96.19 317 ILE A N 1
ATOM 2483 C CA . ILE A 1 317 ? -5.684 -15.044 -5.208 1.00 96.19 317 ILE A CA 1
ATOM 2484 C C . ILE A 1 317 ? -4.484 -14.135 -5.507 1.00 96.19 317 ILE A C 1
ATOM 2486 O O . ILE A 1 317 ? -3.671 -14.470 -6.364 1.00 96.19 317 ILE A O 1
ATOM 2490 N N . SER A 1 318 ? -4.328 -13.015 -4.799 1.00 96.62 318 SER A N 1
ATOM 2491 C CA . SER A 1 318 ? -3.333 -11.989 -5.122 1.00 96.62 318 SER A CA 1
ATOM 2492 C C . SER A 1 318 ? -2.494 -11.573 -3.911 1.00 96.62 318 SER A C 1
ATOM 2494 O O . SER A 1 318 ? -2.964 -10.919 -2.977 1.00 96.62 318 SER A O 1
ATOM 2496 N N . LYS A 1 319 ? -1.198 -11.904 -3.944 1.00 96.06 319 LYS A N 1
ATOM 2497 C CA . LYS A 1 319 ? -0.210 -11.505 -2.926 1.00 96.06 319 LYS A CA 1
ATOM 2498 C C . LYS A 1 319 ? 0.322 -10.103 -3.162 1.00 96.06 319 LYS A C 1
ATOM 2500 O O . LYS A 1 319 ? 0.832 -9.485 -2.227 1.00 96.06 319 LYS A O 1
ATOM 2505 N N . SER A 1 320 ? 0.200 -9.579 -4.380 1.00 94.62 320 SER A N 1
ATOM 2506 C CA . SER A 1 320 ? 0.536 -8.182 -4.667 1.00 94.62 320 SER A CA 1
ATOM 2507 C C . SER A 1 320 ? -0.273 -7.196 -3.812 1.00 94.62 320 SER A C 1
ATOM 2509 O O . SER A 1 320 ? 0.286 -6.178 -3.402 1.00 94.62 320 SER A O 1
ATOM 2511 N N . LEU A 1 321 ? -1.513 -7.541 -3.433 1.00 93.88 321 LEU A N 1
ATOM 2512 C CA . LEU A 1 321 ? -2.342 -6.746 -2.513 1.00 93.88 321 LEU A CA 1
ATOM 2513 C C . LEU A 1 321 ? -1.670 -6.540 -1.147 1.00 93.88 321 LEU A C 1
ATOM 2515 O O . LEU A 1 321 ? -1.762 -5.464 -0.559 1.00 93.88 321 LEU A O 1
ATOM 2519 N N . LEU A 1 322 ? -0.940 -7.550 -0.666 1.00 93.44 322 LEU A N 1
ATOM 2520 C CA . LEU A 1 322 ? -0.255 -7.506 0.625 1.00 93.44 322 LEU A CA 1
ATOM 2521 C C . LEU A 1 322 ? 1.059 -6.726 0.572 1.00 93.44 322 LEU A C 1
ATOM 2523 O O . LEU A 1 322 ? 1.441 -6.131 1.576 1.00 93.44 322 LEU A O 1
ATOM 2527 N N . ILE A 1 323 ? 1.756 -6.694 -0.576 1.00 90.19 323 ILE A N 1
ATOM 2528 C CA . ILE A 1 323 ? 3.028 -5.954 -0.684 1.00 90.19 323 ILE A CA 1
ATOM 2529 C C . ILE A 1 323 ? 2.834 -4.502 -0.254 1.00 90.19 323 ILE A C 1
ATOM 2531 O O . ILE A 1 323 ? 3.680 -3.975 0.465 1.00 90.19 323 ILE A O 1
ATOM 2535 N N . GLY A 1 324 ? 1.740 -3.870 -0.690 1.00 85.44 324 GLY A N 1
ATOM 2536 C CA . GLY A 1 324 ? 1.461 -2.473 -0.368 1.00 85.44 324 GLY A CA 1
ATOM 2537 C C . GLY A 1 324 ? 1.376 -2.218 1.138 1.00 85.44 324 GLY A C 1
ATOM 2538 O O . GLY A 1 324 ? 1.832 -1.174 1.595 1.00 85.44 324 GLY A O 1
ATOM 2539 N N . MET A 1 325 ? 0.870 -3.187 1.910 1.00 88.56 325 MET A N 1
ATOM 2540 C CA . MET A 1 325 ? 0.831 -3.123 3.376 1.00 88.56 325 MET A CA 1
ATOM 2541 C C . MET A 1 325 ? 2.214 -3.330 4.000 1.00 88.56 325 MET A C 1
ATOM 2543 O O . MET A 1 325 ? 2.555 -2.693 4.989 1.00 88.56 325 MET A O 1
ATOM 2547 N N . CYS A 1 326 ? 3.036 -4.193 3.401 1.00 88.62 326 CYS A N 1
ATOM 2548 C CA . CYS A 1 326 ? 4.402 -4.456 3.857 1.00 88.62 326 CYS A CA 1
ATOM 2549 C C . CYS A 1 326 ? 5.393 -3.341 3.494 1.00 88.62 326 CYS A C 1
ATOM 2551 O O . CYS A 1 326 ? 6.565 -3.392 3.889 1.00 88.62 326 CYS A O 1
ATOM 2553 N N . ASP A 1 327 ? 4.999 -2.398 2.644 1.00 89.56 327 ASP A N 1
ATOM 2554 C CA . ASP A 1 327 ? 5.883 -1.341 2.193 1.00 89.56 327 ASP A CA 1
ATOM 2555 C C . ASP A 1 327 ? 6.041 -0.265 3.264 1.00 89.56 327 ASP A C 1
ATOM 2557 O O . ASP A 1 327 ? 5.105 0.153 3.939 1.00 89.56 327 ASP A O 1
ATOM 2561 N N . VAL A 1 328 ? 7.278 0.214 3.405 1.00 87.69 328 VAL A N 1
ATOM 2562 C CA . VAL A 1 328 ? 7.589 1.315 4.316 1.00 87.69 328 VAL A CA 1
ATOM 2563 C C . VAL A 1 328 ? 6.710 2.515 3.943 1.00 87.69 328 VAL A C 1
ATOM 2565 O O . VAL A 1 328 ? 6.697 2.880 2.758 1.00 87.69 328 VAL A O 1
ATOM 2568 N N . PRO A 1 329 ? 6.039 3.168 4.918 1.00 87.25 329 PRO A N 1
ATOM 2569 C CA . PRO A 1 329 ? 5.204 4.328 4.652 1.00 87.25 329 PRO A CA 1
ATOM 2570 C C . PRO A 1 329 ? 5.928 5.330 3.758 1.00 87.25 329 PRO A C 1
ATOM 2572 O O . PRO A 1 329 ? 7.094 5.662 3.989 1.00 87.25 329 PRO A O 1
ATOM 2575 N N . TRP A 1 330 ? 5.244 5.809 2.721 1.00 84.81 330 TRP A N 1
ATOM 2576 C CA . TRP A 1 330 ? 5.868 6.620 1.674 1.00 84.81 330 TRP A CA 1
ATOM 2577 C C . TRP A 1 330 ? 6.603 7.857 2.220 1.00 84.81 330 TRP A C 1
ATOM 2579 O O . TRP A 1 330 ? 7.699 8.173 1.760 1.00 84.81 330 TRP A O 1
ATOM 2589 N N . LEU A 1 331 ? 6.066 8.487 3.272 1.00 87.38 331 LEU A N 1
ATOM 2590 C CA . LEU A 1 331 ? 6.717 9.598 3.977 1.00 87.38 331 LEU A CA 1
ATOM 2591 C C . LEU A 1 331 ? 8.090 9.207 4.547 1.00 87.38 331 LEU A C 1
ATOM 2593 O O . LEU A 1 331 ? 9.062 9.937 4.364 1.00 87.38 331 LEU A O 1
ATOM 2597 N N . ASN A 1 332 ? 8.198 8.029 5.164 1.00 91.62 332 ASN A N 1
ATOM 2598 C CA . ASN A 1 332 ? 9.455 7.527 5.721 1.00 91.62 332 ASN A CA 1
ATOM 2599 C C . ASN A 1 332 ? 10.461 7.207 4.608 1.00 91.62 332 ASN A C 1
ATOM 2601 O O . ASN A 1 332 ? 11.654 7.458 4.766 1.00 91.62 332 ASN A O 1
ATOM 2605 N N . ARG A 1 333 ? 9.990 6.706 3.457 1.00 91.31 333 ARG A N 1
ATOM 2606 C CA . ARG A 1 333 ? 10.843 6.462 2.280 1.00 91.31 333 ARG A CA 1
ATOM 2607 C C . ARG A 1 333 ? 11.429 7.756 1.727 1.00 91.31 333 ARG A C 1
ATOM 2609 O O . ARG A 1 333 ? 12.629 7.808 1.465 1.00 91.31 333 ARG A O 1
ATOM 2616 N N . ILE A 1 334 ? 10.608 8.799 1.588 1.00 91.69 334 ILE A N 1
ATOM 2617 C CA . ILE A 1 334 ? 11.079 10.121 1.156 1.00 91.69 334 ILE A CA 1
ATOM 2618 C C . ILE A 1 334 ? 12.056 10.701 2.172 1.00 91.69 334 ILE A C 1
ATOM 2620 O O . ILE A 1 334 ? 13.096 11.208 1.767 1.00 91.69 334 ILE A O 1
ATOM 2624 N N . ALA A 1 335 ? 11.754 10.618 3.469 1.00 93.50 335 ALA A N 1
ATOM 2625 C CA . ALA A 1 335 ? 12.631 11.150 4.507 1.00 93.50 335 ALA A CA 1
ATOM 2626 C C . ALA A 1 335 ? 13.998 10.441 4.528 1.00 93.50 335 ALA A C 1
ATOM 2628 O O . ALA A 1 335 ? 15.031 11.093 4.666 1.00 93.50 335 ALA A O 1
ATOM 2629 N N . ALA A 1 336 ? 14.015 9.116 4.349 1.00 93.00 336 ALA A N 1
ATOM 2630 C CA . ALA A 1 336 ? 15.238 8.320 4.368 1.00 93.00 336 ALA A CA 1
ATOM 2631 C C . ALA A 1 336 ? 16.067 8.445 3.077 1.00 93.00 336 ALA A C 1
ATOM 2633 O O . ALA A 1 336 ? 17.298 8.487 3.132 1.00 93.00 336 ALA A O 1
ATOM 2634 N N . ALA A 1 337 ? 15.413 8.475 1.912 1.00 91.25 337 ALA A N 1
ATOM 2635 C CA . ALA A 1 337 ? 16.082 8.407 0.613 1.00 91.25 337 ALA A CA 1
ATOM 2636 C C . ALA A 1 337 ? 15.343 9.215 -0.476 1.00 91.25 337 ALA A C 1
ATOM 2638 O O . ALA A 1 337 ? 14.912 8.654 -1.490 1.00 91.25 337 ALA A O 1
ATOM 2639 N N . PRO A 1 338 ? 15.247 10.552 -0.339 1.00 90.69 338 PRO A N 1
ATOM 2640 C CA . PRO A 1 338 ? 14.430 11.381 -1.233 1.00 90.69 338 PRO A CA 1
ATOM 2641 C C . PRO A 1 338 ? 14.886 11.275 -2.695 1.00 90.69 338 PRO A C 1
ATOM 2643 O O . PRO A 1 338 ? 14.078 11.181 -3.617 1.00 90.69 338 PRO A O 1
ATOM 2646 N N . PHE A 1 339 ? 16.200 11.204 -2.918 1.00 84.94 339 PHE A N 1
ATOM 2647 C CA . PHE A 1 339 ? 16.781 11.085 -4.256 1.00 84.94 339 PHE A CA 1
ATOM 2648 C C . PHE A 1 339 ? 16.459 9.759 -4.947 1.00 84.94 339 PHE A C 1
ATOM 2650 O O . PHE A 1 339 ? 16.283 9.728 -6.167 1.00 84.94 339 PHE A O 1
ATOM 2657 N N . ASP A 1 340 ? 16.425 8.658 -4.193 1.00 86.94 340 ASP A N 1
ATOM 2658 C CA . ASP A 1 340 ? 16.096 7.350 -4.760 1.00 86.94 340 ASP A CA 1
ATOM 2659 C C . ASP A 1 340 ? 14.626 7.301 -5.167 1.00 86.94 340 ASP A C 1
ATOM 2661 O O . ASP A 1 340 ? 14.314 6.764 -6.226 1.00 86.94 340 ASP A O 1
ATOM 2665 N N . GLU A 1 341 ? 13.732 7.926 -4.400 1.00 91.50 341 GLU A N 1
ATOM 2666 C CA . GLU A 1 341 ? 12.311 8.005 -4.750 1.00 91.50 341 GLU A CA 1
ATOM 2667 C C . GLU A 1 341 ? 12.061 8.851 -6.008 1.00 91.50 341 GLU A C 1
ATOM 2669 O O . GLU A 1 341 ? 11.314 8.423 -6.892 1.00 91.50 341 GLU A O 1
ATOM 2674 N N . VAL A 1 342 ? 12.756 9.983 -6.170 1.00 85.94 342 VAL A N 1
ATOM 2675 C CA . VAL A 1 342 ? 12.711 10.761 -7.426 1.00 85.94 342 VAL A CA 1
ATOM 2676 C C . VAL A 1 342 ? 13.227 9.929 -8.603 1.00 85.94 342 VAL A C 1
ATOM 2678 O O . VAL A 1 342 ? 12.580 9.860 -9.649 1.00 85.94 342 VAL A O 1
ATOM 2681 N N . SER A 1 343 ? 14.361 9.246 -8.423 1.00 83.31 343 SER A N 1
ATOM 2682 C CA . SER A 1 343 ? 14.958 8.405 -9.471 1.00 83.31 343 SER A CA 1
ATOM 2683 C C . SER A 1 343 ? 14.018 7.265 -9.880 1.00 83.31 343 SER A C 1
ATOM 2685 O O . SER A 1 343 ? 13.828 7.018 -11.072 1.00 83.31 343 SER A O 1
ATOM 2687 N N . LYS A 1 344 ? 13.372 6.605 -8.907 1.00 87.75 344 LYS A N 1
ATOM 2688 C CA . LYS A 1 344 ? 12.345 5.581 -9.151 1.00 87.75 344 LYS A CA 1
ATOM 2689 C C . LYS A 1 344 ? 11.160 6.154 -9.922 1.00 87.75 344 LYS A C 1
ATOM 2691 O O . LYS A 1 344 ? 10.726 5.537 -10.889 1.00 87.75 344 LYS A O 1
ATOM 2696 N N . LYS A 1 345 ? 10.653 7.332 -9.537 1.00 88.12 345 LYS A N 1
ATOM 2697 C CA . LYS A 1 345 ? 9.508 7.958 -10.217 1.00 88.12 345 LYS A CA 1
ATOM 2698 C C . LYS A 1 345 ? 9.811 8.244 -11.687 1.00 88.12 345 LYS A C 1
ATOM 2700 O O . LYS A 1 345 ? 8.967 7.954 -12.531 1.00 88.12 345 LYS A O 1
ATOM 2705 N N . VAL A 1 346 ? 11.000 8.759 -12.003 1.00 84.00 346 VAL A N 1
ATOM 2706 C CA . VAL A 1 346 ? 11.383 9.020 -13.400 1.00 84.00 346 VAL A CA 1
ATOM 2707 C C . VAL A 1 346 ? 11.607 7.729 -14.175 1.00 84.00 346 VAL A C 1
ATOM 2709 O O . VAL A 1 346 ? 11.103 7.610 -15.287 1.00 84.00 346 VAL A O 1
ATOM 2712 N N . SER A 1 347 ? 12.274 6.738 -13.580 1.00 83.88 347 SER A N 1
ATOM 2713 C CA . SER A 1 347 ? 12.430 5.416 -14.200 1.00 83.88 347 SER A CA 1
ATOM 2714 C C . SER A 1 347 ? 11.072 4.780 -14.532 1.00 83.88 347 SER A C 1
ATOM 2716 O O . SER A 1 347 ? 10.854 4.321 -15.652 1.00 83.88 347 SER A O 1
ATOM 2718 N N . ASN A 1 348 ? 10.113 4.847 -13.601 1.00 86.88 348 ASN A N 1
ATOM 2719 C CA . ASN A 1 348 ? 8.745 4.374 -13.820 1.00 86.88 348 ASN A CA 1
ATOM 2720 C C . ASN A 1 348 ? 8.035 5.170 -14.924 1.00 86.88 348 ASN A C 1
ATOM 2722 O O . ASN A 1 348 ? 7.329 4.577 -15.732 1.00 86.88 348 ASN A O 1
ATOM 2726 N N . GLY A 1 349 ? 8.238 6.490 -14.989 1.00 84.25 349 GLY A N 1
ATOM 2727 C CA . GLY A 1 349 ? 7.698 7.329 -16.061 1.00 84.25 349 GLY A CA 1
ATOM 2728 C C . GLY A 1 349 ? 8.222 6.930 -17.443 1.00 84.25 349 GLY A C 1
ATOM 2729 O O . GLY A 1 349 ? 7.436 6.787 -18.374 1.00 84.25 349 GLY A O 1
ATOM 2730 N N . ILE A 1 350 ? 9.529 6.674 -17.560 1.00 81.94 350 ILE A N 1
ATOM 2731 C CA . ILE A 1 350 ? 10.151 6.200 -18.805 1.00 81.94 350 ILE A CA 1
ATOM 2732 C C . ILE A 1 350 ? 9.601 4.823 -19.182 1.00 81.94 350 ILE A C 1
ATOM 2734 O O . ILE A 1 350 ? 9.131 4.645 -20.303 1.00 81.94 350 ILE A O 1
ATOM 2738 N N . SER A 1 351 ? 9.604 3.869 -18.244 1.00 85.38 351 SER A N 1
ATOM 2739 C CA . SER A 1 351 ? 9.153 2.499 -18.518 1.00 85.38 351 SER A CA 1
ATOM 2740 C C . SER A 1 351 ? 7.674 2.441 -18.903 1.00 85.38 351 SER A C 1
ATOM 2742 O O . SER A 1 351 ? 7.304 1.727 -19.832 1.00 85.38 351 SER A O 1
ATOM 2744 N N . ASN A 1 352 ? 6.820 3.211 -18.225 1.00 83.56 352 ASN A N 1
ATOM 2745 C CA . ASN A 1 352 ? 5.400 3.268 -18.559 1.00 83.56 352 ASN A CA 1
ATOM 2746 C C . ASN A 1 352 ? 5.168 3.965 -19.904 1.00 83.56 352 ASN A C 1
ATOM 2748 O O . ASN A 1 352 ? 4.311 3.528 -20.667 1.00 83.56 352 ASN A O 1
ATOM 2752 N N . GLY A 1 353 ? 5.958 4.995 -20.226 1.00 83.44 353 GLY A N 1
ATOM 2753 C CA . GLY A 1 353 ? 5.923 5.639 -21.538 1.00 83.44 353 GLY A CA 1
ATOM 2754 C C . GLY A 1 353 ? 6.305 4.683 -22.672 1.00 83.44 353 GLY A C 1
ATOM 2755 O O . GLY A 1 353 ? 5.640 4.664 -23.702 1.00 83.44 353 GLY A O 1
ATOM 2756 N N . GLU A 1 354 ? 7.331 3.850 -22.475 1.00 85.81 354 GLU A N 1
ATOM 2757 C CA . GLU A 1 354 ? 7.722 2.804 -23.433 1.00 85.81 354 GLU A CA 1
ATOM 2758 C C . GLU A 1 354 ? 6.606 1.775 -23.637 1.00 85.81 354 GLU A C 1
ATOM 2760 O O . GLU A 1 354 ? 6.171 1.578 -24.767 1.00 85.81 354 GLU A O 1
ATOM 2765 N N . LYS A 1 355 ? 6.061 1.212 -22.552 1.00 86.69 355 LYS A N 1
ATOM 2766 C CA . LYS A 1 355 ? 4.949 0.248 -22.630 1.00 86.69 355 LYS A CA 1
ATOM 2767 C C . LYS A 1 355 ? 3.711 0.830 -23.310 1.00 86.69 355 LYS A C 1
ATOM 2769 O O . LYS A 1 355 ? 3.037 0.127 -24.054 1.00 86.69 355 LYS A O 1
ATOM 2774 N N . ASN A 1 356 ? 3.401 2.102 -23.060 1.00 85.19 356 ASN A N 1
ATOM 2775 C CA . ASN A 1 356 ? 2.277 2.769 -23.709 1.00 85.19 356 ASN A CA 1
ATOM 2776 C C . ASN A 1 356 ? 2.513 2.936 -25.217 1.00 85.19 356 ASN A C 1
ATOM 2778 O O . ASN A 1 356 ? 1.602 2.708 -26.008 1.00 85.19 356 ASN A O 1
ATOM 2782 N N . ASN A 1 357 ? 3.740 3.273 -25.627 1.00 84.06 357 ASN A N 1
ATOM 2783 C CA . ASN A 1 357 ? 4.094 3.340 -27.045 1.00 84.06 357 ASN A CA 1
ATOM 2784 C C . ASN A 1 357 ? 3.984 1.967 -27.718 1.00 84.06 357 ASN A C 1
ATOM 2786 O O . ASN A 1 357 ? 3.445 1.880 -28.820 1.00 84.06 357 ASN A O 1
ATOM 2790 N N . ASP A 1 358 ? 4.441 0.905 -27.051 1.00 84.44 358 ASP A N 1
ATOM 2791 C CA . ASP A 1 358 ? 4.332 -0.466 -27.559 1.00 84.44 358 ASP A CA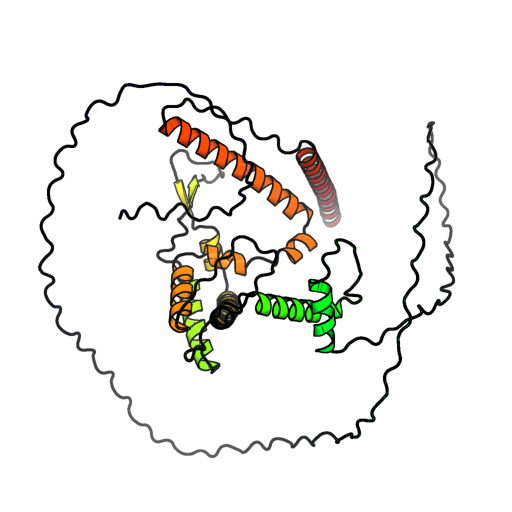 1
ATOM 2792 C C . ASP A 1 358 ? 2.862 -0.891 -27.697 1.00 84.44 358 ASP A C 1
ATOM 2794 O O . ASP A 1 358 ? 2.468 -1.466 -28.712 1.00 84.44 358 ASP A O 1
ATOM 2798 N N . LEU A 1 359 ? 2.022 -0.539 -26.718 1.00 86.75 359 LEU A N 1
ATOM 2799 C CA . LEU A 1 359 ? 0.584 -0.802 -26.756 1.00 86.75 359 LEU A CA 1
ATOM 2800 C C . LEU A 1 359 ? -0.109 -0.043 -27.898 1.00 86.75 359 LEU A C 1
ATOM 2802 O O . LEU A 1 359 ? -0.951 -0.615 -28.591 1.00 86.75 359 LEU A O 1
ATOM 2806 N N . MET A 1 360 ? 0.248 1.224 -28.120 1.00 84.69 360 MET A N 1
ATOM 2807 C CA . MET A 1 360 ? -0.269 2.018 -29.240 1.00 84.69 360 MET A CA 1
ATOM 2808 C C . MET A 1 360 ? 0.163 1.439 -30.591 1.00 84.69 360 MET A C 1
ATOM 2810 O O . MET A 1 360 ? -0.668 1.306 -31.488 1.00 84.69 360 MET A O 1
ATOM 2814 N N . ALA A 1 361 ? 1.429 1.037 -30.725 1.00 86.81 361 ALA A N 1
ATOM 2815 C CA . ALA A 1 361 ? 1.933 0.395 -31.937 1.00 86.81 361 ALA A CA 1
ATOM 2816 C C . ALA A 1 361 ? 1.208 -0.931 -32.215 1.00 86.81 361 ALA A C 1
ATOM 2818 O O . ALA A 1 361 ? 0.806 -1.184 -33.349 1.00 86.81 361 ALA A O 1
ATOM 2819 N N . TYR A 1 362 ? 0.976 -1.743 -31.179 1.00 90.00 362 TYR A N 1
ATOM 2820 C CA . TYR A 1 362 ? 0.202 -2.978 -31.290 1.00 90.00 362 TYR A CA 1
ATOM 2821 C C . TYR A 1 362 ? -1.241 -2.719 -31.748 1.00 90.00 362 TYR A C 1
ATOM 2823 O O . TYR A 1 362 ? -1.731 -3.397 -32.650 1.00 90.00 362 TYR A O 1
ATOM 2831 N N . ARG A 1 363 ? -1.916 -1.710 -31.178 1.00 90.56 363 ARG A N 1
ATOM 2832 C CA . ARG A 1 363 ? -3.275 -1.315 -31.594 1.00 90.56 363 ARG A CA 1
ATOM 2833 C C . ARG A 1 363 ? -3.320 -0.854 -33.053 1.00 90.56 363 ARG A C 1
ATOM 2835 O O . ARG A 1 363 ? -4.222 -1.256 -33.777 1.00 90.56 363 ARG A O 1
ATOM 2842 N N . GLN A 1 364 ? -2.334 -0.074 -33.497 1.00 90.06 364 GLN A N 1
ATOM 2843 C CA . GLN A 1 364 ? -2.230 0.359 -34.896 1.00 90.06 364 GLN A CA 1
ATOM 2844 C C . GLN A 1 364 ? -2.045 -0.833 -35.840 1.00 90.06 364 GLN A C 1
ATOM 2846 O O . GLN A 1 364 ? -2.798 -0.955 -36.803 1.00 90.06 364 GLN A O 1
ATOM 2851 N N . MET A 1 365 ? -1.137 -1.761 -35.513 1.00 91.00 365 MET A N 1
ATOM 2852 C CA . MET A 1 365 ? -0.937 -2.985 -36.299 1.00 91.00 365 MET A CA 1
ATOM 2853 C C . MET A 1 365 ? -2.207 -3.837 -36.379 1.00 91.00 365 MET A C 1
ATOM 2855 O O . MET A 1 365 ? -2.536 -4.343 -37.448 1.00 91.00 365 MET A O 1
ATOM 2859 N N . LYS A 1 366 ? -2.939 -3.978 -35.265 1.00 93.75 366 LYS A N 1
ATOM 2860 C CA . LYS A 1 366 ? -4.205 -4.724 -35.229 1.00 93.75 366 LYS A CA 1
ATOM 2861 C C . LYS A 1 366 ? -5.275 -4.092 -36.130 1.00 93.75 366 LYS A C 1
ATOM 2863 O O . LYS A 1 366 ? -6.075 -4.817 -36.706 1.00 93.75 366 LYS A O 1
ATOM 2868 N N . ASN A 1 367 ? -5.245 -2.772 -36.288 1.00 94.31 367 ASN A N 1
ATOM 2869 C CA . ASN A 1 367 ? -6.164 -2.022 -37.144 1.00 94.31 367 ASN A CA 1
ATOM 2870 C C . ASN A 1 367 ? -5.654 -1.868 -38.593 1.00 94.31 367 ASN A C 1
ATOM 2872 O O . ASN A 1 367 ? -6.182 -1.045 -39.333 1.00 94.31 367 ASN A O 1
ATOM 2876 N N . GLY A 1 368 ? -4.598 -2.586 -38.999 1.00 93.88 368 GLY A N 1
ATOM 2877 C CA . GLY A 1 368 ? -4.018 -2.486 -40.346 1.00 93.88 368 GLY A CA 1
ATOM 2878 C C . GLY A 1 368 ? -3.258 -1.182 -40.626 1.00 93.88 368 GLY A C 1
ATOM 2879 O O . GLY A 1 368 ? -2.755 -0.984 -41.730 1.00 93.88 368 GLY A O 1
ATOM 2880 N N . GLN A 1 369 ? -3.121 -0.299 -39.635 1.00 91.12 369 GLN A N 1
ATOM 2881 C CA . GLN A 1 369 ? -2.365 0.940 -39.765 1.00 91.12 369 GLN A CA 1
ATOM 2882 C C . GLN A 1 369 ? -0.874 0.677 -39.526 1.00 91.12 369 GLN A C 1
ATOM 2884 O O . GLN A 1 369 ? -0.478 -0.011 -38.581 1.00 91.12 369 GLN A O 1
ATOM 2889 N N . ALA A 1 370 ? -0.014 1.267 -40.360 1.00 85.81 370 ALA A N 1
ATOM 2890 C CA . ALA A 1 370 ? 1.424 1.232 -40.120 1.00 85.81 370 ALA A CA 1
ATOM 2891 C C . ALA A 1 370 ? 1.740 1.919 -38.775 1.00 85.81 370 ALA A C 1
ATOM 2893 O O . ALA A 1 370 ? 1.227 3.015 -38.528 1.00 85.81 370 ALA A O 1
ATOM 2894 N N . PRO A 1 371 ? 2.585 1.321 -37.912 1.00 80.94 371 PRO A N 1
ATOM 2895 C CA . PRO A 1 371 ? 2.879 1.872 -36.600 1.00 80.94 371 PRO A CA 1
ATOM 2896 C C . PRO A 1 371 ? 3.546 3.243 -36.749 1.00 80.94 371 PRO A C 1
ATOM 2898 O O . PRO A 1 371 ? 4.732 3.352 -37.081 1.00 80.94 371 PRO A O 1
ATOM 2901 N N . LYS A 1 372 ? 2.794 4.313 -36.490 1.00 79.12 372 LYS A N 1
ATOM 2902 C CA . LYS A 1 372 ? 3.354 5.651 -36.341 1.00 79.12 372 LYS A CA 1
ATOM 2903 C C . LYS A 1 372 ? 4.134 5.620 -35.040 1.00 79.12 372 LYS A C 1
ATOM 2905 O O . LYS A 1 372 ? 3.556 5.553 -33.957 1.00 79.12 372 LYS A O 1
ATOM 2910 N N . ARG A 1 373 ? 5.464 5.629 -35.147 1.00 70.81 373 ARG A N 1
ATOM 2911 C CA . ARG A 1 373 ? 6.361 5.737 -33.995 1.00 70.81 373 ARG A CA 1
ATOM 2912 C C . ARG A 1 373 ? 5.953 6.987 -33.220 1.00 70.81 373 ARG A C 1
ATOM 2914 O O . ARG A 1 373 ? 6.264 8.094 -33.653 1.00 70.81 373 ARG A O 1
ATOM 2921 N N . ALA A 1 374 ? 5.237 6.809 -32.111 1.00 69.44 374 ALA A N 1
ATOM 2922 C CA . ALA A 1 374 ? 4.890 7.915 -31.240 1.00 69.44 374 ALA A CA 1
ATOM 2923 C C . ALA A 1 374 ? 6.206 8.597 -30.863 1.00 69.44 374 ALA A C 1
ATOM 2925 O O . ALA A 1 374 ? 7.121 7.956 -30.329 1.00 69.44 374 ALA A O 1
ATOM 2926 N N . SER A 1 375 ? 6.354 9.872 -31.230 1.00 68.19 375 SER A N 1
ATOM 2927 C CA . SER A 1 375 ? 7.502 10.653 -30.799 1.00 68.19 375 SER A CA 1
ATOM 2928 C C . SER A 1 375 ? 7.491 10.598 -29.281 1.00 68.19 375 SER A C 1
ATOM 2930 O O . SER A 1 375 ? 6.530 11.062 -28.668 1.00 68.19 375 SER A O 1
ATOM 2932 N N . ARG A 1 376 ? 8.510 9.966 -28.681 1.00 64.62 376 ARG A N 1
ATOM 2933 C CA . ARG A 1 376 ? 8.661 9.914 -27.225 1.00 64.62 376 ARG A CA 1
ATOM 2934 C C . ARG A 1 376 ? 8.410 11.318 -26.700 1.00 64.62 376 ARG A C 1
ATOM 2936 O O . ARG A 1 376 ? 9.159 12.223 -27.072 1.00 64.62 376 ARG A O 1
ATOM 2943 N N . ALA A 1 377 ? 7.371 11.491 -25.881 1.00 62.88 377 ALA A N 1
ATOM 2944 C CA . ALA A 1 377 ? 7.164 12.754 -25.197 1.00 62.88 377 ALA A CA 1
ATOM 2945 C C . ALA A 1 377 ? 8.501 13.095 -24.525 1.00 62.88 377 ALA A C 1
ATOM 2947 O O . ALA A 1 377 ? 9.043 12.238 -23.811 1.00 62.88 377 ALA A O 1
ATOM 2948 N N . PRO A 1 378 ? 9.111 14.250 -24.838 1.00 63.53 378 PRO A N 1
ATOM 2949 C CA . PRO A 1 378 ? 10.423 14.566 -24.318 1.00 63.53 378 PRO A CA 1
ATOM 2950 C C . PRO A 1 378 ? 10.305 14.581 -22.799 1.00 63.53 378 PRO A C 1
ATOM 2952 O O . PRO A 1 378 ? 9.632 15.436 -22.224 1.00 63.53 378 PRO A O 1
ATOM 2955 N N . VAL A 1 379 ? 10.935 13.606 -22.135 1.00 66.25 379 VAL A N 1
ATOM 2956 C CA . VAL A 1 379 ? 11.142 13.697 -20.692 1.00 66.25 379 VAL A CA 1
ATOM 2957 C C . VAL A 1 379 ? 11.870 15.012 -20.494 1.00 66.25 379 VAL A C 1
ATOM 2959 O O . VAL A 1 379 ? 12.916 15.206 -21.116 1.00 66.25 379 VAL A O 1
ATOM 2962 N N . SER A 1 380 ? 11.282 15.917 -19.703 1.00 73.88 380 SER A N 1
ATOM 2963 C CA . SER A 1 380 ? 11.809 17.267 -19.490 1.00 73.88 380 SER A CA 1
ATOM 2964 C C . SER A 1 380 ? 13.329 17.214 -19.392 1.00 73.88 380 SER A C 1
ATOM 2966 O O . SER A 1 380 ? 13.882 16.567 -18.498 1.00 73.88 380 SER A O 1
ATOM 2968 N N . THR A 1 381 ? 14.005 17.864 -20.339 1.00 78.06 381 THR A N 1
ATOM 2969 C CA . THR A 1 381 ? 15.466 17.831 -20.469 1.00 78.06 381 THR A CA 1
ATOM 2970 C C . THR A 1 381 ? 16.136 18.239 -19.155 1.00 78.06 381 THR A C 1
ATOM 2972 O O . THR A 1 381 ? 17.189 17.719 -18.797 1.00 78.06 381 THR A O 1
ATOM 2975 N N . ALA A 1 382 ? 15.473 19.109 -18.385 1.00 79.50 382 ALA A N 1
ATOM 2976 C CA . ALA A 1 382 ? 15.892 19.525 -17.054 1.00 79.50 382 ALA A CA 1
ATOM 2977 C C . ALA A 1 382 ? 15.824 18.393 -16.011 1.00 79.50 382 ALA A C 1
ATOM 2979 O O . ALA A 1 382 ? 16.757 18.238 -15.225 1.00 79.50 382 ALA A O 1
ATOM 2980 N N . ALA A 1 383 ? 14.764 17.578 -16.011 1.00 74.69 383 ALA A N 1
ATOM 2981 C CA . ALA A 1 383 ? 14.625 16.454 -15.082 1.00 74.69 383 ALA A CA 1
ATOM 2982 C C . ALA A 1 383 ? 15.685 15.372 -15.342 1.00 74.69 383 ALA A C 1
ATOM 2984 O O . ALA A 1 383 ? 16.300 14.865 -14.403 1.00 74.69 383 ALA A O 1
ATOM 2985 N N . MET A 1 384 ? 15.952 15.073 -16.617 1.00 79.94 384 MET A N 1
ATOM 2986 C CA . MET A 1 384 ? 17.012 14.136 -17.003 1.00 79.94 384 MET A CA 1
ATOM 2987 C C . MET A 1 384 ? 18.399 14.664 -16.630 1.00 79.94 384 MET A C 1
ATOM 2989 O O . MET A 1 384 ? 19.189 13.927 -16.043 1.00 79.94 384 MET A O 1
ATOM 2993 N N . ALA A 1 385 ? 18.673 15.947 -16.894 1.00 86.00 385 ALA A N 1
ATOM 2994 C CA . ALA A 1 385 ? 19.939 16.573 -16.520 1.00 86.00 385 ALA A CA 1
ATOM 2995 C C . ALA A 1 385 ? 20.171 16.553 -14.999 1.00 86.00 385 ALA A C 1
ATOM 2997 O O . ALA A 1 385 ? 21.294 16.329 -14.543 1.00 86.00 385 ALA A O 1
ATOM 2998 N N . GLU A 1 386 ? 19.124 16.751 -14.195 1.00 82.44 386 GLU A N 1
ATOM 2999 C CA . GLU A 1 386 ? 19.250 16.704 -12.738 1.00 82.44 386 GLU A CA 1
ATOM 3000 C C . GLU A 1 386 ? 19.483 15.277 -12.225 1.00 82.44 386 GLU A C 1
ATOM 3002 O O . GLU A 1 386 ? 20.352 15.060 -11.377 1.00 82.44 386 GLU A O 1
ATOM 3007 N N . ILE A 1 387 ? 18.805 14.275 -12.792 1.00 78.44 387 ILE A N 1
ATOM 3008 C CA . ILE A 1 387 ? 19.076 12.865 -12.471 1.00 78.44 387 ILE A CA 1
ATOM 3009 C C . ILE A 1 387 ? 20.501 12.480 -12.844 1.00 78.44 387 ILE A C 1
ATOM 3011 O O . ILE A 1 387 ? 21.175 11.788 -12.073 1.00 78.44 387 ILE A O 1
ATOM 3015 N N . GLU A 1 388 ? 20.983 12.934 -13.996 1.00 87.00 388 GLU A N 1
ATOM 3016 C CA . GLU A 1 388 ? 22.349 12.670 -14.423 1.00 87.00 388 GLU A CA 1
ATOM 3017 C C . GLU A 1 388 ? 23.354 13.285 -13.441 1.00 87.00 388 GLU A C 1
ATOM 3019 O O . GLU A 1 388 ? 24.247 12.583 -12.959 1.00 87.00 388 GLU A O 1
ATOM 3024 N N . ARG A 1 389 ? 23.158 14.545 -13.033 1.00 87.56 389 ARG A N 1
ATOM 3025 C CA . ARG A 1 389 ? 23.990 15.193 -12.002 1.00 87.56 389 ARG A CA 1
ATOM 3026 C C . ARG A 1 389 ? 23.971 14.433 -10.678 1.00 87.56 389 ARG A C 1
ATOM 3028 O O . ARG A 1 389 ? 25.025 14.232 -10.069 1.00 87.56 389 ARG A O 1
ATOM 3035 N N . ILE A 1 390 ? 22.801 13.989 -10.221 1.00 80.94 390 ILE A N 1
ATOM 3036 C CA . ILE A 1 390 ? 22.663 13.208 -8.982 1.00 80.94 390 ILE A CA 1
ATOM 3037 C C . ILE A 1 390 ? 23.398 11.867 -9.109 1.00 80.94 390 ILE A C 1
ATOM 3039 O O . ILE A 1 390 ? 24.115 11.453 -8.191 1.00 80.94 390 ILE A O 1
ATOM 3043 N N . THR A 1 391 ? 23.273 11.205 -10.257 1.00 84.56 391 THR A N 1
ATOM 3044 C CA . THR A 1 391 ? 23.936 9.928 -10.546 1.00 84.56 391 THR A CA 1
ATOM 3045 C C . THR A 1 391 ? 25.454 10.090 -10.559 1.00 84.56 391 THR A C 1
ATOM 3047 O O . THR A 1 391 ? 26.164 9.320 -9.905 1.00 84.56 391 THR A O 1
ATOM 3050 N N . GLN A 1 392 ? 25.960 11.143 -11.206 1.00 90.12 392 GLN A N 1
ATOM 3051 C CA . GLN A 1 392 ? 27.381 11.491 -11.210 1.00 90.12 392 GLN A CA 1
ATOM 3052 C C . GLN A 1 392 ? 27.897 11.773 -9.788 1.00 90.12 392 GLN A C 1
ATOM 3054 O O . GLN A 1 392 ? 28.947 11.251 -9.405 1.00 90.12 392 GLN A O 1
ATOM 3059 N N . ARG A 1 393 ? 27.138 12.504 -8.955 1.00 87.62 393 ARG A N 1
ATOM 3060 C CA . ARG A 1 393 ? 27.485 12.740 -7.537 1.00 87.62 393 ARG A CA 1
ATOM 3061 C C . ARG A 1 393 ? 27.566 11.439 -6.731 1.00 87.62 393 ARG A C 1
ATOM 3063 O O . ARG A 1 393 ? 28.505 11.264 -5.954 1.00 87.62 393 ARG A O 1
ATOM 3070 N N . LYS A 1 394 ? 26.632 10.500 -6.926 1.00 84.44 394 LYS A N 1
ATOM 3071 C CA . LYS A 1 394 ? 26.672 9.179 -6.265 1.00 84.44 394 LYS A CA 1
ATOM 3072 C C . LYS A 1 394 ? 27.870 8.348 -6.717 1.00 84.44 394 LYS A C 1
ATOM 3074 O O . LYS A 1 394 ? 28.543 7.749 -5.877 1.00 84.44 394 LYS A O 1
ATOM 3079 N N . ALA A 1 395 ? 28.158 8.332 -8.018 1.00 89.31 395 ALA A N 1
ATOM 3080 C CA . ALA A 1 395 ? 29.322 7.642 -8.563 1.00 89.31 395 ALA A CA 1
ATOM 3081 C C . ALA A 1 395 ? 30.632 8.221 -8.001 1.00 89.31 395 ALA A C 1
ATOM 3083 O O . ALA A 1 395 ? 31.511 7.461 -7.595 1.00 89.31 395 ALA A O 1
ATOM 3084 N N . ALA A 1 396 ? 30.736 9.549 -7.901 1.00 92.31 396 ALA A N 1
ATOM 3085 C CA . ALA A 1 396 ? 31.878 10.220 -7.285 1.00 92.31 396 ALA A CA 1
ATOM 3086 C C . ALA A 1 396 ? 32.023 9.861 -5.795 1.00 92.31 396 ALA A C 1
ATOM 3088 O O . ALA A 1 396 ? 33.116 9.504 -5.360 1.00 92.31 396 ALA A O 1
ATOM 3089 N N . LYS A 1 397 ? 30.922 9.857 -5.027 1.00 89.31 397 LYS A N 1
ATOM 3090 C CA . LYS A 1 397 ? 30.938 9.480 -3.602 1.00 89.31 397 LYS A CA 1
ATOM 3091 C C . LYS A 1 397 ? 31.373 8.025 -3.385 1.00 89.31 397 LYS A C 1
ATOM 3093 O O . LYS A 1 397 ? 32.176 7.771 -2.495 1.00 89.31 397 LYS A O 1
ATOM 3098 N N . ARG A 1 398 ? 30.899 7.086 -4.216 1.00 89.00 398 ARG A N 1
ATOM 3099 C CA . ARG A 1 398 ? 31.324 5.671 -4.168 1.00 89.00 398 ARG A CA 1
ATOM 3100 C C . ARG A 1 398 ? 32.808 5.496 -4.494 1.00 89.00 398 ARG A C 1
ATOM 3102 O O . ARG A 1 398 ? 33.481 4.693 -3.858 1.00 89.00 398 ARG A O 1
ATOM 3109 N N . LYS A 1 399 ? 33.325 6.252 -5.471 1.00 92.75 399 LYS A N 1
ATOM 3110 C CA . LYS A 1 399 ? 34.760 6.252 -5.795 1.00 92.75 399 LYS A CA 1
ATOM 3111 C C . LYS A 1 399 ? 35.600 6.781 -4.630 1.00 92.75 399 LYS A C 1
ATOM 3113 O O . LYS A 1 399 ? 36.623 6.182 -4.327 1.00 92.75 399 LYS A O 1
ATOM 3118 N N . ALA A 1 400 ? 35.141 7.840 -3.959 1.00 90.00 400 ALA A N 1
ATOM 3119 C CA . ALA A 1 400 ? 35.818 8.394 -2.788 1.00 90.00 400 ALA A CA 1
ATOM 3120 C C . ALA A 1 400 ? 35.822 7.418 -1.596 1.00 90.00 400 ALA A C 1
ATOM 3122 O O . ALA A 1 400 ? 36.871 7.186 -1.009 1.00 90.00 400 ALA A O 1
ATOM 3123 N N . SER A 1 401 ? 34.692 6.770 -1.280 1.00 85.88 401 SER A N 1
ATOM 3124 C CA . SER A 1 401 ? 34.647 5.795 -0.177 1.00 85.88 401 SER A CA 1
ATOM 3125 C C . SER A 1 401 ? 35.466 4.534 -0.466 1.00 85.88 401 SER A C 1
ATOM 3127 O O . SER A 1 401 ? 36.067 3.964 0.436 1.00 85.88 401 SER A O 1
ATOM 3129 N N . SER A 1 402 ? 35.534 4.105 -1.731 1.00 85.38 402 SER A N 1
ATOM 3130 C CA . SER A 1 402 ? 36.318 2.930 -2.121 1.00 85.38 402 SER A CA 1
ATOM 3131 C C . SER A 1 402 ? 37.833 3.144 -2.021 1.00 85.38 402 SER A C 1
ATOM 3133 O O . SER A 1 402 ? 38.558 2.151 -1.909 1.00 85.38 402 SER A O 1
ATOM 3135 N N . SER A 1 403 ? 38.339 4.384 -2.099 1.00 79.25 403 SER A N 1
ATOM 3136 C CA . SER A 1 403 ? 39.786 4.624 -2.005 1.00 79.25 403 SER A CA 1
ATOM 3137 C C . SER A 1 403 ? 40.312 4.535 -0.574 1.00 79.25 403 SER A C 1
ATOM 3139 O O . SER A 1 403 ? 41.457 4.120 -0.386 1.00 79.25 403 SER A O 1
ATOM 3141 N N . ASP A 1 404 ? 39.487 4.860 0.423 1.00 74.56 404 ASP A N 1
ATOM 3142 C CA . ASP A 1 404 ? 39.885 4.819 1.836 1.00 74.56 404 ASP A CA 1
ATOM 3143 C C . ASP A 1 404 ? 40.028 3.382 2.358 1.00 74.56 404 ASP A C 1
ATOM 3145 O O . ASP A 1 404 ? 41.007 3.064 3.043 1.00 74.56 404 ASP A O 1
ATOM 3149 N N . ASP A 1 405 ? 39.149 2.468 1.941 1.00 73.56 405 ASP A N 1
ATOM 3150 C CA . ASP A 1 405 ? 39.227 1.060 2.356 1.00 73.56 405 ASP A CA 1
ATOM 3151 C C . ASP A 1 405 ? 40.507 0.370 1.855 1.00 73.56 405 ASP A C 1
ATOM 3153 O O . ASP A 1 405 ? 41.120 -0.436 2.563 1.00 73.56 405 ASP A O 1
ATOM 3157 N N . HIS A 1 406 ? 40.988 0.724 0.660 1.00 68.00 406 HIS A N 1
ATOM 3158 C CA . HIS A 1 406 ? 42.231 0.157 0.128 1.00 68.00 406 HIS A CA 1
ATOM 3159 C C . HIS A 1 406 ? 43.491 0.652 0.857 1.00 68.00 406 HIS A C 1
ATOM 3161 O O . HIS A 1 406 ? 44.501 -0.062 0.877 1.00 68.00 406 HIS A O 1
ATOM 3167 N N . GLN A 1 407 ? 43.458 1.832 1.485 1.00 68.25 407 GLN A N 1
ATOM 3168 C CA . GLN A 1 407 ? 44.578 2.305 2.305 1.00 68.25 407 GLN A CA 1
ATOM 3169 C C . GLN A 1 407 ? 44.567 1.698 3.716 1.00 68.25 407 GLN A C 1
ATOM 3171 O O . GLN A 1 407 ? 45.633 1.361 4.241 1.00 68.25 407 GLN A O 1
ATOM 3176 N N . GLY A 1 408 ? 43.386 1.465 4.301 1.00 65.44 408 GLY A N 1
ATOM 3177 C CA . GLY A 1 408 ? 43.248 0.804 5.605 1.00 65.44 408 GLY A CA 1
ATOM 3178 C C . GLY A 1 408 ? 43.742 -0.649 5.613 1.00 65.44 408 GLY A C 1
ATOM 3179 O O . GLY A 1 408 ? 44.428 -1.071 6.547 1.00 65.44 408 GLY A O 1
ATOM 3180 N N . VAL A 1 409 ? 43.478 -1.406 4.542 1.00 68.69 409 VAL A N 1
ATOM 3181 C CA . VAL A 1 409 ? 43.917 -2.812 4.429 1.00 68.69 409 VAL A CA 1
ATOM 3182 C C . VAL A 1 409 ? 45.441 -2.936 4.292 1.00 68.69 409 VAL A C 1
ATOM 3184 O O . VAL A 1 409 ? 46.028 -3.878 4.827 1.00 68.69 409 VAL A O 1
ATOM 3187 N N . LYS A 1 410 ? 46.116 -1.977 3.641 1.00 67.12 410 LYS A N 1
ATOM 3188 C CA . LYS A 1 410 ? 47.587 -1.988 3.526 1.00 67.12 410 LYS A CA 1
ATOM 3189 C C . LYS A 1 410 ? 48.290 -1.673 4.848 1.00 67.12 410 LYS A C 1
ATOM 3191 O O . LYS A 1 410 ? 49.332 -2.263 5.115 1.00 67.12 410 LYS A O 1
ATOM 3196 N N . LYS A 1 411 ? 47.709 -0.818 5.697 1.00 64.06 411 LYS A N 1
ATOM 3197 C CA . LYS A 1 411 ? 48.272 -0.479 7.018 1.00 64.06 411 LYS A CA 1
ATOM 3198 C C . LYS A 1 411 ? 48.119 -1.574 8.077 1.00 64.06 411 LYS A C 1
ATOM 3200 O O . LYS A 1 411 ? 48.873 -1.563 9.032 1.00 64.06 411 LYS A O 1
ATOM 3205 N N . ARG A 1 412 ? 47.179 -2.515 7.927 1.00 64.88 412 ARG A N 1
ATOM 3206 C CA . ARG A 1 412 ? 47.025 -3.667 8.846 1.00 64.88 412 ARG A CA 1
ATOM 3207 C C . ARG A 1 412 ? 47.936 -4.858 8.523 1.00 64.88 412 ARG A C 1
ATOM 3209 O O . ARG A 1 412 ? 47.923 -5.840 9.254 1.00 64.88 412 ARG A O 1
ATOM 3216 N N . ARG A 1 413 ? 48.671 -4.804 7.408 1.00 60.56 413 ARG A N 1
ATOM 3217 C CA . ARG A 1 413 ? 49.604 -5.856 6.965 1.00 60.56 413 ARG A CA 1
ATOM 3218 C C . ARG A 1 413 ? 51.080 -5.517 7.208 1.00 60.56 413 ARG A C 1
ATOM 3220 O O . ARG A 1 413 ? 51.927 -6.346 6.888 1.00 60.56 413 ARG A O 1
ATOM 3227 N N . GLN A 1 414 ? 51.367 -4.329 7.732 1.00 56.16 414 GLN A N 1
ATOM 3228 C CA . GLN A 1 414 ? 52.668 -3.925 8.272 1.00 56.16 414 GLN A CA 1
ATOM 3229 C C . GLN A 1 414 ? 52.550 -3.886 9.788 1.00 56.16 414 GLN A C 1
ATOM 3231 O O . GLN A 1 414 ? 53.545 -4.25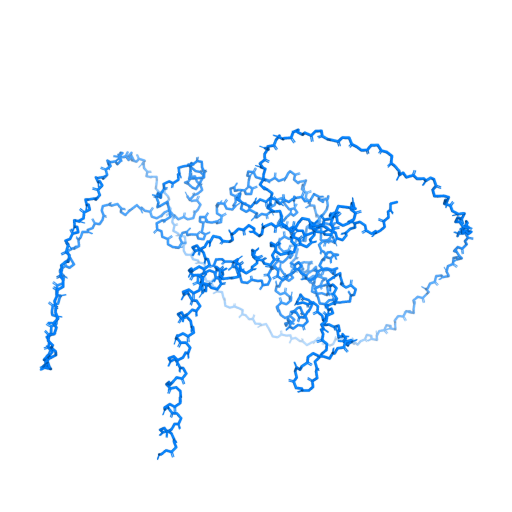4 10.443 1.00 56.16 414 GLN A O 1
#